Protein 5NRY (pdb70)

Radius of gyration: 21.82 Å; Cα contacts (8 Å, |Δi|>4): 778; chains: 1; bounding box: 48×77×54 Å

Foldseek 3Di:
DVLLVLLVVLLLVFAQEALEEAVLVVCCVPVVLPCVVVLVCQQPPPAFFDHQVLLVLQSHLAYAHELEDDQFDDPPLLVSLVVLQVSSVSSLVSLVVVCVVCVQAADEDQALVQSVVCSVSPYHHYAYAYEAPSNQSQFVPSVLVVVVSGHQEYEHHAQQDDQFAAFQNDDDTDCQAGHPVNLQVLVQCLQSLHAYADFRGFQRNLLSSLVRHPAQHEPSEEFDCVQPNDSRHHYPNSLVSNLVRLAAYAYEQQQNRQDVDSQQFALVSSLVRLVVSCVNSNLLRYAHRYHTVVDRATHHQPGHSSRNSVSLSSNVVVPQDSVSSSSHSPPSVNVRSNRSVVSNCVSVVVPPDHDHDDDDDPDDPVVVVVVVVVVVVVVVD

CATH classification: 3.20.20.140

Organism: Aspergillus fumigatus (strain ATCC MYA-4609 / CBS 101355 / FGSC A1100 / Af293) (NCBI:txid330879)

Secondary structure (DSSP, 8-state):
-HHHHHHHHHHHHS--EEEEE-HHHHHHHHTTT--TT-HHHHHS-SSSS--HHHHHHTT--EEEEE---PPP--SSHHHHHHHHHHHHHHHHHHHHHHHHH-TTTEEE--SHHHHHHHHHTT-EEEEEEEE-GGGGTT-HHHHHHHHHTTEEEEES-SSS--SSB-BSS-SS-SSSSB-HHHHHHHHHHHHHTPEEE-TTB-HHHHHHHHHH-SS--EESS--BTTTS--TTSBPHHHHHHHHHHT-EEEE---HHHH-SSGGG-BHHHHHHHHHHHHHHH-GGGEEE---BTSSSS--BT-SSGGGHHHHHHHHHHTT--HHHHHIIIIIHHHHHHHHHHHHHHHHHHHTPPPP---PPP-S-HHHHHHHHHHHHHHHH-

GO terms:
  GO:0043386 mycotoxin biosynthetic process (P, IEP)
  GO:2001310 gliotoxin biosynthetic process (P, TAS)
  GO:0052562 symbiont-mediated suppression of host immune response (P, TAS)

Solvent-accessible surface area: 16898 Å² total; per-residue (Å²): 84,111,46,108,130,51,1,52,108,0,3,134,75,13,0,0,0,0,0,0,0,10,0,0,65,43,0,58,62,127,23,207,20,78,8,113,84,50,68,82,85,0,64,105,14,77,54,33,9,1,2,0,88,46,1,82,136,0,51,10,1,0,0,0,1,0,0,26,0,55,29,59,203,68,132,77,176,124,62,5,23,98,65,3,41,148,49,0,83,74,0,3,71,0,2,44,52,2,9,118,132,6,79,86,19,1,61,66,0,42,24,6,79,25,1,55,60,0,33,186,54,63,74,10,0,0,0,0,1,0,5,0,3,13,0,0,17,81,26,8,51,16,0,51,105,2,37,203,74,2,0,25,0,0,0,3,0,30,64,22,40,17,33,6,0,0,2,19,71,54,99,116,113,117,63,28,0,11,17,218,108,2,77,75,2,3,108,1,0,2,27,13,3,1,0,2,0,1,1,15,1,11,61,79,0,4,18,47,0,9,161,87,15,88,4,6,0,0,1,0,0,1,0,0,82,62,80,57,63,54,40,13,0,1,30,72,93,2,3,100,13,0,77,175,16,128,0,0,0,1,0,0,0,27,37,89,4,7,13,94,112,25,90,111,0,37,31,52,55,0,6,50,3,0,38,25,0,3,94,143,13,24,35,69,11,0,2,0,0,0,7,1,11,39,31,178,153,4,1,78,33,0,108,13,0,26,11,1,33,44,0,0,12,9,0,21,137,114,67,11,58,51,98,34,0,33,88,1,0,1,60,3,3,7,52,0,0,73,14,1,55,128,24,6,67,109,28,90,66,90,62,47,143,53,31,88,35,180,152,132,139,132,130,98,121,83,66,73,93,85,82,95,146,78,119,81,128,65,158,158,162

B-factor: mean 40.63, std 13.82, range [22.54, 114.07]

Sequence (381 aa):
SPIEEQATRLLKEVPLIDGHNDFPYMIRGWFRNDINGQDAHLYDMPIGQTDLQRLQKGLLGGQFWSAFVPCPKNPDKEVGSLEALRQTLQQLDVIHRLIERHPTILQFADSAASIWSSFRAGRVASLIGIEGLHQIADSVSALRMLHRLGVRYVTLTHNCHNAFADAATVSPELHGGLSRKGERLIRELNRMGMMIDLSHTSHEAQTQALRLSRAPVIYSHSSIYSLRAHARNVTDENLHLLHRNRGVVMICFLRELLASEADQATLAHVIDHIIYAGTRIGYEHVGIGSDFDGMLRGPDDGLHDVSCYPALVAGLLERGVSEEDVKRVMGLNVIRVLEEVERVAAELQGAGEECLCDELDEVWNEDIKEQLTRERERVRKL

Structure (mmCIF, N/CA/C/O backbone):
data_5NRY
#
_entry.id   5NRY
#
_cell.length_a   98.990
_cell.length_b   98.990
_cell.length_c   106.300
_cell.angle_alpha   90.00
_cell.angle_beta   90.00
_cell.angle_gamma   120.00
#
_symmetry.space_group_name_H-M   'P 32 2 1'
#
loop_
_entity.id
_entity.type
_entity.pdbx_description
1 polymer 'Dipeptidase gliJ'
2 non-polymer 'FE (III) ION'
3 non-polymer 'CHLORIDE ION'
4 water water
#
loop_
_atom_site.group_PDB
_atom_site.id
_atom_site.type_symbol
_atom_site.label_atom_id
_atom_site.label_alt_id
_atom_site.label_comp_id
_atom_site.label_asym_id
_atom_site.label_entity_id
_atom_site.label_seq_id
_atom_site.pdbx_PDB_ins_code
_atom_site.Cartn_x
_atom_site.Cartn_y
_atom_site.Cartn_z
_atom_site.occupancy
_atom_site.B_iso_or_equiv
_atom_site.auth_seq_id
_atom_site.auth_comp_id
_atom_site.auth_asym_id
_atom_site.auth_atom_id
_atom_site.pdbx_PDB_model_num
ATOM 1 N N . SER A 1 17 ? 5.307 46.570 36.035 1.00 73.43 4 SER A N 1
ATOM 2 C CA . SER A 1 17 ? 5.020 45.777 34.795 1.00 76.79 4 SER A CA 1
ATOM 3 C C . SER A 1 17 ? 5.758 46.369 33.582 1.00 76.88 4 SER A C 1
ATOM 4 O O . SER A 1 17 ? 5.860 47.594 33.476 1.00 78.22 4 SER A O 1
ATOM 7 N N . PRO A 1 18 ? 6.271 45.512 32.666 1.00 77.15 5 PRO A N 1
ATOM 8 C CA . PRO A 1 18 ? 7.004 46.055 31.507 1.00 76.01 5 PRO A CA 1
ATOM 9 C C . PRO A 1 18 ? 6.121 46.798 30.496 1.00 75.08 5 PRO A C 1
ATOM 10 O O . PRO A 1 18 ? 6.546 47.818 29.948 1.00 72.90 5 PRO A O 1
ATOM 14 N N . ILE A 1 19 ? 4.919 46.278 30.251 1.00 72.97 6 ILE A N 1
ATOM 15 C CA . ILE A 1 19 ? 3.965 46.899 29.326 1.00 69.43 6 ILE A CA 1
ATOM 16 C C . ILE A 1 19 ? 3.427 48.248 29.829 1.00 62.22 6 ILE A C 1
ATOM 17 O O . ILE A 1 19 ? 3.191 49.156 29.029 1.00 60.37 6 ILE A O 1
ATOM 22 N N . GLU A 1 20 ? 3.231 48.365 31.143 1.00 58.74 7 GLU A N 1
ATOM 23 C CA . GLU A 1 20 ? 2.809 49.628 31.762 1.00 58.66 7 GLU A CA 1
ATOM 24 C C . GLU A 1 20 ? 3.933 50.668 31.737 1.00 58.77 7 GLU A C 1
ATOM 25 O O . GLU A 1 20 ? 3.667 51.859 31.562 1.00 56.05 7 GLU A O 1
ATOM 31 N N . GLU A 1 21 ? 5.175 50.214 31.920 1.00 60.57 8 GLU A N 1
ATOM 32 C CA . GLU A 1 21 ? 6.362 51.061 31.714 1.00 61.47 8 GLU A CA 1
ATOM 33 C C . GLU A 1 21 ? 6.487 51.521 30.259 1.00 53.34 8 GLU A C 1
ATOM 34 O O . GLU A 1 21 ? 6.839 52.674 29.999 1.00 51.16 8 GLU A O 1
ATOM 40 N N . GLN A 1 22 ? 6.211 50.610 29.325 1.00 48.69 9 GLN A N 1
ATOM 41 C CA . GLN A 1 22 ? 6.215 50.922 27.891 1.00 47.06 9 GLN A CA 1
ATOM 42 C C . GLN A 1 22 ? 5.135 51.950 27.543 1.00 43.87 9 GLN A C 1
ATOM 43 O O . GLN A 1 22 ? 5.398 52.899 26.805 1.00 41.83 9 GLN A O 1
ATOM 49 N N . ALA A 1 23 ? 3.931 51.755 28.083 1.00 41.59 10 ALA A N 1
ATOM 50 C CA . ALA A 1 23 ? 2.811 52.678 27.863 1.00 40.67 10 ALA A CA 1
ATOM 51 C C . ALA A 1 23 ? 3.087 54.078 28.416 1.00 41.07 10 ALA A C 1
ATOM 52 O O . ALA A 1 23 ? 2.792 55.075 27.755 1.00 39.08 10 ALA A O 1
ATOM 54 N N . THR A 1 24 ? 3.652 54.141 29.622 1.00 42.58 11 THR A N 1
ATOM 55 C CA . THR A 1 24 ? 4.031 55.413 30.249 1.00 44.34 11 THR A CA 1
ATOM 56 C C . THR A 1 24 ? 5.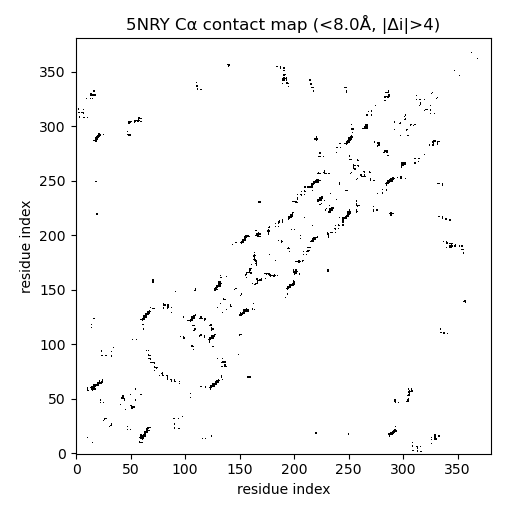102 56.155 29.438 1.00 44.39 11 THR A C 1
ATOM 57 O O . THR A 1 24 ? 5.044 57.380 29.315 1.00 44.35 11 THR A O 1
ATOM 61 N N . ARG A 1 25 ? 6.067 55.412 28.891 1.00 44.66 12 ARG A N 1
ATOM 62 C CA . ARG A 1 25 ? 7.118 55.988 28.041 1.00 45.41 12 ARG A CA 1
ATOM 63 C C . ARG A 1 25 ? 6.545 56.624 26.773 1.00 42.51 12 ARG A C 1
ATOM 64 O O . ARG A 1 25 ? 6.907 57.750 26.427 1.00 42.37 12 ARG A O 1
ATOM 72 N N . LEU A 1 26 ? 5.661 55.896 26.089 1.00 39.59 13 LEU A N 1
ATOM 73 C CA . LEU A 1 26 ? 4.999 56.402 24.873 1.00 38.09 13 LEU A CA 1
ATOM 74 C C . LEU A 1 26 ? 4.181 57.669 25.118 1.00 35.79 13 LEU A C 1
ATOM 75 O O . LEU A 1 26 ? 4.234 58.602 24.314 1.00 34.82 13 LEU A O 1
ATOM 80 N N . LEU A 1 27 ? 3.440 57.698 26.226 1.00 35.42 14 LEU A N 1
ATOM 81 C CA . LEU A 1 27 ? 2.639 58.874 26.607 1.00 36.01 14 LEU A CA 1
ATOM 82 C C . LEU A 1 27 ? 3.466 60.146 26.850 1.00 38.02 14 LEU A C 1
ATOM 83 O O . LEU A 1 27 ? 2.946 61.253 26.701 1.00 36.83 14 LEU A O 1
ATOM 88 N N . LYS A 1 28 ? 4.736 59.983 27.223 1.00 41.37 15 LYS A N 1
ATOM 89 C CA . LYS A 1 28 ? 5.667 61.108 27.377 1.00 45.01 15 LYS A CA 1
ATOM 90 C C . LYS A 1 28 ? 6.523 61.384 26.129 1.00 41.89 15 LYS A C 1
ATOM 91 O O . LYS A 1 28 ? 7.040 62.492 25.977 1.00 41.68 15 LYS A O 1
ATOM 97 N N . GLU A 1 29 ? 6.679 60.389 25.252 1.00 40.90 16 GLU A N 1
ATOM 98 C CA . GLU A 1 29 ? 7.358 60.582 23.958 1.00 41.81 16 GLU A CA 1
ATOM 99 C C . GLU A 1 29 ? 6.503 61.368 22.959 1.00 38.31 16 GLU A C 1
ATOM 100 O O . GLU A 1 29 ? 6.999 62.295 22.316 1.00 37.41 16 GLU A O 1
ATOM 106 N N . VAL A 1 30 ? 5.234 60.980 22.826 1.00 36.12 17 VAL A N 1
ATOM 107 C CA . VAL A 1 30 ? 4.295 61.631 21.898 1.00 35.65 17 VAL A CA 1
ATOM 108 C C . VAL A 1 30 ? 2.970 61.949 22.601 1.00 33.29 17 VAL A C 1
ATOM 109 O O . VAL A 1 30 ? 2.577 61.231 23.526 1.00 32.23 17 VAL A O 1
ATOM 113 N N . PRO A 1 31 ? 2.274 63.019 22.162 1.00 31.43 18 PRO A N 1
ATOM 114 C CA . PRO A 1 31 ? 1.012 63.383 22.803 1.00 30.59 18 PRO A CA 1
ATOM 115 C C . PRO A 1 31 ? -0.139 62.476 22.381 1.00 29.56 18 PRO A C 1
ATOM 116 O O . PRO A 1 31 ? -0.341 62.261 21.184 1.00 29.01 18 PRO A O 1
ATOM 120 N N . LEU A 1 32 ? -0.873 61.940 23.355 1.00 29.21 19 LEU A N 1
ATOM 121 C CA . LEU A 1 32 ? -2.167 61.324 23.076 1.00 28.34 19 LEU A CA 1
ATOM 122 C C . LEU A 1 32 ? -3.162 62.475 22.950 1.00 27.67 19 LEU A C 1
ATOM 123 O O . LEU A 1 32 ? -3.424 63.178 23.927 1.00 27.75 19 LEU A O 1
ATOM 128 N N . ILE A 1 33 ? -3.679 62.679 21.739 1.00 27.17 20 ILE A N 1
ATOM 129 C CA . ILE A 1 33 ? -4.628 63.755 21.455 1.00 26.84 20 ILE A CA 1
ATOM 130 C C . ILE A 1 33 ? -6.011 63.149 21.266 1.00 26.33 20 ILE A C 1
ATOM 131 O O . ILE A 1 33 ? -6.260 62.453 20.278 1.00 26.44 20 ILE A O 1
ATOM 136 N N . ASP A 1 34 ? -6.900 63.420 22.219 1.00 25.62 21 ASP A N 1
ATOM 137 C CA . ASP A 1 34 ? -8.268 62.925 22.163 1.00 25.36 21 ASP A CA 1
ATOM 138 C C . ASP A 1 34 ? -9.131 63.821 21.276 1.00 24.90 21 ASP A C 1
ATOM 139 O O . ASP A 1 34 ? -9.043 65.049 21.340 1.00 25.52 21 ASP A O 1
ATOM 144 N N . GLY A 1 35 ? -9.974 63.187 20.465 1.00 24.06 22 GLY A N 1
ATOM 145 C CA . GLY A 1 35 ? -10.798 63.881 19.478 1.00 24.17 22 GLY A CA 1
ATOM 146 C C . GLY A 1 35 ? -12.001 64.666 19.978 1.00 24.49 22 GLY A C 1
ATOM 147 O O . GLY A 1 35 ? -12.451 65.580 19.288 1.00 24.98 22 GLY A O 1
ATOM 148 N N . HIS A 1 36 ? -12.545 64.317 21.148 1.00 25.08 23 HIS A N 1
ATOM 149 C CA . HIS A 1 36 ? -13.789 64.946 21.627 1.00 25.45 23 HIS A CA 1
ATOM 150 C C . HIS A 1 36 ? -14.050 64.754 23.127 1.00 25.61 23 HIS A C 1
ATOM 151 O O . HIS A 1 36 ? -14.138 63.621 23.606 1.00 26.10 23 HIS A O 1
ATOM 158 N N . ASN A 1 37 ? -14.192 65.869 23.847 1.00 25.37 24 ASN A N 1
ATOM 159 C CA . ASN A 1 37 ? -14.540 65.871 25.274 1.00 25.54 24 ASN A CA 1
ATOM 160 C C . ASN A 1 37 ? -15.465 67.061 25.572 1.00 26.28 24 ASN A C 1
ATOM 161 O O . ASN A 1 37 ? -15.142 68.198 25.226 1.00 26.70 24 ASN A O 1
ATOM 166 N N . ASP A 1 38 ? -16.592 66.787 26.237 1.00 27.25 25 ASP A N 1
ATOM 167 C CA . ASP A 1 38 ? -17.625 67.800 26.535 1.00 27.89 25 ASP A CA 1
ATOM 168 C C . ASP A 1 38 ? -17.535 68.405 27.950 1.00 27.43 25 ASP A C 1
ATOM 169 O O . ASP A 1 38 ? -18.545 68.860 28.494 1.00 28.52 25 ASP A O 1
ATOM 174 N N . PHE A 1 39 ? -16.331 68.446 28.525 1.00 26.88 26 PHE A N 1
ATOM 175 C CA . PHE A 1 39 ? -16.099 69.068 29.840 1.00 27.18 26 PHE A CA 1
ATOM 176 C C . PHE A 1 39 ? -16.578 70.531 29.925 1.00 27.67 26 PHE A C 1
ATOM 177 O O . PHE A 1 39 ? -17.102 70.934 30.967 1.00 28.10 26 PHE A O 1
ATOM 185 N N . PRO A 1 40 ? -16.422 71.322 28.836 1.00 27.63 27 PRO A N 1
ATOM 186 C CA . PRO A 1 40 ? -16.994 72.679 28.837 1.00 27.86 27 PRO A CA 1
ATOM 187 C C . PRO A 1 40 ? -18.514 72.746 29.042 1.00 28.33 27 PRO A C 1
ATOM 188 O O . PRO A 1 40 ? -18.995 73.673 29.696 1.00 28.70 27 PRO A O 1
ATOM 192 N N . TYR A 1 41 ? -19.256 71.781 28.499 1.00 28.90 28 TYR A N 1
ATOM 193 C CA . TYR A 1 41 ? -20.708 71.727 28.713 1.00 30.61 28 TYR A CA 1
ATOM 194 C C . TYR A 1 41 ? -21.083 71.270 30.131 1.00 30.99 28 TYR A C 1
ATOM 195 O O . TYR A 1 41 ? -22.133 71.662 30.645 1.00 31.83 28 TYR A O 1
ATOM 204 N N . MET A 1 42 ? -20.229 70.456 30.755 1.00 30.30 29 MET A N 1
ATOM 205 C CA . MET A 1 42 ? -20.410 70.076 32.164 1.00 30.68 29 MET A CA 1
ATOM 206 C C . MET A 1 42 ? -20.212 71.285 33.081 1.00 30.67 29 MET A C 1
ATOM 207 O O . MET A 1 42 ? -20.903 71.418 34.092 1.00 31.03 29 MET A O 1
ATOM 212 N N . ILE A 1 43 ? -19.263 72.151 32.722 1.00 30.35 30 ILE A N 1
ATOM 213 C CA . ILE A 1 43 ? -19.047 73.423 33.423 1.00 31.36 30 ILE A CA 1
ATOM 214 C C . ILE A 1 43 ? -20.278 74.335 33.284 1.00 31.89 30 ILE A C 1
ATOM 215 O O . ILE A 1 43 ? -20.658 75.009 34.244 1.00 32.09 30 ILE A O 1
ATOM 220 N N . ARG A 1 44 ? -20.894 74.343 32.101 1.00 32.23 31 ARG A N 1
ATOM 221 C CA . ARG A 1 44 ? -22.160 75.061 31.888 1.00 33.77 31 ARG A CA 1
ATOM 222 C C . ARG A 1 44 ? -23.306 74.460 32.707 1.00 34.88 31 ARG A C 1
ATOM 223 O O . ARG A 1 44 ? -24.123 75.194 33.262 1.00 34.76 31 ARG A O 1
ATOM 231 N N . GLY A 1 45 ? -23.370 73.133 32.766 1.00 35.85 32 GLY A N 1
ATOM 232 C CA . GLY A 1 45 ? -24.394 72.442 33.549 1.00 36.61 32 GLY A CA 1
ATOM 233 C C . GLY A 1 45 ? -24.264 72.632 35.052 1.00 37.70 32 GLY A C 1
ATOM 234 O O . GLY A 1 45 ? -25.260 72.874 35.738 1.00 37.84 32 GLY A O 1
ATOM 235 N N . TRP A 1 46 ? -23.034 72.535 35.556 1.00 38.04 33 TRP A N 1
ATOM 236 C CA . TRP A 1 46 ? -22.771 72.544 36.998 1.00 39.02 33 TRP A CA 1
ATOM 237 C C . TRP A 1 46 ? -22.533 73.949 37.550 1.00 38.44 33 TRP A C 1
ATOM 238 O O . TRP A 1 46 ? -23.191 74.356 38.510 1.00 40.05 33 TRP A O 1
ATOM 249 N N . PHE A 1 47 ? -21.588 74.672 36.949 1.00 36.64 34 PHE A N 1
ATOM 250 C CA . PHE A 1 47 ? -21.204 76.018 37.405 1.00 36.28 34 PHE A CA 1
ATOM 251 C C . PHE A 1 47 ? -21.923 77.169 36.691 1.00 35.13 34 PHE A C 1
ATOM 252 O O . PHE A 1 47 ? -21.800 78.319 37.121 1.00 34.25 34 PHE A O 1
ATOM 260 N N . ARG A 1 48 ? -22.647 76.874 35.608 1.00 35.43 35 ARG A N 1
ATOM 261 C CA . ARG A 1 48 ? -23.176 77.902 34.693 1.00 36.94 35 ARG A CA 1
ATOM 262 C C . ARG A 1 48 ? -22.077 78.866 34.210 1.00 35.42 35 ARG A C 1
ATOM 263 O O . ARG A 1 48 ? -22.262 80.087 34.172 1.00 33.93 35 ARG A O 1
ATOM 271 N N . ASN A 1 49 ? -20.929 78.282 33.855 1.00 34.52 36 ASN A N 1
ATOM 272 C CA . ASN A 1 49 ? -19.745 79.004 33.357 1.00 34.49 36 ASN A CA 1
ATOM 273 C C . ASN A 1 49 ? -19.145 80.064 34.305 1.00 35.38 36 ASN A C 1
ATOM 274 O O . ASN A 1 49 ? -18.400 80.942 33.860 1.00 36.14 36 ASN A O 1
ATOM 279 N N . ASP A 1 50 ? -19.438 79.956 35.603 1.00 36.12 37 ASP A N 1
ATOM 280 C CA . ASP A 1 50 ? -18.845 80.817 36.623 1.00 37.75 37 ASP A CA 1
ATOM 281 C C . ASP A 1 50 ? -17.843 79.962 37.396 1.00 36.91 37 ASP A C 1
ATOM 282 O O . ASP A 1 50 ? -18.208 79.247 38.333 1.00 35.85 37 ASP A O 1
ATOM 287 N N . ILE A 1 51 ? -16.577 80.052 36.991 1.00 36.31 38 ILE A N 1
ATOM 288 C CA . ILE A 1 51 ? -15.488 79.274 37.604 1.00 36.76 38 ILE A CA 1
ATOM 289 C C . ILE A 1 51 ? -14.626 80.093 38.582 1.00 38.04 38 ILE A C 1
ATOM 290 O O . ILE A 1 51 ? -13.540 79.653 38.972 1.00 38.46 38 ILE A O 1
ATOM 295 N N . ASN A 1 52 ? -15.121 81.263 38.994 1.00 39.00 39 ASN A N 1
ATOM 296 C CA . ASN A 1 52 ? -14.411 82.122 39.945 1.00 40.49 39 ASN A CA 1
ATOM 297 C C . ASN A 1 52 ? -14.423 81.476 41.332 1.00 41.12 39 ASN A C 1
ATOM 298 O O . ASN A 1 52 ? -15.490 81.235 41.899 1.00 41.46 39 ASN A O 1
ATOM 303 N N . GLY A 1 53 ? -13.234 81.187 41.858 1.00 41.54 40 GLY A N 1
ATOM 304 C CA . GLY A 1 53 ? -13.088 80.538 43.162 1.00 42.50 40 GLY A CA 1
ATOM 305 C C . GLY A 1 53 ? -13.503 79.074 43.204 1.00 42.39 40 GLY A C 1
ATOM 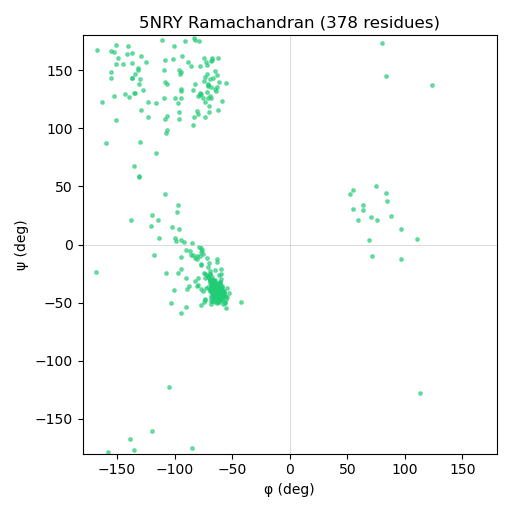306 O O . GLY A 1 53 ? -13.822 78.559 44.278 1.00 42.98 40 GLY A O 1
ATOM 307 N N . GLN A 1 54 ? -13.484 78.400 42.051 1.00 40.90 41 GLN A N 1
ATOM 308 C CA . GLN A 1 54 ? -13.944 77.007 41.934 1.00 41.00 41 GLN A CA 1
ATOM 309 C C . GLN A 1 54 ? -12.817 76.021 41.579 1.00 40.48 41 GLN A C 1
ATOM 310 O O . GLN A 1 54 ? -13.091 74.915 41.105 1.00 39.62 41 GLN A O 1
ATOM 316 N N . ASP A 1 55 ? -11.561 76.402 41.832 1.00 41.90 42 ASP A N 1
ATOM 317 C CA . ASP A 1 55 ? -10.404 75.556 41.483 1.00 43.75 42 ASP A CA 1
ATOM 318 C C . ASP A 1 55 ? -10.408 74.210 42.207 1.00 41.92 42 ASP A C 1
ATOM 319 O O . ASP A 1 55 ? -10.134 73.181 41.589 1.00 41.09 42 ASP A O 1
ATOM 324 N N . ALA A 1 56 ? -10.728 74.219 43.501 1.00 41.49 43 ALA A N 1
ATOM 325 C CA . ALA A 1 56 ? -10.853 72.980 44.285 1.00 42.36 43 ALA A CA 1
ATOM 326 C C . ALA A 1 56 ? -11.801 71.974 43.623 1.00 41.94 43 ALA A C 1
ATOM 327 O O . ALA A 1 56 ? -11.512 70.776 43.584 1.00 41.60 43 ALA A O 1
ATOM 329 N N . HIS A 1 57 ? -12.918 72.476 43.095 1.00 39.40 44 HIS A N 1
ATOM 330 C CA . HIS A 1 57 ? -13.881 71.648 42.367 1.00 38.43 44 HIS A CA 1
ATOM 331 C C . HIS A 1 57 ? -13.419 71.311 40.946 1.00 36.15 44 HIS A C 1
ATOM 332 O O . HIS A 1 57 ? -13.641 70.201 40.486 1.00 34.34 44 HIS A O 1
ATOM 339 N N . LEU A 1 58 ? -12.785 72.256 40.251 1.00 35.04 45 LEU A N 1
ATOM 340 C CA . LEU A 1 58 ? -12.272 71.992 38.892 1.00 34.29 45 LEU A CA 1
ATOM 341 C C . LEU A 1 58 ? -11.158 70.937 38.853 1.00 33.63 45 LEU A C 1
ATOM 342 O O . LEU A 1 58 ? -11.024 70.225 37.856 1.00 32.11 45 LEU A O 1
ATOM 347 N N . TYR A 1 59 ? -10.364 70.849 39.922 1.00 33.42 46 TYR A N 1
ATOM 348 C CA . TYR A 1 59 ? -9.353 69.790 40.057 1.00 34.23 46 TYR A CA 1
ATOM 349 C C . TYR A 1 59 ? -9.954 68.463 40.537 1.00 34.98 46 TYR A C 1
ATOM 350 O O . TYR A 1 59 ? -9.504 67.401 40.111 1.00 34.18 46 TYR A O 1
ATOM 359 N N . ASP A 1 60 ? -10.953 68.531 41.420 1.00 36.04 47 ASP A N 1
ATOM 360 C CA . ASP A 1 60 ? -11.663 67.345 41.920 1.00 37.44 47 ASP A CA 1
ATOM 361 C C . ASP A 1 60 ? -13.174 67.566 41.798 1.00 37.04 47 ASP A C 1
ATOM 362 O O . ASP A 1 60 ? -13.822 68.052 42.729 1.00 37.24 47 ASP A O 1
ATOM 367 N N . MET A 1 61 ? -13.725 67.216 40.636 1.00 36.34 48 MET A N 1
ATOM 368 C CA . MET A 1 61 ? -15.137 67.477 40.333 1.00 36.30 48 MET A CA 1
ATOM 369 C C . MET A 1 61 ? -16.071 66.522 41.079 1.00 37.47 48 MET A C 1
ATOM 370 O O . MET A 1 61 ? -15.764 65.336 41.205 1.00 36.08 48 MET A O 1
ATOM 375 N N . PRO A 1 62 ? -17.220 67.040 41.569 1.00 39.80 49 PRO A N 1
ATOM 376 C CA . PRO A 1 62 ? -18.244 66.183 42.169 1.00 40.37 49 PRO A CA 1
ATOM 377 C C . PRO A 1 62 ? -19.105 65.442 41.137 1.00 39.09 49 PRO A C 1
ATOM 378 O O . PRO A 1 62 ? -19.886 64.569 41.520 1.00 38.06 49 PRO A O 1
ATOM 382 N N . ILE A 1 63 ? -18.981 65.803 39.857 1.00 38.33 50 ILE A N 1
ATOM 383 C CA . ILE A 1 63 ? -19.675 65.124 38.761 1.00 37.89 50 ILE A CA 1
ATOM 384 C C . ILE A 1 63 ? -18.750 64.910 37.560 1.00 37.82 50 ILE A C 1
ATOM 385 O O . ILE A 1 63 ? -17.686 65.522 37.462 1.00 37.16 50 ILE A O 1
ATOM 390 N N . GLY A 1 64 ? -19.175 64.037 36.652 1.00 37.08 51 GLY A N 1
ATOM 391 C CA . GLY A 1 64 ? -18.551 63.907 35.339 1.00 36.26 51 GLY A CA 1
ATOM 392 C C . GLY A 1 64 ? -17.273 63.092 35.273 1.00 34.79 51 GLY A C 1
ATOM 393 O O . GLY A 1 64 ? -16.716 62.679 36.292 1.00 33.78 51 GLY A O 1
ATOM 394 N N . GLN A 1 65 ? -16.816 62.885 34.041 1.00 33.25 52 GLN A N 1
ATOM 395 C CA . GLN A 1 65 ? -15.663 62.040 33.728 1.00 32.52 52 GLN A CA 1
ATOM 396 C C . GLN A 1 65 ? -14.354 62.824 33.522 1.00 31.05 52 GLN A C 1
ATOM 397 O O . GLN A 1 65 ? -13.327 62.224 33.199 1.00 30.53 52 GLN A O 1
ATOM 403 N N . THR A 1 66 ? -14.385 64.146 33.711 1.00 29.40 53 THR A N 1
ATOM 404 C CA . THR A 1 66 ? -13.213 64.999 33.488 1.00 28.32 53 THR A CA 1
ATOM 405 C C . THR A 1 66 ? -13.023 65.994 34.632 1.00 28.79 53 THR A C 1
ATOM 406 O O . THR A 1 66 ? -13.965 66.679 35.037 1.00 28.81 53 THR A O 1
ATOM 410 N N . ASP A 1 67 ? -11.801 66.045 35.154 1.00 28.38 54 ASP A N 1
ATOM 411 C CA . ASP A 1 67 ? -11.335 67.162 35.978 1.00 28.65 54 ASP A CA 1
ATOM 412 C C . ASP A 1 67 ? -9.823 67.307 35.805 1.00 29.24 54 ASP A C 1
ATOM 413 O O . ASP A 1 67 ? -9.188 66.451 35.187 1.00 29.14 54 ASP A O 1
ATOM 418 N N . LEU A 1 68 ? -9.253 68.380 36.347 1.00 29.54 55 LEU A N 1
ATOM 419 C CA . LEU A 1 68 ? -7.851 68.718 36.077 1.00 30.23 55 LEU A CA 1
ATOM 420 C C . LEU A 1 68 ? -6.829 67.787 36.754 1.00 29.96 55 LEU A C 1
ATOM 421 O O . LEU A 1 68 ? -5.716 67.640 36.249 1.00 29.52 55 LEU A O 1
ATOM 426 N N . GLN A 1 69 ? -7.200 67.155 37.870 1.00 29.68 56 GLN A N 1
ATOM 427 C CA . GLN A 1 69 ? -6.328 66.162 38.518 1.00 30.08 56 GLN A CA 1
ATOM 428 C C . GLN A 1 69 ? -6.310 64.849 37.730 1.00 30.19 56 GLN A C 1
ATOM 429 O O . GLN A 1 69 ? -5.238 64.307 37.457 1.00 30.31 56 GLN A O 1
ATOM 435 N N . ARG A 1 70 ? -7.492 64.340 37.379 1.00 29.74 57 ARG A N 1
ATOM 436 C CA . ARG A 1 70 ? -7.597 63.110 36.576 1.00 29.43 57 ARG A CA 1
ATOM 437 C C . ARG A 1 70 ? -7.051 63.284 35.154 1.00 29.07 57 ARG A C 1
ATOM 438 O O . ARG A 1 70 ? -6.538 62.326 34.572 1.00 29.21 57 ARG A O 1
ATOM 446 N N . LEU A 1 71 ? -7.166 64.496 34.605 1.00 28.97 58 LEU A N 1
ATOM 447 C CA . LEU A 1 71 ? -6.589 64.824 33.294 1.00 29.85 58 LEU A CA 1
ATOM 448 C C . LEU A 1 71 ? -5.067 64.676 33.306 1.00 29.93 58 LEU A C 1
ATOM 449 O O . LEU A 1 71 ? -4.485 64.129 32.365 1.00 30.79 58 LEU A O 1
ATOM 454 N N . GLN A 1 72 ? -4.434 65.165 34.370 1.00 29.67 59 GLN A N 1
ATOM 455 C CA . GLN A 1 72 ? -2.998 64.957 34.587 1.00 29.79 59 GLN A CA 1
ATOM 456 C C . GLN A 1 72 ? -2.663 63.478 34.782 1.00 30.02 59 GLN A C 1
ATOM 457 O O . GLN A 1 72 ? -1.713 62.975 34.181 1.00 30.12 59 GLN A O 1
ATOM 463 N N . LYS A 1 73 ? -3.455 62.800 35.614 1.00 30.47 60 LYS A N 1
ATOM 464 C CA . LYS A 1 73 ? -3.225 61.392 35.984 1.00 31.70 60 LYS A CA 1
ATOM 465 C C . LYS A 1 73 ? -3.175 60.438 34.787 1.00 31.53 60 LYS A C 1
ATOM 466 O O . LYS A 1 73 ? -2.335 59.537 34.749 1.00 31.96 60 LYS A O 1
ATOM 472 N N . GLY A 1 74 ? -4.066 60.643 33.818 1.00 30.65 61 GLY A N 1
ATOM 473 C CA . GLY A 1 74 ? -4.106 59.821 32.603 1.00 30.28 61 GLY A CA 1
ATOM 474 C C . GLY A 1 74 ? -3.079 60.151 31.526 1.00 30.17 61 GLY A C 1
ATOM 475 O O . GLY A 1 74 ? -3.048 59.485 30.492 1.00 29.43 61 GLY A O 1
ATOM 476 N N . LEU A 1 75 ? -2.261 61.185 31.750 1.00 30.45 62 LEU A N 1
ATOM 477 C CA . LEU A 1 75 ? -1.128 61.540 30.880 1.00 31.16 62 LEU A CA 1
ATOM 478 C C . LEU A 1 75 ? -1.532 61.946 29.454 1.00 30.05 62 LEU A C 1
ATOM 479 O O . LEU A 1 75 ? -0.765 61.759 28.505 1.00 30.07 62 LEU A O 1
ATOM 484 N N . LEU A 1 76 ? -2.725 62.523 29.318 1.00 29.88 63 LEU A N 1
ATOM 485 C CA . LEU A 1 76 ? -3.220 62.984 28.023 1.00 29.77 63 LEU A CA 1
ATOM 486 C C . LEU A 1 76 ? -2.338 64.124 27.511 1.00 29.03 63 LEU A C 1
ATOM 487 O O . LEU A 1 76 ? -1.989 65.031 28.269 1.00 29.56 63 LEU A O 1
ATOM 492 N N . GLY A 1 77 ? -1.967 64.050 26.233 1.00 27.84 64 GLY A N 1
ATOM 493 C CA . GLY A 1 77 ? -1.090 65.037 25.601 1.00 27.49 64 GLY A CA 1
ATOM 494 C C . GLY A 1 77 ? -1.825 66.232 25.024 1.00 26.89 64 GLY A C 1
ATOM 495 O O . GLY A 1 77 ? -1.307 67.351 25.044 1.00 27.48 64 GLY A O 1
ATOM 496 N N . GLY A 1 78 ? -3.021 65.992 24.489 1.00 26.08 65 GLY A N 1
ATOM 497 C CA . GLY A 1 78 ? -3.851 67.053 23.925 1.00 25.05 65 GLY A CA 1
ATOM 498 C C . GLY A 1 78 ? -5.326 66.710 23.920 1.00 25.25 65 GLY A C 1
ATOM 499 O O . GLY A 1 78 ? -5.707 65.554 24.118 1.00 26.37 65 GLY A O 1
ATOM 500 N N . GLN A 1 79 ? -6.154 67.725 23.691 1.00 25.12 66 GLN A N 1
ATOM 501 C CA . GLN A 1 79 ? -7.605 67.569 23.727 1.00 24.98 66 GLN A CA 1
ATOM 502 C C . GLN A 1 79 ? -8.294 68.591 22.837 1.00 24.68 66 GLN A C 1
ATOM 503 O O . GLN A 1 79 ? -8.037 69.790 22.951 1.00 25.35 66 GLN A O 1
ATOM 509 N N . PHE A 1 80 ? -9.170 68.107 21.960 1.00 24.63 67 PHE A N 1
ATOM 510 C CA . PHE A 1 80 ? -10.144 68.964 21.293 1.00 25.20 67 PHE A CA 1
ATOM 511 C C . PHE A 1 80 ? -11.334 69.117 22.235 1.00 25.44 67 PHE A C 1
ATOM 512 O O . PHE A 1 80 ? -12.144 68.195 22.381 1.00 26.45 67 PHE A O 1
ATOM 520 N N . TRP A 1 81 ? -11.408 70.269 22.897 1.00 25.64 68 TRP A N 1
ATOM 521 C CA . TRP A 1 81 ? -12.503 70.577 23.813 1.00 26.06 68 TRP A CA 1
ATOM 522 C C . TRP A 1 81 ? -13.731 70.981 23.005 1.00 26.83 68 TRP A C 1
ATOM 523 O O . TRP A 1 81 ? -13.651 71.851 22.139 1.00 26.38 68 TRP A O 1
ATOM 534 N N . SER A 1 82 ? -14.861 70.342 23.288 1.00 27.56 69 SER A N 1
ATOM 535 C CA . SER A 1 82 ? -16.095 70.598 22.555 1.00 27.82 69 SER A CA 1
ATOM 536 C C . SER A 1 82 ? -16.781 71.873 23.039 1.00 27.45 69 SER A C 1
ATOM 537 O O . SER A 1 82 ? -17.033 72.030 24.235 1.00 27.51 69 SER A O 1
ATOM 540 N N . ALA A 1 83 ? -17.103 72.762 22.097 1.00 27.87 70 ALA A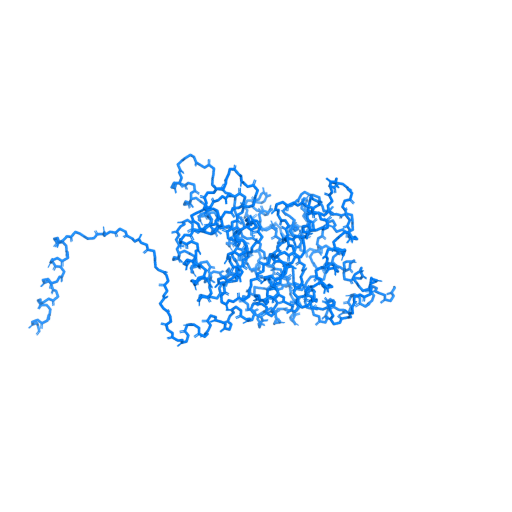 N 1
ATOM 541 C CA . ALA A 1 83 ? -17.909 73.960 22.364 1.00 28.60 70 ALA A CA 1
ATOM 542 C C . ALA A 1 83 ? -19.386 73.725 22.002 1.00 29.63 70 ALA A C 1
ATOM 543 O O . ALA A 1 83 ? -20.086 74.644 21.573 1.00 30.84 70 ALA A O 1
ATOM 545 N N . PHE A 1 84 ? -19.843 72.488 22.203 1.00 30.64 71 PHE A N 1
ATOM 546 C CA . PHE A 1 84 ? -21.212 72.058 21.913 1.00 31.41 71 PHE A CA 1
ATOM 547 C C . PHE A 1 84 ? -22.265 72.905 22.621 1.00 32.01 71 PHE A C 1
ATOM 548 O O . PHE A 1 84 ? -22.096 73.283 23.781 1.00 31.70 71 PHE A O 1
ATOM 556 N N . VAL A 1 85 ? -23.340 73.203 21.895 1.00 33.14 72 VAL A N 1
ATOM 557 C CA . VAL A 1 85 ? -24.598 73.658 22.485 1.00 34.52 72 VAL A CA 1
ATOM 558 C C . VAL A 1 85 ? -25.717 72.826 21.845 1.00 36.02 72 VAL A C 1
ATOM 559 O O . VAL A 1 85 ? -25.562 72.377 20.704 1.00 34.93 72 VAL A O 1
ATOM 563 N N . PRO A 1 86 ? -26.841 72.613 22.565 1.00 38.26 73 PRO A N 1
ATOM 564 C CA . PRO A 1 86 ? -27.905 71.760 22.008 1.00 40.17 73 PRO A CA 1
ATOM 565 C C . PRO A 1 86 ? -28.536 72.293 20.720 1.00 41.99 73 PRO A C 1
ATOM 566 O O . PRO A 1 86 ? -28.427 73.485 20.416 1.00 40.21 73 PRO A O 1
ATOM 570 N N . CYS A 1 87 ? -29.188 71.398 19.979 1.00 44.93 74 CYS A N 1
ATOM 571 C CA . CYS A 1 87 ? -29.967 71.780 18.802 1.00 47.24 74 CYS A CA 1
ATOM 572 C C . CYS A 1 87 ? -31.130 72.683 19.224 1.00 48.24 74 CYS A C 1
ATOM 573 O O . CYS A 1 87 ? -31.680 72.504 20.314 1.00 47.74 74 CYS A O 1
ATOM 576 N N . PRO A 1 88 ? -31.504 73.657 18.371 1.00 50.04 75 PRO A N 1
ATOM 577 C CA . PRO A 1 88 ? -32.529 74.629 18.760 1.00 52.39 75 PRO A CA 1
ATOM 578 C C . PRO A 1 88 ? -33.925 74.007 18.870 1.00 57.40 75 PRO A C 1
ATOM 579 O O . PRO A 1 88 ? -34.371 73.334 17.939 1.00 56.71 75 PRO A O 1
ATOM 583 N N . LYS A 1 89 ? -34.583 74.229 20.010 1.00 64.83 76 LYS A N 1
ATOM 584 C CA . LYS A 1 89 ? -35.925 73.693 20.290 1.00 75.62 76 LYS A CA 1
ATOM 585 C C . LYS A 1 89 ? -37.023 74.768 20.393 1.00 79.98 76 LYS A C 1
ATOM 586 O O . LYS A 1 89 ? -38.172 74.447 20.713 1.00 80.73 76 LYS A O 1
ATOM 592 N N . ASN A 1 90 ? -36.682 76.027 20.107 1.00 84.02 77 ASN A N 1
ATOM 593 C CA . ASN A 1 90 ? -37.660 77.118 20.107 1.00 87.17 77 ASN A CA 1
ATOM 594 C C . ASN A 1 90 ? -38.592 76.948 18.897 1.00 88.32 77 ASN A C 1
ATOM 595 O O . ASN A 1 90 ? -38.111 76.627 17.805 1.00 84.71 77 ASN A O 1
ATOM 600 N N . PRO A 1 91 ? -39.920 77.141 19.081 1.00 92.90 78 PRO A N 1
ATOM 601 C CA . PRO A 1 91 ? -40.833 77.051 17.927 1.00 94.32 78 PRO A CA 1
ATOM 602 C C . PRO A 1 91 ? -40.547 78.098 16.844 1.00 93.77 78 PRO A C 1
ATOM 603 O O . PRO A 1 91 ? -40.700 77.807 15.655 1.00 93.41 78 PRO A O 1
ATOM 607 N N . ASP A 1 92 ? -40.141 79.297 17.263 1.00 91.42 79 ASP A N 1
ATOM 608 C CA . ASP A 1 92 ? -39.598 80.301 16.350 1.00 90.44 79 ASP A CA 1
ATOM 609 C C . ASP A 1 92 ? -38.186 79.857 15.949 1.00 86.22 79 ASP A C 1
ATOM 610 O O . ASP A 1 92 ? -37.268 79.869 16.774 1.00 83.94 79 ASP A O 1
ATOM 615 N N . LYS A 1 93 ? -38.029 79.448 14.690 1.00 84.13 80 LYS A N 1
ATOM 616 C CA . LYS A 1 93 ? -36.750 78.926 14.184 1.00 84.52 80 LYS A CA 1
ATOM 617 C C . LYS A 1 93 ? 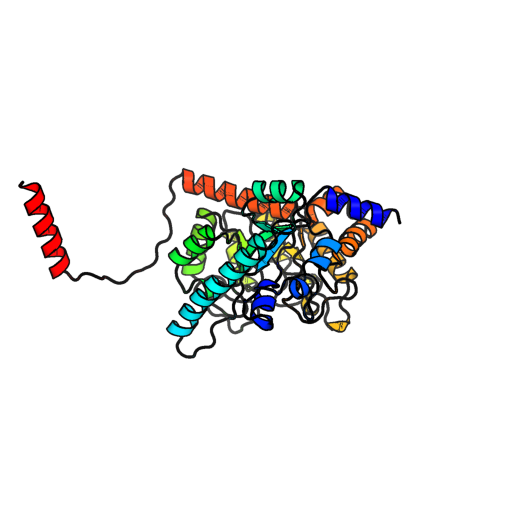-35.650 79.992 14.121 1.00 80.39 80 LYS A C 1
ATOM 618 O O . LYS A 1 93 ? -34.477 79.684 14.342 1.00 77.29 80 LYS A O 1
ATOM 624 N N . GLU A 1 94 ? -36.035 81.231 13.808 1.00 79.29 81 GLU A N 1
ATOM 625 C CA . GLU A 1 94 ? -35.107 82.376 13.813 1.00 77.63 81 GLU A CA 1
ATOM 626 C C . GLU A 1 94 ? -34.489 82.637 15.191 1.00 68.95 81 GLU A C 1
ATOM 627 O O . GLU A 1 94 ? -33.283 82.878 15.291 1.00 66.41 81 GLU A O 1
ATOM 633 N N . VAL A 1 95 ? -35.314 82.581 16.238 1.00 63.62 82 VAL A N 1
ATOM 634 C CA . VAL A 1 95 ? -34.859 82.844 17.610 1.00 60.20 82 VAL A CA 1
ATOM 635 C C . VAL A 1 95 ? -33.924 81.731 18.083 1.00 56.20 82 VAL A C 1
ATOM 636 O O . VAL A 1 95 ? -32.827 82.009 18.562 1.00 53.10 82 VAL A O 1
ATOM 640 N N . GLY A 1 96 ? -34.369 80.482 17.941 1.00 53.95 83 GLY A N 1
ATOM 641 C CA . GLY A 1 96 ? -33.584 79.310 18.342 1.00 51.37 83 GLY A CA 1
ATOM 642 C C . GLY A 1 96 ? -32.223 79.213 17.671 1.00 49.52 83 GLY A C 1
ATOM 643 O O . GLY A 1 96 ? -31.228 78.875 18.320 1.00 46.37 83 GLY A O 1
ATOM 644 N N . SER A 1 97 ? -32.185 79.516 16.375 1.00 48.87 84 SER A N 1
ATOM 645 C CA . SER A 1 97 ? -30.943 79.514 15.595 1.00 48.49 84 SER A CA 1
ATOM 646 C C . SER A 1 97 ? -29.969 80.598 16.070 1.00 44.96 84 SER A C 1
ATOM 647 O O . SER A 1 97 ? -28.778 80.332 16.253 1.00 42.30 84 SER A O 1
ATOM 650 N N . LEU A 1 98 ? -30.486 81.811 16.264 1.00 42.70 85 LEU A N 1
ATOM 651 C CA . LEU A 1 98 ? -29.698 82.929 16.801 1.00 41.76 85 LEU A CA 1
ATOM 652 C C . LEU A 1 98 ? -29.285 82.719 18.264 1.00 41.33 85 LEU A C 1
ATOM 653 O O . LEU A 1 98 ? -28.208 83.159 18.672 1.00 39.72 85 LEU A O 1
ATOM 658 N N . GLU A 1 99 ? -30.145 82.065 19.047 1.00 41.61 86 GLU A N 1
ATOM 659 C CA . GLU A 1 99 ? -29.821 81.698 20.434 1.00 42.50 86 GLU A CA 1
ATOM 660 C C . GLU A 1 99 ? -28.637 80.731 20.511 1.00 38.85 86 GLU A C 1
ATOM 661 O O . GLU A 1 99 ? -27.788 80.864 21.392 1.00 37.32 86 GLU A O 1
ATOM 667 N N . ALA A 1 100 ? -28.591 79.769 19.588 1.00 36.93 87 ALA A N 1
ATOM 668 C CA . ALA A 1 100 ? -27.472 78.823 19.493 1.00 36.64 87 ALA A CA 1
ATOM 669 C C . ALA A 1 100 ? -26.129 79.518 19.241 1.00 35.55 87 ALA A C 1
ATOM 670 O O . ALA A 1 100 ? -25.105 79.093 19.778 1.00 32.81 87 ALA A O 1
ATOM 672 N N . LEU A 1 101 ? -26.144 80.582 18.434 1.00 34.67 88 LEU A N 1
ATOM 673 C CA . LEU A 1 101 ? -24.944 81.389 18.175 1.00 33.95 88 LEU A CA 1
ATOM 674 C C . LEU A 1 101 ? -24.438 82.093 19.436 1.00 33.32 88 LEU A C 1
ATOM 675 O O . LEU A 1 101 ? -23.235 82.086 19.705 1.00 32.18 88 LEU A O 1
ATOM 680 N N . ARG A 1 102 ? -25.350 82.700 20.197 1.00 33.31 89 ARG A N 1
ATOM 681 C CA . ARG A 1 102 ? -24.988 83.363 21.457 1.00 33.93 89 ARG A CA 1
ATOM 682 C C . ARG A 1 102 ? -24.440 82.366 22.478 1.00 32.98 89 ARG A C 1
ATOM 683 O O . ARG A 1 102 ? -23.446 82.649 23.150 1.00 32.00 89 ARG A O 1
ATOM 691 N N . GLN A 1 103 ? -25.090 81.208 22.583 1.00 32.79 90 GLN A N 1
ATOM 692 C CA . GLN A 1 103 ? -24.629 80.129 23.463 1.00 33.43 90 GLN A CA 1
ATOM 693 C C . GLN A 1 103 ? -23.263 79.568 23.045 1.00 32.12 90 GLN A C 1
ATOM 694 O O . GLN A 1 103 ? -22.476 79.169 23.902 1.00 31.62 90 GLN A O 1
ATOM 700 N N . THR A 1 104 ? -22.990 79.530 21.740 1.00 31.06 91 THR A N 1
ATOM 701 C CA . THR A 1 104 ? -21.678 79.105 21.227 1.00 30.19 91 THR A CA 1
ATOM 702 C C . THR A 1 104 ? -20.559 80.033 21.705 1.00 29.12 91 THR A C 1
ATOM 703 O O . THR A 1 104 ? -19.504 79.559 22.125 1.00 28.62 91 THR A O 1
ATOM 707 N N . LEU A 1 105 ? -20.799 81.343 21.653 1.00 28.34 92 LEU A N 1
ATOM 708 C CA . LEU A 1 105 ? -19.833 82.329 22.157 1.00 28.31 92 LEU A CA 1
ATOM 709 C C . LEU A 1 105 ? -19.625 82.215 23.674 1.00 27.97 92 LEU A C 1
ATOM 710 O O . LEU A 1 105 ? -18.516 82.439 24.162 1.00 27.91 92 LEU A O 1
ATOM 715 N N . GLN A 1 106 ? -20.682 81.860 24.407 1.00 27.77 93 GLN A N 1
ATOM 716 C CA . GLN A 1 106 ? -20.576 81.559 25.843 1.00 27.88 93 GLN A CA 1
ATOM 717 C C . GLN A 1 106 ? -19.674 80.350 26.116 1.00 27.50 93 GLN A C 1
ATOM 718 O O . GLN A 1 106 ? -18.861 80.382 27.042 1.00 27.91 93 GLN A O 1
ATOM 724 N N . GLN A 1 107 ? -19.820 79.297 25.310 1.00 27.16 94 GLN A N 1
ATOM 725 C CA . GLN A 1 107 ? -19.007 78.083 25.463 1.00 27.73 94 GLN A CA 1
ATOM 726 C C . GLN A 1 107 ? -17.558 78.277 25.017 1.00 27.26 94 GLN A C 1
ATOM 727 O O . GLN A 1 107 ? -16.645 77.737 25.642 1.00 28.14 94 GLN A O 1
ATOM 733 N N . LEU A 1 108 ? -17.345 79.038 23.946 1.00 26.49 95 LEU A N 1
ATOM 734 C CA . LEU A 1 108 ? -15.987 79.421 23.541 1.00 26.46 95 LEU A CA 1
ATOM 735 C C . LEU A 1 108 ? -15.317 80.293 24.605 1.00 26.71 95 LEU A C 1
ATOM 736 O O . LEU A 1 108 ? -14.121 80.146 24.867 1.00 27.22 95 LEU A O 1
ATOM 741 N N . ASP A 1 109 ? -16.098 81.178 25.225 1.00 26.72 96 ASP A N 1
ATOM 742 C CA . ASP A 1 109 ? -15.608 82.048 26.294 1.00 27.01 96 ASP A CA 1
ATOM 743 C C . ASP A 1 109 ? -15.141 81.260 27.525 1.00 27.21 96 ASP A C 1
ATOM 744 O O . ASP A 1 109 ? -14.053 81.519 28.038 1.00 27.75 96 ASP A O 1
ATOM 749 N N . VAL A 1 110 ? -15.952 80.306 27.988 1.00 27.03 97 VAL A N 1
ATOM 750 C CA . VAL A 1 110 ? -15.594 79.508 29.174 1.00 27.34 97 VAL A CA 1
ATOM 751 C C . VAL A 1 110 ? -14.415 78.556 28.905 1.00 26.83 97 VAL A C 1
ATOM 752 O O . VAL A 1 110 ? -13.627 78.286 29.815 1.00 26.59 97 VAL A O 1
ATOM 756 N N . ILE A 1 111 ? -14.292 78.065 27.669 1.00 26.38 98 ILE A N 1
ATOM 757 C CA . ILE A 1 111 ? -13.130 77.256 27.264 1.00 25.87 98 ILE A CA 1
ATOM 758 C C . ILE A 1 111 ? -11.843 78.081 27.364 1.00 25.74 98 ILE A C 1
ATOM 759 O O . ILE A 1 111 ? -10.862 77.629 27.957 1.00 26.27 98 ILE A O 1
ATOM 764 N N . HIS A 1 112 ? -11.855 79.282 26.788 1.00 25.26 99 HIS A N 1
ATOM 765 C CA . HIS A 1 112 ? -10.695 80.181 26.853 1.00 25.48 99 HIS A CA 1
ATOM 766 C C . HIS A 1 112 ? -10.358 80.606 28.282 1.00 26.28 99 HIS A C 1
ATOM 767 O O . HIS A 1 112 ? -9.182 80.680 28.640 1.00 27.15 99 HIS A O 1
ATOM 774 N N . ARG A 1 113 ? -11.382 80.869 29.093 1.00 26.04 100 ARG A N 1
ATOM 775 C CA . ARG A 1 113 ? -11.175 81.211 30.504 1.00 26.67 100 ARG A CA 1
ATOM 776 C C . ARG A 1 113 ? -10.637 80.021 31.308 1.00 26.62 100 ARG A C 1
ATOM 777 O O . ARG A 1 113 ? -9.743 80.196 32.129 1.00 27.14 100 ARG A O 1
ATOM 785 N N . LEU A 1 114 ? -11.156 78.820 31.051 1.00 26.89 101 LEU A N 1
ATOM 786 C CA . LEU A 1 114 ? -10.630 77.589 31.667 1.00 27.61 101 LEU A CA 1
ATOM 787 C C . LEU A 1 114 ? -9.134 77.402 31.385 1.00 27.09 101 LEU A C 1
ATOM 788 O O . LEU A 1 114 ? -8.367 77.059 32.288 1.00 27.76 101 LEU A O 1
ATOM 793 N N . ILE A 1 115 ? -8.733 77.633 30.135 1.00 26.78 102 ILE A N 1
ATOM 794 C CA . ILE A 1 115 ? -7.329 77.515 29.722 1.00 27.11 102 ILE A CA 1
ATOM 795 C C . ILE A 1 115 ? -6.470 78.606 30.376 1.00 29.01 102 ILE A C 1
ATOM 796 O O . ILE A 1 115 ? -5.413 78.311 30.938 1.00 29.75 102 ILE A O 1
ATOM 801 N N . GLU A 1 116 ? -6.933 79.853 30.310 1.00 30.82 103 GLU A N 1
ATOM 802 C CA . GLU A 1 116 ? -6.157 80.998 30.808 1.00 33.14 103 GLU A CA 1
ATOM 803 C C . GLU A 1 116 ? -5.999 81.049 32.334 1.00 32.45 103 GLU A C 1
ATOM 804 O O . GLU A 1 116 ? -4.988 81.554 32.824 1.00 33.30 103 GLU A O 1
ATOM 810 N N . ARG A 1 117 ? -6.980 80.531 33.074 1.00 32.16 104 ARG A N 1
ATOM 811 C CA . ARG A 1 117 ? -6.892 80.468 34.540 1.00 34.16 104 ARG A CA 1
ATOM 812 C C . ARG A 1 117 ? -6.085 79.274 35.061 1.00 31.98 104 ARG A C 1
ATOM 813 O O . ARG A 1 117 ? -5.768 79.229 36.250 1.00 30.72 104 ARG A O 1
ATOM 821 N N . HIS A 1 118 ? -5.763 78.311 34.192 1.00 30.48 105 HIS A N 1
ATOM 822 C CA . HIS A 1 118 ? -4.986 77.128 34.585 1.00 30.19 105 HIS A CA 1
ATOM 823 C C . HIS A 1 118 ? -3.829 76.877 33.607 1.00 29.94 105 HIS A C 1
ATOM 824 O O . HIS A 1 118 ? -3.741 75.803 33.007 1.00 29.18 105 HIS A O 1
ATOM 831 N N . PRO A 1 119 ? -2.920 77.869 33.463 1.00 30.97 106 PRO A N 1
ATOM 832 C CA . PRO A 1 119 ? -1.860 77.783 32.452 1.00 31.52 106 PRO A CA 1
ATOM 833 C C . PRO A 1 119 ? -0.756 76.746 32.714 1.00 31.27 106 PRO A C 1
ATOM 834 O O . PRO A 1 119 ? -0.014 76.419 31.788 1.00 31.30 106 PRO A O 1
ATOM 838 N N . THR A 1 120 ? -0.637 76.246 33.944 1.00 30.53 107 THR A N 1
ATOM 839 C CA . THR A 1 120 ? 0.328 75.183 34.247 1.00 30.21 107 THR A CA 1
ATOM 840 C C . THR A 1 120 ? -0.114 73.818 33.695 1.00 30.45 107 THR A C 1
ATOM 841 O O . THR A 1 120 ? 0.729 72.956 33.446 1.00 31.61 107 THR A O 1
ATOM 845 N N . ILE A 1 121 ? -1.425 73.636 33.514 1.00 30.22 108 ILE A N 1
ATOM 846 C CA . ILE A 1 121 ? -2.012 72.381 33.019 1.00 31.30 108 ILE A CA 1
ATOM 847 C C . ILE A 1 121 ? -2.417 72.471 31.547 1.00 30.13 108 ILE A C 1
ATOM 848 O O . ILE A 1 121 ? -2.077 71.590 30.753 1.00 30.32 108 ILE A O 1
ATOM 853 N N . LEU A 1 122 ? -3.165 73.519 31.204 1.00 28.79 109 LEU A N 1
ATOM 854 C CA . LEU A 1 122 ? -3.736 73.692 29.866 1.00 28.24 109 LEU A CA 1
ATOM 855 C C . LEU A 1 122 ? -3.022 74.802 29.098 1.00 28.03 109 LEU A C 1
ATOM 856 O O . LEU A 1 122 ? -2.680 75.837 29.669 1.00 28.83 109 LEU A O 1
ATOM 861 N N . GLN A 1 123 ? -2.801 74.576 27.803 1.00 27.87 110 GLN A N 1
ATOM 862 C CA . GLN A 1 123 ? -2.250 75.596 26.909 1.00 28.19 110 GLN A CA 1
ATOM 863 C C . GLN A 1 123 ? -2.974 75.541 25.571 1.00 27.42 110 GLN A C 1
ATOM 864 O O . GLN A 1 123 ? -3.062 74.479 24.950 1.00 26.77 110 GLN A O 1
ATOM 870 N N . PHE A 1 124 ? -3.486 76.691 25.138 1.00 27.42 111 PHE A N 1
ATOM 871 C CA . PHE A 1 124 ? -4.247 76.788 23.897 1.00 27.64 111 PHE A CA 1
ATOM 872 C C . PHE A 1 124 ? -3.379 76.435 22.686 1.00 27.32 111 PHE A C 1
ATOM 873 O O . PHE A 1 124 ? -2.228 76.867 22.590 1.00 27.96 111 PHE A O 1
ATOM 881 N N . ALA A 1 125 ? -3.941 75.631 21.786 1.00 26.38 112 ALA A N 1
ATOM 882 C CA . ALA A 1 125 ? -3.287 75.257 20.534 1.00 26.52 112 ALA A CA 1
ATOM 883 C C . ALA A 1 125 ? -4.296 75.311 19.394 1.00 27.68 112 ALA A C 1
ATOM 884 O O . ALA A 1 125 ? -5.471 74.983 19.581 1.00 27.46 112 ALA A O 1
ATOM 886 N N . ASP A 1 126 ? -3.831 75.743 18.223 1.00 29.47 113 ASP A N 1
ATOM 887 C CA . ASP A 1 126 ? -4.664 75.822 17.016 1.00 30.89 113 ASP A CA 1
ATOM 888 C C . ASP A 1 126 ? -3.935 75.339 15.747 1.00 31.66 113 ASP A C 1
ATOM 889 O O . ASP A 1 126 ? -4.332 75.673 14.628 1.00 33.56 113 ASP A O 1
ATOM 894 N N . SER A 1 127 ? -2.888 74.534 15.932 1.00 31.83 114 SER A N 1
ATOM 895 C CA . SER A 1 127 ? -2.037 74.068 14.836 1.00 32.59 114 SER A CA 1
ATOM 896 C C . SER A 1 127 ? -1.143 72.931 15.317 1.00 32.90 114 SER A C 1
ATOM 897 O O . SER A 1 127 ? -1.024 72.696 16.520 1.00 32.81 114 SER A O 1
ATOM 900 N N . ALA A 1 128 ? -0.507 72.243 14.373 1.00 33.77 115 ALA A N 1
ATOM 901 C CA . ALA A 1 128 ? 0.429 71.164 14.698 1.00 34.59 115 ALA A CA 1
ATOM 902 C C . ALA A 1 128 ? 1.633 71.670 15.494 1.00 34.88 115 ALA A C 1
ATOM 903 O O . ALA A 1 128 ? 2.068 71.016 16.442 1.00 35.51 115 ALA A O 1
ATOM 905 N N . ALA A 1 129 ? 2.155 72.835 15.109 1.00 34.68 116 ALA A N 1
ATOM 906 C CA . ALA A 1 129 ? 3.279 73.463 15.811 1.00 34.20 116 ALA A CA 1
ATOM 907 C C . ALA A 1 129 ? 2.931 73.833 17.256 1.00 32.27 116 ALA A C 1
ATOM 908 O O . ALA A 1 129 ? 3.728 73.595 18.166 1.00 31.96 116 ALA A O 1
ATOM 910 N N . SER A 1 130 ? 1.745 74.408 17.456 1.00 30.36 117 SER A N 1
ATOM 911 C CA . SER A 1 130 ? 1.276 74.798 18.794 1.00 29.93 117 SER A CA 1
ATOM 912 C C . SER A 1 130 ? 0.911 73.599 19.684 1.00 29.51 117 SER A C 1
ATOM 913 O O . SER A 1 130 ? 0.989 73.697 20.912 1.00 29.55 117 SER A O 1
ATOM 916 N N . ILE A 1 131 ? 0.506 72.484 19.071 1.00 28.49 118 ILE A N 1
ATOM 917 C CA . ILE A 1 131 ? 0.318 71.216 19.793 1.00 28.13 118 ILE A CA 1
ATOM 918 C C . ILE A 1 131 ? 1.650 70.730 20.372 1.00 29.29 118 ILE A C 1
ATOM 919 O O . ILE A 1 131 ? 1.729 70.398 21.556 1.00 30.14 118 ILE A O 1
ATOM 924 N N . TRP A 1 132 ? 2.685 70.688 19.534 1.00 30.60 119 TRP A N 1
ATOM 925 C CA . TRP A 1 132 ? 4.007 70.210 19.960 1.00 32.21 119 TRP A CA 1
ATOM 926 C C . TRP A 1 132 ? 4.663 71.111 21.011 1.00 32.89 119 TRP A C 1
ATOM 927 O O . TRP A 1 132 ? 5.237 70.607 21.975 1.00 33.87 119 TRP A O 1
ATOM 938 N N . SER A 1 133 ? 4.569 72.429 20.832 1.00 33.79 120 SER A N 1
ATOM 939 C CA . SER A 1 133 ? 5.123 73.383 21.805 1.00 35.46 120 SER A CA 1
ATOM 940 C C . SER A 1 133 ? 4.441 73.256 23.173 1.00 33.60 120 SER A C 1
ATOM 941 O O . SER A 1 133 ? 5.100 73.339 24.211 1.00 33.63 120 SER A O 1
ATOM 944 N N . SER A 1 134 ? 3.125 73.047 23.160 1.00 31.41 121 SER A N 1
ATOM 945 C CA . SER A 1 134 ? 2.365 72.760 24.380 1.00 30.50 121 SER A CA 1
ATOM 946 C C . SER A 1 134 ? 2.837 71.463 25.047 1.00 30.76 121 SER A C 1
ATOM 947 O O . SER A 1 134 ? 3.086 71.437 26.256 1.00 30.88 121 SER A O 1
ATOM 950 N N . PHE A 1 135 ? 2.975 70.404 24.250 1.00 31.71 122 PHE A N 1
ATOM 951 C CA . PHE A 1 135 ? 3.396 69.093 24.756 1.00 33.31 122 PHE A CA 1
ATOM 952 C C . PHE A 1 135 ? 4.823 69.096 25.311 1.00 35.40 122 PHE A C 1
ATOM 953 O O . PHE A 1 135 ? 5.079 68.483 26.350 1.00 35.57 122 PHE A O 1
ATOM 961 N N . ARG A 1 136 ? 5.738 69.788 24.632 1.00 37.99 123 ARG A N 1
ATOM 962 C CA . ARG A 1 136 ? 7.125 69.916 25.106 1.00 41.48 123 ARG A CA 1
ATOM 963 C C . ARG A 1 136 ? 7.255 70.781 26.373 1.00 40.70 123 ARG A C 1
ATOM 964 O O . ARG A 1 136 ? 8.199 70.602 27.144 1.00 41.41 123 ARG A O 1
ATOM 972 N N . ALA A 1 137 ? 6.307 71.697 26.585 1.00 39.70 124 ALA A N 1
ATOM 973 C CA . ALA A 1 137 ? 6.215 72.477 27.832 1.00 39.57 124 ALA A CA 1
ATOM 974 C C . ALA A 1 137 ? 5.550 71.718 28.994 1.00 39.49 124 ALA A C 1
ATOM 975 O O . ALA A 1 137 ? 5.560 72.201 30.129 1.00 41.32 124 ALA A O 1
ATOM 977 N N . GLY A 1 138 ? 4.963 70.555 28.708 1.00 38.26 125 GLY A N 1
ATOM 978 C CA . GLY A 1 138 ? 4.314 69.718 29.715 1.00 39.19 125 GLY A CA 1
ATOM 979 C C . GLY A 1 138 ? 2.853 70.059 29.958 1.00 39.85 125 GLY A C 1
ATOM 980 O O . GLY A 1 138 ? 2.325 69.760 31.030 1.00 42.29 125 GLY A O 1
ATOM 981 N N . ARG A 1 139 ? 2.198 70.664 28.964 1.00 37.88 126 ARG A N 1
ATOM 982 C CA . ARG A 1 139 ? 0.790 71.065 29.060 1.00 36.57 126 ARG A CA 1
ATOM 983 C C . ARG A 1 139 ? -0.071 70.162 28.188 1.00 33.48 126 ARG A C 1
ATOM 984 O O . ARG A 1 139 ? 0.419 69.555 27.234 1.00 32.91 126 ARG A O 1
ATOM 992 N N . VAL A 1 140 ? -1.363 70.112 28.505 1.00 30.70 127 VAL A N 1
ATOM 993 C CA . VAL A 1 140 ? -2.347 69.470 27.643 1.00 29.07 127 VAL A CA 1
ATOM 994 C C . VAL A 1 140 ? -2.677 70.478 26.545 1.00 27.43 127 VAL A C 1
ATOM 995 O O . VAL A 1 140 ? -3.217 71.551 26.831 1.00 26.91 127 VAL A O 1
ATOM 999 N N . ALA A 1 141 ? -2.330 70.142 25.303 1.00 26.33 128 ALA A N 1
ATOM 1000 C CA . ALA A 1 141 ? -2.654 70.984 24.149 1.00 26.25 128 ALA A CA 1
ATOM 1001 C C . ALA A 1 141 ? -4.170 71.093 24.022 1.00 26.53 128 ALA A C 1
ATOM 1002 O O . ALA A 1 141 ? -4.850 70.092 23.801 1.00 28.81 128 ALA A O 1
ATOM 1004 N N . SER A 1 142 ? -4.686 72.310 24.183 1.00 25.88 129 SER A N 1
ATOM 1005 C CA . SER A 1 142 ? -6.122 72.549 24.282 1.00 25.46 129 SER A CA 1
ATOM 1006 C C . SER A 1 142 ? -6.657 73.187 23.008 1.00 25.47 129 SER A C 1
ATOM 1007 O O . SER A 1 142 ? -6.531 74.398 22.806 1.00 25.80 129 SER A O 1
ATOM 1010 N N . LEU A 1 143 ? -7.241 72.349 22.151 1.00 24.89 130 LEU A N 1
ATOM 1011 C CA . LEU A 1 143 ? -7.866 72.788 20.906 1.00 24.95 130 LEU A CA 1
ATOM 1012 C C . LEU A 1 143 ? -9.375 72.868 21.090 1.00 25.31 130 LEU A C 1
ATOM 1013 O O . LEU A 1 143 ? -9.907 72.433 22.118 1.00 25.36 130 LEU A O 1
ATOM 1018 N N . ILE A 1 144 ? -10.057 73.436 20.096 1.00 25.87 131 ILE A N 1
ATOM 1019 C CA . ILE A 1 144 ? -11.499 73.677 20.166 1.00 26.35 131 ILE A CA 1
ATOM 1020 C C . ILE A 1 144 ? -12.203 73.166 18.908 1.00 26.92 131 ILE A C 1
ATOM 1021 O O . ILE A 1 144 ? -11.709 73.339 17.791 1.00 27.31 131 ILE A O 1
ATOM 1026 N N . GLY A 1 145 ? -13.361 72.538 19.110 1.00 27.27 132 GLY A N 1
ATOM 1027 C CA . GLY A 1 145 ? -14.260 72.162 18.020 1.00 27.84 132 GLY A CA 1
ATOM 1028 C C . GLY A 1 145 ? -15.700 72.471 18.385 1.00 28.67 132 GLY A C 1
ATOM 1029 O O . GLY A 1 145 ? -16.085 72.338 19.548 1.00 29.41 132 GLY A O 1
ATOM 1030 N N . ILE A 1 146 ? -16.489 72.910 17.403 1.00 30.23 133 ILE A N 1
ATOM 1031 C CA . ILE A 1 146 ? -17.942 73.057 17.588 1.00 31.75 133 ILE A CA 1
ATOM 1032 C C . ILE A 1 146 ? -18.638 71.810 17.053 1.00 31.24 133 ILE A C 1
ATOM 1033 O O . ILE A 1 146 ? -18.144 71.164 16.121 1.00 30.41 133 ILE A O 1
ATOM 1038 N N . GLU A 1 147 ? -19.780 71.480 17.650 1.00 31.60 134 GLU A N 1
ATOM 1039 C CA . GLU A 1 147 ? -20.483 70.237 17.354 1.00 32.33 134 GLU A CA 1
ATOM 1040 C C . GLU A 1 147 ? -21.849 70.500 16.720 1.00 33.79 134 GLU A C 1
ATOM 1041 O O . GLU A 1 147 ? -22.879 70.425 17.388 1.00 35.53 134 GLU A O 1
ATOM 1047 N N . GLY A 1 148 ? -21.833 70.812 15.423 1.00 33.76 135 GLY A N 1
ATOM 1048 C CA . GLY A 1 148 ? -23.052 71.042 14.638 1.00 33.77 135 GLY A CA 1
ATOM 1049 C C . GLY A 1 148 ? -23.058 72.402 13.965 1.00 33.86 135 GLY A C 1
ATOM 1050 O O . GLY A 1 148 ? -22.693 73.402 14.585 1.00 34.09 135 GLY A O 1
ATOM 1051 N N . LEU A 1 149 ? -23.487 72.441 12.702 1.00 34.28 136 LEU A N 1
ATOM 1052 C CA . LEU A 1 149 ? -23.595 73.701 11.948 1.00 34.67 136 LEU A CA 1
ATOM 1053 C C . LEU A 1 149 ? -24.827 74.541 12.327 1.00 35.02 136 LEU A C 1
ATOM 1054 O O . LEU A 1 149 ? -24.970 75.667 11.854 1.00 35.92 136 LEU A O 1
ATOM 1059 N N . HIS A 1 150 ? -25.709 74.004 13.173 1.00 34.95 137 HIS A N 1
ATOM 1060 C CA . HIS A 1 150 ? -26.729 74.820 13.858 1.00 35.29 137 HIS A CA 1
ATOM 1061 C C . HIS A 1 150 ? -26.122 75.928 14.741 1.00 34.87 137 HIS A C 1
ATOM 1062 O O . HIS A 1 150 ? -26.769 76.946 14.994 1.00 35.18 137 HIS A O 1
ATOM 1069 N N . GLN A 1 151 ? -24.887 75.718 15.200 1.00 33.89 138 GLN A N 1
ATOM 1070 C CA . GLN A 1 151 ? -24.177 76.677 16.055 1.00 33.53 138 GLN A CA 1
ATOM 1071 C C . GLN A 1 151 ? -23.764 77.988 15.365 1.00 34.37 138 GLN A C 1
ATOM 1072 O O . GLN A 1 151 ? -23.564 78.993 16.049 1.00 34.88 138 GLN A O 1
ATOM 1078 N N . ILE A 1 152 ? -23.633 77.984 14.035 1.00 34.02 139 ILE A N 1
ATOM 1079 C CA . ILE A 1 152 ? -23.245 79.200 13.283 1.00 34.34 139 ILE A CA 1
ATOM 1080 C C . ILE A 1 152 ? -24.420 80.083 12.819 1.00 34.71 139 ILE A C 1
ATOM 1081 O O . ILE A 1 152 ? -24.194 81.157 12.262 1.00 34.17 139 ILE A O 1
ATOM 1086 N N . ALA A 1 153 ? -25.656 79.629 13.041 1.00 34.29 140 ALA A N 1
ATOM 1087 C CA . ALA A 1 153 ? -26.867 80.388 12.695 1.00 33.93 140 ALA A CA 1
ATOM 1088 C C . ALA A 1 153 ? -26.923 80.808 11.218 1.00 34.48 140 ALA A C 1
ATOM 1089 O O . ALA A 1 153 ? -27.207 81.966 10.896 1.00 35.03 140 ALA A O 1
ATOM 1091 N N . ASP A 1 154 ? -26.636 79.850 10.335 1.00 36.33 141 ASP A N 1
ATOM 1092 C CA . ASP A 1 154 ? -26.638 80.054 8.876 1.00 39.36 141 ASP A CA 1
ATOM 1093 C C . ASP A 1 154 ? -25.732 81.205 8.396 1.00 38.18 141 ASP A C 1
ATOM 1094 O O . ASP A 1 154 ? -26.014 81.836 7.374 1.00 38.26 141 ASP A O 1
ATOM 1099 N N . SER A 1 155 ? -24.643 81.457 9.126 1.00 36.10 142 SER A N 1
ATOM 1100 C CA . SER A 1 155 ? -23.732 82.566 8.834 1.00 34.62 142 SER A CA 1
ATOM 1101 C C . SER A 1 155 ? -22.313 82.046 8.614 1.00 32.86 142 SER A C 1
ATOM 1102 O O . SER A 1 155 ? -21.651 81.596 9.553 1.00 32.16 142 SER A O 1
ATOM 1105 N N . VAL A 1 156 ? -21.860 82.115 7.365 1.00 32.54 143 VAL A N 1
ATOM 1106 C CA . VAL A 1 156 ? -20.489 81.750 6.995 1.00 32.82 143 VAL A CA 1
ATOM 1107 C C . VAL A 1 156 ? -19.496 82.785 7.557 1.00 31.23 143 VAL A C 1
ATOM 1108 O O . VAL A 1 156 ? -18.353 82.444 7.871 1.00 30.71 143 VAL A O 1
ATOM 1112 N N . SER A 1 157 ? -19.937 84.038 7.680 1.00 30.36 144 SER A N 1
ATOM 1113 C CA . SER A 1 157 ? -19.162 85.080 8.360 1.00 30.37 144 SER A CA 1
ATOM 1114 C C . SER A 1 157 ? -18.899 84.716 9.820 1.00 30.27 144 SER A C 1
ATOM 1115 O O . SER A 1 157 ? -17.769 84.828 10.293 1.00 30.17 144 SER A O 1
ATOM 1118 N N . ALA A 1 158 ? -19.944 84.276 10.521 1.00 30.38 145 ALA A N 1
ATOM 1119 C CA . ALA A 1 158 ? -19.812 83.810 11.905 1.00 30.86 145 ALA A CA 1
ATOM 1120 C C . ALA A 1 158 ? -18.845 82.630 12.009 1.00 30.17 145 ALA A C 1
ATOM 1121 O O . ALA A 1 158 ? -18.007 82.600 12.908 1.00 29.87 145 ALA A O 1
ATOM 1123 N N . LEU A 1 159 ? -18.961 81.682 11.075 1.00 29.88 146 LEU A N 1
ATOM 1124 C CA . LEU A 1 159 ? -18.068 80.516 11.002 1.00 30.08 146 LEU A CA 1
ATOM 1125 C C . LEU A 1 159 ? -16.590 80.909 10.892 1.00 28.79 146 LEU A C 1
ATOM 1126 O O . LEU A 1 159 ? -15.743 80.328 11.575 1.00 28.36 146 LEU A O 1
ATOM 1131 N N . ARG A 1 160 ? -16.289 81.886 10.037 1.00 27.71 147 ARG A N 1
ATOM 1132 C CA . ARG A 1 160 ? -14.921 82.412 9.915 1.00 26.97 147 ARG A CA 1
ATOM 1133 C C . ARG A 1 160 ? -14.443 83.092 11.203 1.00 26.44 147 ARG A C 1
ATOM 1134 O O . ARG A 1 160 ? -13.271 82.980 11.564 1.00 26.36 147 ARG A O 1
ATOM 1142 N N . MET A 1 161 ? -15.347 83.788 11.892 1.00 26.06 148 MET A N 1
ATOM 1143 C CA . MET A 1 161 ? -15.021 84.383 13.190 1.00 26.01 148 MET A CA 1
ATOM 1144 C C . MET A 1 161 ? -14.821 83.330 14.281 1.00 26.25 148 MET A C 1
ATOM 1145 O O . MET A 1 161 ? -13.981 83.521 15.157 1.00 26.60 148 MET A O 1
ATOM 1150 N N . LEU A 1 162 ? -15.556 82.217 14.218 1.00 26.65 149 LEU A N 1
ATOM 1151 C CA . LEU A 1 162 ? -15.302 81.081 15.121 1.00 26.69 149 LEU A CA 1
ATOM 1152 C C . LEU A 1 162 ? -13.904 80.490 14.900 1.00 26.44 149 LEU A C 1
ATOM 1153 O O . LEU A 1 162 ? -13.235 80.111 15.863 1.00 26.82 149 LEU A O 1
ATOM 1158 N N . HIS A 1 163 ? -13.465 80.430 13.641 1.00 26.40 150 HIS A N 1
ATOM 1159 C CA . HIS A 1 163 ? -12.089 80.032 13.308 1.00 26.40 150 HIS A CA 1
ATOM 1160 C C . HIS A 1 163 ? -11.063 80.993 13.922 1.00 26.30 150 HIS A C 1
ATOM 1161 O O . HIS A 1 163 ? -10.037 80.556 14.451 1.00 26.53 150 HIS A O 1
ATOM 1168 N N . ARG A 1 164 ? -11.355 82.292 13.867 1.00 26.00 151 ARG A N 1
ATOM 1169 C CA . ARG A 1 164 ? -10.510 83.311 14.497 1.00 26.46 151 ARG A CA 1
ATOM 1170 C C . ARG A 1 164 ? -10.492 83.218 16.034 1.00 26.40 151 ARG A C 1
ATOM 1171 O O . ARG A 1 164 ? -9.489 83.563 16.664 1.00 27.10 151 ARG A O 1
ATOM 1179 N N . LEU A 1 165 ? -11.595 82.751 16.623 1.00 25.74 152 LEU A N 1
ATOM 1180 C CA . LEU A 1 165 ? -11.665 82.462 18.066 1.00 25.58 152 LEU A CA 1
ATOM 1181 C C . LEU A 1 165 ? -10.973 81.154 18.494 1.00 26.12 152 LEU A C 1
ATOM 1182 O O . LEU A 1 165 ? -10.914 80.859 19.688 1.00 27.64 152 LEU A O 1
ATOM 1187 N N . GLY A 1 166 ? -10.468 80.372 17.538 1.00 25.55 153 GLY A N 1
ATOM 1188 C CA . GLY A 1 166 ? -9.684 79.169 17.832 1.00 24.99 153 GLY A CA 1
ATOM 1189 C C . GLY A 1 166 ? -10.338 77.836 17.508 1.00 25.39 153 GLY A C 1
ATOM 1190 O O . GLY A 1 166 ? -9.761 76.788 17.808 1.00 27.31 153 GLY A O 1
ATOM 1191 N N . VAL A 1 167 ? -11.524 77.858 16.899 1.00 25.23 154 VAL A N 1
ATOM 1192 C CA . VAL A 1 167 ? -12.208 76.624 16.505 1.00 25.87 154 VAL A CA 1
ATOM 1193 C C . VAL A 1 167 ? -11.444 76.025 15.326 1.00 26.27 154 VAL A C 1
ATOM 1194 O O . VAL A 1 167 ? -11.201 76.714 14.331 1.00 26.65 154 VAL A O 1
ATOM 1198 N N . ARG A 1 168 ? -11.045 74.760 15.453 1.00 26.21 155 ARG A N 1
ATOM 1199 C CA . ARG A 1 168 ? -10.285 74.076 14.398 1.00 25.91 155 ARG A CA 1
ATOM 1200 C C . ARG A 1 168 ? -10.963 72.854 13.778 1.00 26.88 155 ARG A C 1
ATOM 1201 O O . ARG A 1 168 ? -10.463 72.338 12.778 1.00 27.70 155 ARG A O 1
ATOM 1209 N N . TYR A 1 169 ? -12.083 72.391 14.341 1.00 27.50 156 TYR A N 1
ATOM 1210 C CA . TYR A 1 169 ? -13.002 71.533 13.585 1.00 27.93 156 TYR A CA 1
ATOM 1211 C C . TYR A 1 169 ? -14.467 71.900 13.795 1.00 28.24 156 TYR A C 1
ATOM 1212 O O . TYR A 1 169 ? -14.838 72.502 14.804 1.00 28.63 156 TYR A O 1
ATOM 1221 N N . VAL A 1 170 ? -15.282 71.535 12.808 1.00 28.83 157 VAL A N 1
ATOM 1222 C CA . VAL A 1 170 ? -16.727 71.709 12.860 1.00 29.89 157 VAL A CA 1
ATOM 1223 C C . VAL A 1 170 ? -17.371 70.379 12.510 1.00 30.11 157 VAL A C 1
ATOM 1224 O O . VAL A 1 170 ? -17.208 69.879 11.392 1.00 29.99 157 VAL A O 1
ATOM 1228 N N . THR A 1 171 ? -18.083 69.805 13.475 1.00 30.80 158 THR A N 1
ATOM 1229 C CA . THR A 1 171 ? -18.981 68.691 13.207 1.00 31.50 158 THR A CA 1
ATOM 1230 C C . THR A 1 171 ? -20.128 69.258 12.379 1.00 32.38 158 THR A C 1
ATOM 1231 O O . THR A 1 171 ? -20.743 70.245 12.778 1.00 33.86 158 THR A O 1
ATOM 1235 N N . LEU A 1 172 ? -20.393 68.655 11.222 1.00 32.57 159 LEU A N 1
ATOM 1236 C CA . LEU A 1 172 ? -21.368 69.212 10.273 1.00 33.72 159 LEU A CA 1
ATOM 1237 C C . LEU A 1 172 ? -22.794 69.204 10.836 1.00 35.26 159 LEU A C 1
ATOM 1238 O O . LEU A 1 172 ? -23.590 70.085 10.511 1.00 36.70 159 LEU A O 1
ATOM 1243 N N . THR A 1 173 ? -23.104 68.212 11.674 1.00 36.06 160 THR A N 1
ATOM 1244 C CA . THR A 1 173 ? -24.375 68.154 12.407 1.00 37.05 160 THR A CA 1
ATOM 1245 C C . THR A 1 173 ? -24.162 67.624 13.823 1.00 37.56 160 THR A C 1
ATOM 1246 O O . THR A 1 173 ? -23.118 67.045 14.124 1.00 37.50 160 THR A O 1
ATOM 1250 N N . HIS A 1 174 ? -25.155 67.834 14.686 1.00 38.19 161 HIS A N 1
ATOM 1251 C CA . HIS A 1 174 ? -25.286 67.059 15.923 1.00 39.11 161 HIS A CA 1
ATOM 1252 C C . HIS A 1 174 ? -26.448 66.073 15.687 1.00 41.15 161 HIS A C 1
ATOM 1253 O O . HIS A 1 174 ? -26.394 65.324 14.711 1.00 40.84 161 HIS A O 1
ATOM 1260 N N . ASN A 1 175 ? -27.503 66.087 16.508 1.00 43.33 162 ASN A N 1
ATOM 1261 C CA . ASN A 1 175 ? -28.622 65.153 16.368 1.00 45.71 162 ASN A CA 1
ATOM 1262 C C . ASN A 1 175 ? -29.841 65.911 15.839 1.00 47.76 162 ASN A C 1
ATOM 1263 O O . ASN A 1 175 ? -30.968 65.732 16.309 1.00 47.24 162 ASN A O 1
ATOM 1268 N N . CYS A 1 176 ? -29.584 66.764 14.849 1.00 48.42 163 CYS A N 1
ATOM 1269 C CA . CYS A 1 176 ? -30.607 67.529 14.157 1.00 50.48 163 CYS A CA 1
ATOM 1270 C C . CYS A 1 176 ? -30.081 67.869 12.770 1.00 50.24 163 CYS A C 1
ATOM 1271 O O . CYS A 1 176 ? -28.884 68.133 12.602 1.00 48.14 163 CYS A O 1
ATOM 1274 N N . HIS A 1 177 ? -30.968 67.853 11.777 1.00 50.55 164 HIS A N 1
ATOM 1275 C CA . HIS A 1 177 ? -30.608 68.311 10.438 1.00 50.94 164 HIS A CA 1
ATOM 1276 C C . HIS A 1 177 ? -30.461 69.829 10.491 1.00 48.66 164 HIS A C 1
ATOM 1277 O O . HIS A 1 177 ? -31.058 70.493 11.344 1.00 49.27 164 HIS A O 1
ATOM 1284 N N . ASN A 1 178 ? -29.659 70.366 9.581 1.00 45.96 165 ASN A N 1
ATOM 1285 C CA . ASN A 1 178 ? -29.510 71.813 9.414 1.00 45.17 165 ASN A CA 1
ATOM 1286 C C . ASN A 1 178 ? -29.544 72.131 7.919 1.00 46.44 165 ASN A C 1
ATOM 1287 O O . ASN A 1 178 ? -29.746 71.231 7.101 1.00 46.91 165 ASN A O 1
ATOM 1292 N N . ALA A 1 179 ? -29.358 73.401 7.564 1.00 47.02 166 ALA A N 1
ATOM 1293 C CA . ALA A 1 179 ? -29.348 73.825 6.158 1.00 47.51 166 ALA A CA 1
ATOM 1294 C C . ALA A 1 179 ? -28.263 73.159 5.291 1.00 46.56 166 ALA A C 1
ATOM 1295 O O . ALA A 1 179 ? -28.402 73.123 4.068 1.00 45.47 166 ALA A O 1
ATOM 1297 N N . PHE A 1 180 ? -27.205 72.638 5.919 1.00 44.53 167 PHE A N 1
ATOM 1298 C CA . PHE A 1 180 ? -26.038 72.105 5.207 1.00 43.14 167 PHE A CA 1
ATOM 1299 C C . PHE A 1 180 ? -25.996 70.576 5.074 1.00 42.25 167 PHE A C 1
ATOM 1300 O O . PHE A 1 180 ? -25.606 70.068 4.022 1.00 42.71 167 PHE A O 1
ATOM 1308 N N . ALA A 1 181 ? -26.392 69.842 6.117 1.00 41.14 168 ALA A N 1
ATOM 1309 C CA . ALA A 1 181 ? -26.271 68.373 6.111 1.00 41.43 168 ALA A CA 1
ATOM 1310 C C . ALA A 1 181 ? -27.296 67.652 6.987 1.00 42.55 168 ALA A C 1
ATOM 1311 O O . ALA A 1 181 ? -27.954 68.266 7.831 1.00 41.47 168 ALA A O 1
ATOM 1313 N N . ASP A 1 182 ? -27.409 66.340 6.766 1.00 43.94 169 ASP A N 1
ATOM 1314 C CA . ASP A 1 182 ? -28.304 65.467 7.535 1.00 45.42 169 ASP A CA 1
ATOM 1315 C C . ASP A 1 182 ? -27.578 64.800 8.699 1.00 45.78 169 ASP A C 1
ATOM 1316 O O . ASP A 1 182 ? -26.483 64.261 8.523 1.00 44.22 169 ASP A O 1
ATOM 1321 N N . ALA A 1 183 ? -28.192 64.847 9.881 1.00 46.48 170 ALA A N 1
ATOM 1322 C CA . ALA A 1 183 ? -27.764 64.049 11.031 1.00 47.00 170 ALA A CA 1
ATOM 1323 C C . ALA A 1 183 ? -28.113 62.570 10.855 1.00 46.06 170 ALA A C 1
ATOM 1324 O O . ALA A 1 183 ? -29.031 62.218 10.108 1.00 46.48 170 ALA A O 1
ATOM 1326 N N . ALA A 1 184 ? -27.378 61.718 11.566 1.00 43.98 171 ALA A N 1
ATOM 1327 C CA . ALA A 1 184 ? -27.552 60.263 11.494 1.00 45.18 171 ALA A CA 1
ATOM 1328 C C . ALA A 1 184 ? -28.818 59.779 12.200 1.00 47.28 171 ALA A C 1
ATOM 1329 O O . ALA A 1 184 ? -29.573 58.974 11.651 1.00 47.80 171 ALA A O 1
ATOM 1331 N N . THR A 1 185 ? -29.036 60.272 13.417 1.00 49.54 172 THR A N 1
ATOM 1332 C CA . THR A 1 185 ? -30.091 59.760 14.301 1.00 52.13 172 THR A CA 1
ATOM 1333 C C . THR A 1 185 ? -31.518 60.214 13.960 1.00 55.28 172 THR A C 1
ATOM 1334 O O . THR A 1 185 ? -32.479 59.597 14.426 1.00 56.41 172 THR A O 1
ATOM 1338 N N . VAL A 1 186 ? -31.659 61.274 13.161 1.00 58.64 173 VAL A N 1
ATOM 1339 C CA . VAL A 1 186 ? -32.973 61.835 12.821 1.00 60.77 173 VAL A CA 1
ATOM 1340 C C . VAL A 1 186 ? -33.492 61.252 11.505 1.00 64.43 173 VAL A C 1
ATOM 1341 O O . VAL A 1 186 ? -32.752 61.168 10.522 1.00 64.25 173 VAL A O 1
ATOM 1345 N N . SER A 1 187 ? -34.766 60.851 11.506 1.00 68.30 174 SER A N 1
ATOM 1346 C CA . SER A 1 187 ? -35.472 60.403 10.302 1.00 71.91 174 SER A CA 1
ATOM 1347 C C . SER A 1 187 ? -36.866 61.054 10.253 1.00 71.85 174 SER A C 1
ATOM 1348 O O . SER A 1 187 ? -37.466 61.269 11.310 1.00 69.64 174 SER A O 1
ATOM 1351 N N . PRO A 1 188 ? -37.401 61.366 9.066 1.00 71.75 175 PRO A N 1
ATOM 1352 C CA . PRO A 1 188 ? -36.803 61.061 7.764 1.00 70.70 175 PRO A CA 1
ATOM 1353 C C . PRO A 1 188 ? -35.682 62.024 7.356 1.00 67.83 175 PRO A C 1
ATOM 1354 O O . PRO A 1 188 ? -35.415 63.005 8.055 1.00 63.50 175 PRO A O 1
ATOM 1358 N N . GLU A 1 189 ? -35.041 61.722 6.229 1.00 68.36 176 GLU A N 1
ATOM 1359 C CA . GLU A 1 189 ? -33.954 62.545 5.693 1.00 69.60 176 GLU A CA 1
ATOM 1360 C C . GLU A 1 189 ? -34.512 63.837 5.104 1.00 67.03 176 GLU A C 1
ATOM 1361 O O . GLU A 1 189 ? -35.595 63.835 4.513 1.00 68.63 176 GLU A O 1
ATOM 1367 N N . LEU A 1 190 ? -33.766 64.930 5.264 1.00 63.79 177 LEU A N 1
ATOM 1368 C CA . LEU A 1 190 ? -34.167 66.241 4.746 1.00 62.24 177 LEU A CA 1
ATOM 1369 C C . LEU A 1 190 ? -33.541 66.482 3.373 1.00 60.76 177 LEU A C 1
ATOM 1370 O O . LEU A 1 190 ? -34.252 66.685 2.386 1.00 61.31 177 LEU A O 1
ATOM 1375 N N . HIS A 1 191 ? -32.211 66.447 3.329 1.00 58.32 178 HIS A N 1
ATOM 1376 C CA . HIS A 1 191 ? -31.432 66.684 2.106 1.00 57.24 178 HIS A CA 1
ATOM 1377 C C . HIS A 1 191 ? -31.009 65.401 1.378 1.00 56.53 178 HIS A C 1
ATOM 1378 O O . HIS A 1 191 ? -30.756 65.435 0.171 1.00 57.58 178 HIS A O 1
ATOM 1385 N N . GLY A 1 192 ? -30.925 64.284 2.104 1.00 56.64 179 GLY A N 1
ATOM 1386 C CA . GLY A 1 192 ? -30.421 63.025 1.550 1.00 58.89 179 GLY A CA 1
ATOM 1387 C C . GLY A 1 192 ? -28.912 63.066 1.391 1.00 58.08 179 GLY A C 1
ATOM 1388 O O . GLY A 1 192 ? -28.383 62.743 0.324 1.00 57.42 179 GLY A O 1
ATOM 1389 N N . GLY A 1 193 ? -28.231 63.454 2.469 1.00 55.14 180 GLY A N 1
ATOM 1390 C CA . GLY A 1 193 ? -26.788 63.704 2.469 1.00 53.54 180 GLY A CA 1
ATOM 1391 C C . GLY A 1 193 ? -26.519 65.180 2.709 1.00 51.05 180 GLY A C 1
ATOM 1392 O O . GLY A 1 193 ? -27.021 65.753 3.679 1.00 48.77 180 GLY A O 1
ATOM 1393 N N . LEU A 1 194 ? -25.724 65.788 1.828 1.00 47.89 181 LEU A N 1
ATOM 1394 C CA . LEU A 1 194 ? -25.453 67.226 1.864 1.00 46.85 181 LEU A CA 1
ATOM 1395 C C . LEU A 1 194 ? -26.414 67.974 0.945 1.00 47.67 181 LEU A C 1
ATOM 1396 O O . LEU A 1 194 ? -26.834 67.447 -0.088 1.00 46.51 181 LEU A O 1
ATOM 1401 N N . SER A 1 195 ? -26.748 69.205 1.330 1.00 48.48 182 SER A N 1
ATOM 1402 C CA . SER A 1 195 ? -27.527 70.114 0.486 1.00 48.87 182 SER A CA 1
ATOM 1403 C C . SER A 1 195 ? -26.606 70.818 -0.511 1.00 49.78 182 SER A C 1
ATOM 1404 O O . SER A 1 195 ? -25.389 70.614 -0.492 1.00 47.71 182 SER A O 1
ATOM 1407 N N . ARG A 1 196 ? -27.192 71.648 -1.375 1.00 50.93 183 ARG A N 1
ATOM 1408 C CA . ARG A 1 196 ? -26.414 72.535 -2.256 1.00 52.98 183 ARG A CA 1
ATOM 1409 C C . ARG A 1 196 ? -25.539 73.500 -1.450 1.00 48.32 183 ARG A C 1
ATOM 1410 O O . ARG A 1 196 ? -24.372 73.712 -1.788 1.00 46.22 183 ARG A O 1
ATOM 1418 N N . LYS A 1 197 ? -26.115 74.075 -0.395 1.00 46.42 184 LYS A N 1
ATOM 1419 C CA . LYS A 1 197 ? -25.370 74.926 0.541 1.00 46.99 184 LYS A CA 1
ATOM 1420 C C . LYS A 1 197 ? -24.274 74.147 1.274 1.00 43.97 184 LYS A C 1
ATOM 1421 O O . LYS A 1 197 ? -23.186 74.677 1.508 1.00 42.45 184 LYS A O 1
ATOM 1427 N N . GLY A 1 198 ? -24.576 72.901 1.638 1.00 42.19 185 GLY A N 1
ATOM 1428 C CA . GLY A 1 198 ? -23.603 71.992 2.243 1.00 41.15 185 GLY A CA 1
ATOM 1429 C C . GLY A 1 198 ? -22.394 71.718 1.370 1.00 40.59 185 GLY A C 1
ATOM 1430 O O . GLY A 1 198 ? -21.260 71.801 1.841 1.00 38.15 185 GLY A O 1
ATOM 1431 N N . GLU A 1 199 ? -22.643 71.397 0.100 1.00 41.34 186 GLU A N 1
ATOM 1432 C CA . GLU A 1 199 ? -21.575 71.174 -0.886 1.00 42.74 186 GLU A CA 1
ATOM 1433 C C . GLU A 1 199 ? -20.679 72.404 -1.044 1.00 41.13 186 GLU A C 1
ATOM 1434 O O . GLU A 1 199 ? -19.454 72.283 -1.077 1.00 39.24 186 GLU A O 1
ATOM 1440 N N . ARG A 1 200 ? -21.302 73.578 -1.135 1.00 40.56 187 ARG A N 1
ATOM 1441 C CA . ARG A 1 200 ? -20.576 74.847 -1.240 1.00 41.24 187 ARG A CA 1
ATOM 1442 C C . ARG A 1 200 ? -19.789 75.176 0.037 1.00 38.71 187 ARG A C 1
ATOM 1443 O O . ARG A 1 200 ? -18.704 75.753 -0.043 1.00 37.41 187 ARG A O 1
ATOM 1451 N N . LEU A 1 201 ? -20.333 74.812 1.199 1.00 36.65 188 LEU A N 1
ATOM 1452 C CA . LEU A 1 201 ? -19.642 75.030 2.479 1.00 35.87 188 LEU A CA 1
ATOM 1453 C C . LEU A 1 201 ? -18.377 74.174 2.629 1.00 35.33 188 LEU A C 1
ATOM 1454 O O . LEU A 1 201 ? -17.419 74.610 3.271 1.00 34.37 188 LEU A O 1
ATOM 1459 N N . ILE A 1 202 ? -18.370 72.974 2.039 1.00 35.51 189 ILE A N 1
ATOM 1460 C CA . ILE A 1 202 ? -17.183 72.099 2.059 1.00 36.30 189 ILE A CA 1
ATOM 1461 C C . ILE A 1 202 ? -15.982 72.807 1.421 1.00 35.28 189 ILE A C 1
ATOM 1462 O O . ILE A 1 202 ? -14.874 72.743 1.956 1.00 33.47 189 ILE A O 1
ATOM 1467 N N . ARG A 1 203 ? -16.212 73.479 0.291 1.00 35.25 190 ARG A N 1
ATOM 1468 C CA . ARG A 1 203 ? -15.17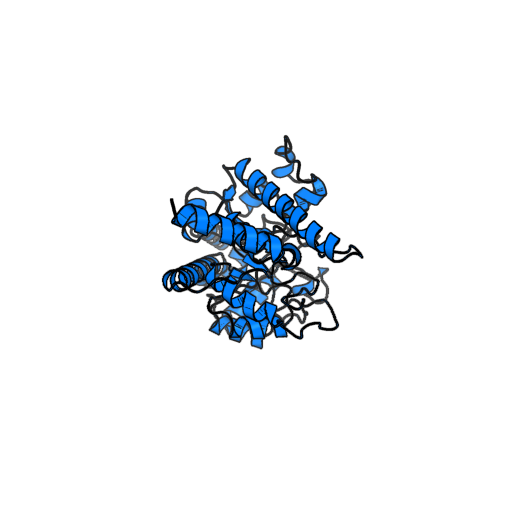3 74.283 -0.367 1.00 36.12 190 ARG A CA 1
ATOM 1469 C C . ARG A 1 203 ? -14.645 75.400 0.538 1.00 33.94 190 ARG A C 1
ATOM 1470 O O . ARG A 1 203 ? -13.435 75.621 0.608 1.00 32.43 190 ARG A O 1
ATOM 1478 N N . GLU A 1 204 ? -15.558 76.086 1.225 1.00 32.31 191 GLU A N 1
ATOM 1479 C CA . GLU A 1 204 ? -15.201 77.175 2.144 1.00 31.92 191 GLU A CA 1
ATOM 1480 C C . GLU A 1 204 ? -14.457 76.678 3.387 1.00 30.75 191 GLU A C 1
ATOM 1481 O O . GLU A 1 204 ? -13.515 77.329 3.842 1.00 30.42 191 GLU A O 1
ATOM 1487 N N . LEU A 1 205 ? -14.888 75.541 3.935 1.00 29.64 192 LEU A N 1
ATOM 1488 C CA . LEU A 1 205 ? -14.195 74.911 5.069 1.00 28.97 192 LEU A CA 1
ATOM 1489 C C . LEU A 1 205 ? -12.758 74.521 4.708 1.00 28.65 192 LEU A C 1
ATOM 1490 O O . LEU A 1 205 ? -11.837 74.745 5.497 1.00 28.21 192 LEU A O 1
ATOM 1495 N N . ASN A 1 206 ? -12.573 73.958 3.513 1.00 29.72 193 ASN A N 1
ATOM 1496 C CA . ASN A 1 206 ? -11.235 73.638 3.001 1.00 30.87 193 ASN A CA 1
ATOM 1497 C C . ASN A 1 206 ? -10.389 74.898 2.784 1.00 31.06 193 ASN A C 1
ATOM 1498 O O . ASN A 1 206 ? -9.199 74.910 3.103 1.00 31.15 193 ASN A O 1
ATOM 1503 N N . ARG A 1 207 ? -11.013 75.948 2.251 1.00 31.32 194 ARG A N 1
ATOM 1504 C CA . ARG A 1 207 ? -10.326 77.214 1.967 1.00 32.12 194 ARG A CA 1
ATOM 1505 C C . ARG A 1 207 ? -9.838 77.927 3.236 1.00 32.54 194 ARG A C 1
ATOM 1506 O O . ARG A 1 207 ? -8.700 78.400 3.278 1.00 32.68 194 ARG A O 1
ATOM 1514 N N . MET A 1 208 ? -10.693 78.004 4.257 1.00 32.43 195 MET A N 1
ATOM 1515 C CA . MET A 1 208 ? -10.342 78.690 5.513 1.00 32.51 195 MET A CA 1
ATOM 1516 C C . MET A 1 208 ? -9.410 77.883 6.431 1.00 31.62 195 MET A C 1
ATOM 1517 O O . MET A 1 208 ? -8.825 78.442 7.359 1.00 32.69 195 MET A O 1
ATOM 1522 N N . GLY A 1 209 ? -9.294 76.577 6.188 1.00 30.24 196 GLY A N 1
ATOM 1523 C CA . GLY A 1 209 ? -8.473 75.696 7.017 1.00 29.99 196 GLY A CA 1
ATOM 1524 C C . GLY A 1 209 ? -9.200 75.189 8.245 1.00 30.00 196 GLY A C 1
ATOM 1525 O O . GLY A 1 209 ? -8.600 75.055 9.315 1.00 30.04 196 GLY A O 1
ATOM 1526 N N . MET A 1 210 ? -10.491 74.901 8.083 1.00 29.69 197 MET A N 1
ATOM 1527 C CA . MET A 1 210 ? -11.302 74.300 9.131 1.00 29.64 197 MET A CA 1
ATOM 1528 C C . MET A 1 210 ? -11.410 72.807 8.843 1.00 28.98 197 MET A C 1
ATOM 1529 O O . MET A 1 210 ? -11.805 72.405 7.747 1.00 29.15 197 MET A O 1
ATOM 1534 N N . MET A 1 211 ? -11.056 71.995 9.834 1.00 29.24 198 MET A N 1
ATOM 1535 C CA . MET A 1 211 ? -11.111 70.540 9.715 1.00 29.80 198 MET A CA 1
ATOM 1536 C C . MET A 1 211 ? -12.574 70.092 9.732 1.00 29.19 198 MET A C 1
ATOM 1537 O O . MET A 1 211 ? -13.353 70.534 10.577 1.00 29.21 198 MET A O 1
ATOM 1542 N N . ILE A 1 212 ? -12.951 69.246 8.776 1.00 28.61 199 ILE A N 1
ATOM 1543 C CA . ILE A 1 212 ? -14.317 68.722 8.699 1.00 28.39 199 ILE A CA 1
ATOM 1544 C C . ILE A 1 212 ? -14.423 67.514 9.631 1.00 27.88 199 ILE A C 1
ATOM 1545 O O . ILE A 1 212 ? -13.549 66.646 9.625 1.00 28.19 199 ILE A O 1
ATOM 1550 N N . ASP A 1 213 ? -15.488 67.480 10.432 1.00 27.40 200 ASP A N 1
ATOM 1551 C CA . ASP A 1 213 ? -15.775 66.365 11.335 1.00 26.84 200 ASP A CA 1
ATOM 1552 C C . ASP A 1 213 ? -17.085 65.708 10.885 1.00 27.57 200 ASP A C 1
ATOM 1553 O O . ASP A 1 213 ? -18.123 66.367 10.814 1.00 27.40 200 ASP A O 1
ATOM 1558 N N . LEU A 1 214 ? -17.018 64.412 10.576 1.00 27.92 201 LEU A N 1
ATOM 1559 C CA . LEU A 1 214 ? -18.159 63.660 10.041 1.00 28.50 201 LEU A CA 1
ATOM 1560 C C . LEU A 1 214 ? -18.910 62.806 11.072 1.00 29.15 201 LEU A C 1
ATOM 1561 O O . LEU A 1 214 ? -19.830 62.070 10.704 1.00 30.18 201 LEU A O 1
ATOM 1566 N N . SER A 1 215 ? -18.539 62.904 12.350 1.00 29.03 202 SER A N 1
ATOM 1567 C CA . SER A 1 215 ? -19.313 62.266 13.423 1.00 29.04 202 SER A CA 1
ATOM 1568 C C . SER A 1 215 ? -20.697 62.912 13.513 1.00 30.58 202 SER A C 1
ATOM 1569 O O . SER A 1 215 ? -20.860 64.077 13.161 1.00 31.55 202 SER A O 1
ATOM 1572 N N . HIS A 1 216 ? -21.693 62.128 13.924 1.00 32.35 203 HIS A N 1
ATOM 1573 C CA . HIS A 1 216 ? -23.111 62.549 13.994 1.00 34.15 203 HIS A CA 1
ATOM 1574 C C . HIS A 1 216 ? -23.839 62.740 12.643 1.00 34.93 203 HIS A C 1
ATOM 1575 O O . HIS A 1 216 ? -25.063 62.881 12.639 1.00 35.66 203 HIS A O 1
ATOM 1582 N N . THR A 1 217 ? -23.120 62.723 11.517 1.00 34.91 204 THR A N 1
ATOM 1583 C CA . THR A 1 217 ? -23.731 62.916 10.193 1.00 35.12 204 THR A CA 1
ATOM 1584 C C . THR A 1 217 ? -24.191 61.575 9.625 1.00 35.94 204 THR A C 1
ATOM 1585 O O . THR A 1 217 ? -23.670 60.521 10.002 1.00 36.11 204 THR A O 1
ATOM 1589 N N . SER A 1 218 ? -25.154 61.625 8.705 1.00 36.84 205 SER A N 1
ATOM 1590 C CA . SER A 1 218 ? -25.700 60.414 8.080 1.00 37.75 205 SER A CA 1
ATOM 1591 C C . SER A 1 218 ? -24.674 59.737 7.171 1.00 36.95 205 SER A C 1
ATOM 1592 O O . SER A 1 218 ? -23.734 60.382 6.702 1.00 35.21 205 SER A O 1
ATOM 1595 N N . HIS A 1 219 ? -24.878 58.443 6.919 1.00 37.58 206 HIS A N 1
ATOM 1596 C CA . HIS A 1 219 ? -23.967 57.644 6.078 1.00 38.22 206 HIS A CA 1
ATOM 1597 C C . HIS A 1 219 ? -23.801 58.249 4.680 1.00 39.06 206 HIS A C 1
ATOM 1598 O O . HIS A 1 219 ? -22.694 58.276 4.138 1.00 36.90 206 HIS A O 1
ATOM 1605 N N . GLU A 1 220 ? -24.908 58.726 4.111 1.00 41.29 207 GLU A N 1
ATOM 1606 C CA . GLU A 1 220 ? -24.911 59.365 2.792 1.00 43.97 207 GLU A CA 1
ATOM 1607 C C . GLU A 1 220 ? -24.182 60.714 2.804 1.00 41.95 207 GLU A C 1
ATOM 1608 O O . GLU A 1 220 ? -23.470 61.039 1.853 1.00 41.90 207 GLU A O 1
ATOM 1614 N N . ALA A 1 221 ? -24.369 61.489 3.873 1.00 40.08 208 ALA A N 1
ATOM 1615 C CA . ALA A 1 221 ? -23.652 62.759 4.059 1.00 39.10 208 ALA A CA 1
ATOM 1616 C C . ALA A 1 221 ? -22.137 62.562 4.181 1.00 37.73 208 ALA A C 1
ATOM 1617 O O . ALA A 1 221 ? -21.363 63.391 3.695 1.00 38.35 208 ALA A O 1
ATOM 1619 N N . GLN A 1 222 ? -21.726 61.467 4.823 1.00 36.04 209 GLN A N 1
ATOM 1620 C CA . GLN A 1 222 ? -20.307 61.105 4.939 1.00 34.52 209 GLN A CA 1
ATOM 1621 C C . GLN A 1 222 ? -19.704 60.784 3.573 1.00 34.69 209 GLN A C 1
ATOM 1622 O O . GLN A 1 222 ? -18.643 61.298 3.223 1.00 33.12 209 GLN A O 1
ATOM 1628 N N . THR A 1 223 ? -20.394 59.930 2.817 1.00 35.62 210 THR A N 1
ATOM 1629 C CA . THR A 1 223 ? -19.971 59.523 1.472 1.00 36.63 210 THR A CA 1
ATOM 1630 C C . THR A 1 223 ? -19.760 60.720 0.540 1.00 37.45 210 THR A C 1
ATOM 1631 O O . THR A 1 223 ? -18.739 60.802 -0.146 1.00 36.56 210 THR A O 1
ATOM 1635 N N . GLN A 1 224 ? -20.721 61.641 0.533 1.00 37.94 211 GLN A N 1
ATOM 1636 C CA . GLN A 1 224 ? -20.646 62.847 -0.302 1.00 39.50 211 GLN A CA 1
ATOM 1637 C C . GLN A 1 224 ? -19.528 63.798 0.136 1.00 38.05 211 GLN A C 1
ATOM 1638 O O . GLN A 1 224 ? -18.829 64.361 -0.709 1.00 38.32 211 GLN A O 1
ATOM 1644 N N . ALA A 1 225 ? -19.363 63.966 1.447 1.00 35.73 212 ALA A N 1
ATOM 1645 C CA . ALA A 1 225 ? -18.299 64.814 2.002 1.00 34.02 212 ALA A CA 1
ATOM 1646 C C . ALA A 1 225 ? -16.901 64.251 1.730 1.00 32.87 212 ALA A C 1
ATOM 1647 O O . ALA A 1 225 ? -15.986 65.002 1.391 1.00 33.87 212 ALA A O 1
ATOM 1649 N N . LEU A 1 226 ? -16.747 62.935 1.883 1.00 32.78 213 LEU A N 1
ATOM 1650 C CA . LEU A 1 226 ? -15.462 62.259 1.645 1.00 33.62 213 LEU A CA 1
ATOM 1651 C C . LEU A 1 226 ? -14.994 62.319 0.185 1.00 36.13 213 LEU A C 1
ATOM 1652 O O . LEU A 1 226 ? -13.791 62.367 -0.074 1.00 37.44 213 LEU A O 1
ATOM 1657 N N . ARG A 1 227 ? -15.938 62.302 -0.754 1.00 38.81 214 ARG A N 1
ATOM 1658 C CA . ARG A 1 227 ? -15.619 62.473 -2.178 1.00 41.75 214 ARG A CA 1
ATOM 1659 C C . ARG A 1 227 ? -15.296 63.929 -2.536 1.00 41.71 214 ARG A C 1
ATOM 1660 O O . ARG A 1 227 ? -14.381 64.184 -3.324 1.00 41.85 214 ARG A O 1
ATOM 1668 N N . LEU A 1 228 ? -16.042 64.872 -1.958 1.00 39.72 215 LEU A N 1
ATOM 1669 C CA . LEU A 1 228 ? -15.932 66.297 -2.315 1.00 40.11 215 LEU A CA 1
ATOM 1670 C C . LEU A 1 228 ? -14.757 67.039 -1.673 1.00 36.91 215 LEU A C 1
ATOM 1671 O O . LEU A 1 228 ? -14.191 67.939 -2.297 1.00 36.56 215 LEU A O 1
ATOM 1676 N N . SER A 1 229 ? -14.404 66.682 -0.439 1.00 34.10 216 SER A N 1
ATOM 1677 C CA . SER A 1 229 ? -13.399 67.433 0.323 1.00 32.98 216 SER A CA 1
ATOM 1678 C C . SER A 1 229 ? -12.010 67.380 -0.318 1.00 32.85 216 SER A C 1
ATOM 1679 O O . SER A 1 229 ? -11.529 66.309 -0.690 1.00 33.20 216 SER A O 1
ATOM 1682 N N . ARG A 1 230 ? -11.384 68.550 -0.446 1.00 32.87 217 ARG A N 1
ATOM 1683 C CA . ARG A 1 230 ? -10.006 68.668 -0.937 1.00 34.04 217 ARG A CA 1
ATOM 1684 C C . ARG A 1 230 ? -8.957 68.516 0.176 1.00 33.00 217 ARG A C 1
ATOM 1685 O O . ARG A 1 230 ? -7.759 68.492 -0.111 1.00 32.97 217 ARG A O 1
ATOM 1693 N N . ALA A 1 231 ? -9.403 68.423 1.433 1.00 31.25 218 ALA A N 1
ATOM 1694 C CA . ALA A 1 231 ? -8.518 68.207 2.580 1.00 30.48 218 ALA A CA 1
ATOM 1695 C C . ALA A 1 231 ? -8.961 66.969 3.362 1.00 31.05 218 ALA A C 1
ATOM 1696 O O . ALA A 1 231 ? -10.131 66.577 3.285 1.00 30.36 218 ALA A O 1
ATOM 1698 N N . PRO A 1 232 ? -8.035 66.349 4.124 1.00 31.09 219 PRO A N 1
ATOM 1699 C CA . PRO A 1 232 ? -8.440 65.210 4.952 1.00 30.65 219 PRO A CA 1
ATOM 1700 C C . PRO A 1 232 ? -9.388 65.618 6.084 1.00 29.46 219 PRO A C 1
ATOM 1701 O O . PRO A 1 232 ? -9.243 66.703 6.652 1.00 29.45 219 PRO A O 1
ATOM 1705 N N . VAL A 1 233 ? -10.353 64.751 6.381 1.00 28.66 220 VAL A N 1
ATOM 1706 C CA . VAL A 1 233 ? -11.371 65.007 7.406 1.00 28.06 220 VAL A CA 1
ATOM 1707 C C . VAL A 1 233 ? -11.148 64.080 8.598 1.00 26.86 220 VAL A C 1
ATOM 1708 O O . VAL A 1 233 ? -10.265 63.222 8.569 1.00 27.43 220 VAL A O 1
ATOM 1712 N N . ILE A 1 234 ? -11.948 64.262 9.646 1.00 25.73 221 ILE A N 1
ATOM 1713 C CA . ILE A 1 234 ? -11.950 63.341 10.781 1.00 25.72 221 ILE A CA 1
ATOM 1714 C C . ILE A 1 234 ? -13.358 62.873 11.128 1.00 26.06 221 ILE A C 1
ATOM 1715 O O . ILE A 1 234 ? -14.347 63.463 10.693 1.00 26.58 221 ILE A O 1
ATOM 1720 N N . TYR A 1 235 ? -13.419 61.776 11.875 1.00 25.68 222 TYR A N 1
ATOM 1721 C CA . TYR A 1 235 ? -14.557 61.450 12.717 1.00 25.83 222 TYR A CA 1
ATOM 1722 C C . TYR A 1 235 ? -14.031 61.683 14.126 1.00 25.89 222 TYR A C 1
ATOM 1723 O O . TYR A 1 235 ? -13.199 60.912 14.598 1.00 25.51 222 TYR A O 1
ATOM 1732 N N . SER A 1 236 ? -14.486 62.750 14.781 1.00 26.24 223 SER A N 1
ATOM 1733 C CA . SER A 1 236 ? -13.977 63.130 16.108 1.00 26.22 223 SER A CA 1
ATOM 1734 C C . SER A 1 236 ? -14.383 62.142 17.202 1.00 27.05 223 SER A C 1
ATOM 1735 O O . SER A 1 236 ? -13.675 62.002 18.200 1.00 26.49 223 SER A O 1
ATOM 1738 N N . HIS A 1 237 ? -15.530 61.488 17.018 1.00 27.65 224 HIS A N 1
ATOM 1739 C CA . HIS A 1 237 ? -15.970 60.414 17.909 1.00 27.83 224 HIS A CA 1
ATOM 1740 C C . HIS A 1 237 ? -17.010 59.508 17.234 1.00 28.34 224 HIS A C 1
ATOM 1741 O O . HIS A 1 237 ? -18.217 59.737 17.323 1.00 28.97 224 HIS A O 1
ATOM 1748 N N . SER A 1 238 ? -16.509 58.495 16.531 1.00 28.14 225 SER A N 1
ATOM 1749 C CA . SER A 1 238 ? -17.340 57.465 15.904 1.00 28.56 225 SER A CA 1
ATOM 1750 C C . SER A 1 238 ? -16.619 56.131 15.964 1.00 29.24 225 SER A C 1
ATOM 1751 O O . SER A 1 238 ? -15.395 56.091 16.037 1.00 29.64 225 SER A O 1
ATOM 1754 N N . SER A 1 239 ? -17.384 55.045 15.924 1.00 29.31 226 SER A N 1
ATOM 1755 C CA . SER A 1 239 ? -16.822 53.695 15.934 1.00 29.50 226 SER A CA 1
ATOM 1756 C C . SER A 1 239 ? -17.235 52.939 14.650 1.00 29.84 226 SER A C 1
ATOM 1757 O O . SER A 1 239 ? -17.627 53.569 13.670 1.00 30.12 226 SER A O 1
ATOM 1760 N N . ILE A 1 240 ? -17.168 51.610 14.662 1.00 30.87 227 ILE A N 1
ATOM 1761 C CA . ILE A 1 240 ? -17.126 50.783 13.453 1.00 32.05 227 ILE A CA 1
ATOM 1762 C C . ILE A 1 240 ? -18.445 50.038 13.287 1.00 33.00 227 ILE A C 1
ATOM 1763 O O . ILE A 1 240 ? -18.875 49.316 14.191 1.00 32.63 227 ILE A O 1
ATOM 1768 N N . TYR A 1 241 ? -19.056 50.198 12.114 1.00 33.82 228 TYR A N 1
ATOM 1769 C CA . TYR A 1 241 ? -20.377 49.637 11.821 1.00 35.50 228 TYR A CA 1
ATOM 1770 C C . TYR A 1 241 ? -20.383 48.108 11.758 1.00 36.33 228 TYR A C 1
ATOM 1771 O O . TYR A 1 241 ? -21.318 47.476 12.251 1.00 36.58 228 TYR A O 1
ATOM 1780 N N . SER A 1 242 ? -19.358 47.523 11.139 1.00 36.85 229 SER A N 1
ATOM 1781 C CA . SER A 1 242 ? -19.276 46.063 10.971 1.00 38.73 229 SER A CA 1
ATOM 1782 C C . SER A 1 242 ? -19.213 45.287 12.293 1.00 38.13 229 SER A C 1
ATOM 1783 O O . SER A 1 242 ? -19.735 44.176 12.377 1.00 38.16 229 SER A O 1
ATOM 1786 N N . LEU A 1 243 ? -18.576 45.870 13.309 1.00 36.95 230 LEU A N 1
ATOM 1787 C CA . LEU A 1 243 ? -18.530 45.272 14.651 1.00 36.33 230 LEU A CA 1
ATOM 1788 C C . LEU A 1 243 ? -19.786 45.566 15.475 1.00 36.63 230 LEU A C 1
ATOM 1789 O O . LEU A 1 243 ? -20.180 44.749 16.309 1.00 36.81 230 LEU A O 1
ATOM 1794 N N . ARG A 1 244 ? -20.398 46.728 15.251 1.00 37.14 231 ARG A N 1
ATOM 1795 C CA . ARG A 1 244 ? -21.610 47.134 15.965 1.00 39.08 231 ARG A CA 1
ATOM 1796 C C . ARG A 1 244 ? -22.449 48.058 15.078 1.00 38.87 231 ARG A C 1
ATOM 1797 O O . ARG A 1 244 ? -22.089 49.218 14.863 1.00 37.54 231 ARG A O 1
ATOM 1805 N N . ALA A 1 245 ? -23.562 47.527 14.568 1.00 39.56 232 ALA A N 1
ATOM 1806 C CA . ALA A 1 245 ? -24.446 48.265 13.663 1.00 40.76 232 ALA A CA 1
ATOM 1807 C C . ALA A 1 245 ? -25.188 49.380 14.401 1.00 40.23 232 ALA A C 1
ATOM 1808 O O . ALA A 1 245 ? -26.003 49.117 15.285 1.00 40.30 232 ALA A O 1
ATOM 1810 N N . HIS A 1 246 ? -24.878 50.621 14.034 1.00 39.41 233 HIS A N 1
ATOM 1811 C CA . HIS A 1 246 ? -25.505 51.810 14.608 1.00 39.39 233 HIS A CA 1
ATOM 1812 C C . HIS A 1 246 ? -25.405 52.942 13.586 1.00 38.86 233 HIS A C 1
ATOM 1813 O O . HIS A 1 246 ? -24.437 53.002 12.823 1.00 37.66 233 HIS A O 1
ATOM 1820 N N . ALA A 1 247 ? -26.393 53.836 13.573 1.00 38.64 234 ALA A N 1
ATOM 1821 C CA . ALA A 1 247 ? -26.403 54.986 12.649 1.00 38.87 234 ALA A CA 1
ATOM 1822 C C . ALA A 1 247 ? -25.190 55.918 12.815 1.00 38.60 234 ALA A C 1
ATOM 1823 O O . ALA A 1 247 ? -24.759 56.561 11.859 1.00 38.90 234 ALA A O 1
ATOM 1825 N N . ARG A 1 248 ? -24.661 55.972 14.036 1.00 37.89 235 ARG A N 1
ATOM 1826 C CA . ARG A 1 248 ? -23.499 56.791 14.402 1.00 37.97 235 ARG A CA 1
ATOM 1827 C C . ARG A 1 248 ? -22.125 56.200 14.047 1.00 35.61 235 ARG A C 1
ATOM 1828 O O . ARG A 1 248 ? -21.123 56.914 14.118 1.00 35.69 235 ARG A O 1
ATOM 1836 N N . ASN A 1 249 ? -22.069 54.917 13.684 1.00 33.96 236 ASN A N 1
ATOM 1837 C CA . ASN A 1 249 ? -20.799 54.251 13.354 1.00 32.44 236 ASN A CA 1
ATOM 1838 C C . ASN A 1 249 ? -20.492 54.284 11.857 1.00 31.41 236 ASN A C 1
ATOM 1839 O O . ASN A 1 249 ? -21.378 54.508 11.035 1.00 32.24 236 ASN A O 1
ATOM 1844 N N . VAL A 1 250 ? -19.224 54.047 11.525 1.00 30.66 237 VAL A N 1
ATOM 1845 C CA . VAL A 1 250 ? -18.708 54.224 10.165 1.00 29.93 237 VAL A CA 1
ATOM 1846 C C . VAL A 1 250 ? -18.753 52.897 9.404 1.00 30.32 237 VAL A C 1
ATOM 1847 O O . VAL A 1 250 ? -18.206 51.893 9.866 1.00 30.32 237 VAL A O 1
ATOM 1851 N N . THR A 1 251 ? -19.396 52.908 8.237 1.00 31.06 238 THR A N 1
ATOM 1852 C CA . THR A 1 251 ? -19.498 51.723 7.380 1.00 32.01 238 THR A CA 1
ATOM 1853 C C . THR A 1 251 ? -18.175 51.439 6.673 1.00 32.27 238 THR A C 1
ATOM 1854 O O . THR A 1 251 ? -17.326 52.324 6.554 1.00 31.67 238 THR A O 1
ATOM 1858 N N . ASP A 1 252 ? -18.020 50.204 6.195 1.00 33.08 239 ASP A N 1
ATOM 1859 C CA . ASP A 1 252 ? -16.827 49.797 5.434 1.00 34.12 239 ASP A CA 1
ATOM 1860 C C . ASP A 1 252 ? -16.632 50.636 4.168 1.00 34.61 239 ASP A C 1
ATOM 1861 O O . ASP A 1 252 ? -15.496 50.941 3.797 1.00 34.01 239 ASP A O 1
ATOM 1866 N N . GLU A 1 253 ? -17.741 50.996 3.519 1.00 35.54 240 GLU A N 1
ATOM 1867 C CA . GLU A 1 253 ? -17.739 51.913 2.373 1.00 36.78 240 GLU A CA 1
ATOM 1868 C C . GLU A 1 253 ? -17.058 53.235 2.724 1.00 36.04 240 GLU A C 1
ATOM 1869 O O . GLU A 1 253 ? -16.117 53.654 2.046 1.00 35.54 240 GLU A O 1
ATOM 1875 N N . ASN A 1 254 ? -17.537 53.872 3.789 1.00 34.94 241 ASN A N 1
ATOM 1876 C CA . ASN A 1 254 ? -17.000 55.164 4.234 1.00 34.90 241 ASN A CA 1
ATOM 1877 C C . ASN A 1 254 ? -15.596 55.073 4.842 1.00 33.91 241 ASN A C 1
ATOM 1878 O O . ASN A 1 254 ? -14.839 56.042 4.768 1.00 33.86 241 ASN A O 1
ATOM 1883 N N . LEU A 1 255 ? -15.248 53.926 5.430 1.00 33.52 242 LEU A N 1
ATOM 1884 C CA . LEU A 1 255 ? -13.867 53.676 5.873 1.00 33.49 242 LEU A CA 1
ATOM 1885 C C . LEU A 1 255 ? -12.885 53.690 4.695 1.00 33.95 242 LEU A C 1
ATOM 1886 O O . LEU A 1 255 ? -11.804 54.272 4.799 1.00 32.06 242 LEU A O 1
ATOM 1891 N N . HIS A 1 256 ? -13.267 53.060 3.582 1.00 34.62 243 HIS A N 1
ATOM 1892 C CA . HIS A 1 256 ? -12.437 53.068 2.371 1.00 36.11 243 HIS A CA 1
ATOM 1893 C C . HIS A 1 256 ? -12.312 54.470 1.765 1.00 35.24 243 HIS A C 1
ATOM 1894 O O . HIS A 1 256 ? -11.223 54.871 1.354 1.00 35.26 243 HIS A O 1
ATOM 1901 N N . LEU A 1 257 ? -13.422 55.204 1.710 1.00 33.90 244 LEU A N 1
ATOM 1902 C CA . LEU A 1 257 ? -13.407 56.588 1.217 1.00 35.19 244 LEU A CA 1
ATOM 1903 C C . LEU A 1 257 ? -12.631 57.528 2.148 1.00 33.63 244 LEU A C 1
ATOM 1904 O O . LEU A 1 257 ? -12.042 58.507 1.685 1.00 32.29 244 LEU A O 1
ATOM 1909 N N . LEU A 1 258 ? -12.629 57.225 3.448 1.00 31.95 245 LEU A N 1
ATOM 1910 C CA . LEU A 1 258 ? -11.771 57.924 4.413 1.00 30.66 245 LEU A CA 1
ATOM 1911 C C . LEU A 1 258 ? -10.287 57.686 4.115 1.00 30.53 245 LEU A C 1
ATOM 1912 O O . LEU A 1 258 ? -9.483 58.614 4.212 1.00 30.47 245 LEU A O 1
ATOM 1917 N N . HIS A 1 259 ? -9.933 56.450 3.754 1.00 31.56 246 HIS A N 1
ATOM 1918 C CA . HIS A 1 259 ? -8.559 56.121 3.345 1.00 32.63 246 HIS A CA 1
ATOM 1919 C C . HIS A 1 259 ? -8.111 56.951 2.138 1.00 34.19 246 HIS A C 1
ATOM 1920 O O . HIS A 1 259 ? -7.014 57.517 2.151 1.00 32.20 246 HIS A O 1
ATOM 1927 N N . ARG A 1 260 ? -8.959 57.013 1.112 1.00 36.99 247 ARG A N 1
ATOM 1928 C CA . ARG A 1 260 ? -8.711 57.850 -0.075 1.00 39.80 247 ARG A CA 1
ATOM 1929 C C . ARG A 1 260 ? -8.599 59.334 0.286 1.00 37.49 247 ARG A C 1
ATOM 1930 O O . ARG A 1 260 ? -7.738 60.044 -0.229 1.00 36.64 247 ARG A O 1
ATOM 1938 N N . ASN A 1 261 ? -9.480 59.780 1.180 1.00 35.34 248 ASN A N 1
ATOM 1939 C CA . ASN A 1 261 ? -9.481 61.154 1.706 1.00 34.16 248 ASN A CA 1
ATOM 1940 C C . ASN A 1 261 ? -8.228 61.509 2.542 1.00 32.58 248 ASN A C 1
ATOM 1941 O O . ASN A 1 261 ? -7.902 62.687 2.695 1.00 31.51 248 ASN A O 1
ATOM 1946 N N . ARG A 1 262 ? -7.542 60.487 3.062 1.00 31.72 249 ARG A N 1
ATOM 1947 C CA . ARG A 1 262 ? -6.371 60.616 3.946 1.00 31.42 249 ARG A CA 1
ATOM 1948 C C . ARG A 1 262 ? -6.774 61.011 5.378 1.00 30.24 249 ARG A C 1
ATOM 1949 O O . ARG A 1 262 ? -5.943 61.488 6.153 1.00 30.30 249 ARG A O 1
ATOM 1957 N N . GLY A 1 263 ? -8.037 60.765 5.730 1.00 29.07 250 GLY A N 1
ATOM 1958 C CA . GLY A 1 263 ? -8.592 61.172 7.019 1.00 28.15 250 GLY A CA 1
ATOM 1959 C C . GLY A 1 263 ? -8.329 60.186 8.142 1.00 28.03 250 GLY A C 1
ATOM 1960 O O . GLY A 1 263 ? -7.618 59.195 7.961 1.00 28.42 250 GLY A O 1
ATOM 1961 N N . VAL A 1 264 ? -8.906 60.473 9.309 1.00 27.18 251 VAL A N 1
ATOM 1962 C CA . VAL A 1 264 ? -8.703 59.671 10.519 1.00 26.97 251 VAL A CA 1
ATOM 1963 C C . VAL A 1 264 ? -10.037 59.425 11.228 1.00 26.64 251 VAL A C 1
ATOM 1964 O O . VAL A 1 264 ? -10.792 60.366 11.476 1.00 26.40 251 VAL A O 1
ATOM 1968 N N . VAL A 1 265 ? -10.309 58.162 11.559 1.00 26.02 252 VAL A N 1
ATOM 1969 C CA . VAL A 1 265 ? -11.483 57.796 12.369 1.00 25.93 252 VAL A CA 1
ATOM 1970 C C . VAL A 1 265 ? -11.041 57.672 13.833 1.00 25.81 252 VAL A C 1
ATOM 1971 O O . VAL A 1 265 ? -10.238 56.806 14.178 1.00 26.27 252 VAL A O 1
ATOM 1975 N N . MET A 1 266 ? -11.547 58.565 14.682 1.00 25.29 253 MET A N 1
ATOM 1976 C CA . MET A 1 266 ? -11.153 58.606 16.091 1.00 24.58 253 MET A CA 1
ATOM 1977 C C . MET A 1 266 ? -12.181 57.825 16.913 1.00 25.58 253 MET A C 1
ATOM 1978 O O . MET A 1 266 ? -13.313 58.275 17.104 1.00 25.51 253 MET A O 1
ATOM 1983 N N . ILE A 1 267 ? -11.765 56.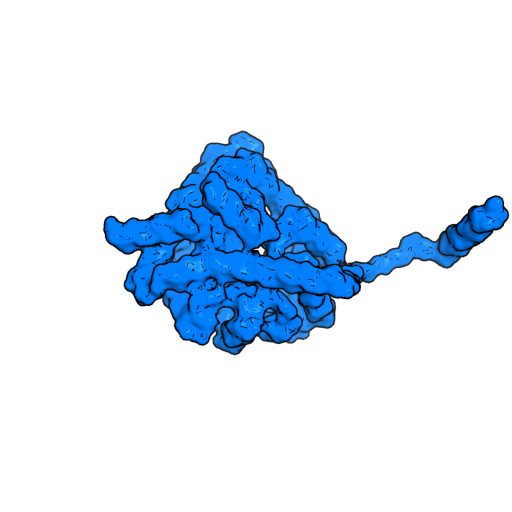652 17.393 1.00 25.97 254 ILE A N 1
ATOM 1984 C CA . ILE A 1 267 ? -12.680 55.636 17.928 1.00 26.96 254 ILE A CA 1
ATOM 1985 C C . ILE A 1 267 ? -13.318 56.101 19.240 1.00 27.69 254 ILE A C 1
ATOM 1986 O O . ILE A 1 267 ? -12.633 56.630 20.119 1.00 27.55 254 ILE A O 1
ATOM 1991 N N . CYS A 1 268 ? -14.629 55.883 19.344 1.00 29.07 255 CYS A N 1
ATOM 1992 C CA . CYS A 1 268 ? -15.463 56.417 20.422 1.00 30.15 255 CYS A CA 1
ATOM 1993 C C . CYS A 1 268 ? -15.638 55.421 21.565 1.00 30.03 255 CYS A C 1
ATOM 1994 O O . CYS A 1 268 ? -15.685 54.211 21.334 1.00 30.32 255 CYS A O 1
ATOM 1997 N N . PHE A 1 269 ? -15.742 55.940 22.792 1.00 29.52 256 PHE A N 1
ATOM 1998 C CA . PHE A 1 269 ? -15.976 55.110 23.984 1.00 29.73 256 PHE A CA 1
ATOM 1999 C C . PHE A 1 269 ? -17.465 55.004 24.357 1.00 31.47 256 PHE A C 1
ATOM 2000 O O . PHE A 1 269 ? -17.787 54.412 25.386 1.00 32.07 256 PHE A O 1
ATOM 2008 N N . LEU A 1 270 ? -18.368 55.573 23.553 1.00 33.52 257 LEU A N 1
ATOM 2009 C CA . LEU A 1 270 ? -19.811 55.457 23.815 1.00 35.31 257 LEU A CA 1
ATOM 2010 C C . LEU A 1 270 ? -20.231 53.988 23.843 1.00 35.05 257 LEU A C 1
ATOM 2011 O O . LEU A 1 270 ? -20.015 53.259 22.874 1.00 33.73 257 LEU A O 1
ATOM 2016 N N . ARG A 1 271 ? -20.834 53.570 24.955 1.00 35.09 258 ARG A N 1
ATOM 2017 C CA . ARG A 1 271 ? -21.177 52.161 25.178 1.00 36.19 258 ARG A CA 1
ATOM 2018 C C . ARG A 1 271 ? -22.190 51.620 24.164 1.00 36.25 258 ARG A C 1
ATOM 2019 O O . ARG A 1 271 ? -22.107 50.455 23.771 1.00 35.79 258 ARG A O 1
ATOM 2027 N N . GLU A 1 272 ? -23.112 52.476 23.721 1.00 37.48 259 GLU A N 1
ATOM 2028 C CA . GLU A 1 272 ? -24.116 52.105 22.710 1.00 41.21 259 GLU A CA 1
ATOM 2029 C C . GLU A 1 272 ? -23.491 51.841 21.329 1.00 38.64 259 GLU A C 1
ATOM 2030 O O . GLU A 1 272 ? -24.040 51.072 20.536 1.00 37.67 259 GLU A O 1
ATOM 2036 N N . LEU A 1 273 ? -22.355 52.485 21.054 1.00 36.78 260 LEU A N 1
ATOM 2037 C CA . LEU A 1 273 ? -21.609 52.289 19.805 1.00 36.71 260 LEU A CA 1
ATOM 2038 C C . LEU A 1 273 ? -20.631 51.104 19.831 1.00 35.98 260 LEU A C 1
ATOM 2039 O O . LEU A 1 273 ? -20.069 50.756 18.791 1.00 36.10 260 LEU A O 1
ATOM 2044 N N . LEU A 1 274 ? -20.425 50.501 21.006 1.00 35.31 261 LEU A N 1
ATOM 2045 C CA . LEU A 1 274 ? -19.513 49.360 21.177 1.00 36.57 261 LEU A CA 1
ATOM 2046 C C . LEU A 1 274 ? -20.206 48.007 21.405 1.00 39.68 261 LEU A C 1
ATOM 2047 O O . LEU A 1 274 ? -19.607 46.965 21.123 1.00 40.93 261 LEU A O 1
ATOM 2052 N N . ALA A 1 275 ? -21.440 48.013 21.915 1.00 42.13 262 ALA A N 1
ATOM 2053 C CA . ALA A 1 275 ? -22.158 46.771 22.234 1.00 46.16 262 ALA A CA 1
ATOM 2054 C C . ALA A 1 275 ? -23.676 46.917 22.119 1.00 49.64 262 ALA A C 1
ATOM 2055 O O . ALA A 1 275 ? -24.215 48.020 22.243 1.00 49.61 262 ALA A O 1
ATOM 2057 N N . SER A 1 276 ? -24.351 45.789 21.888 1.00 53.28 263 SER A N 1
ATOM 2058 C CA . SER A 1 276 ? -25.816 45.743 21.788 1.00 56.22 263 SER A CA 1
ATOM 2059 C C . SER A 1 276 ? -26.471 46.071 23.128 1.00 55.73 263 SER A C 1
ATOM 2060 O O . SER A 1 276 ? -27.427 46.849 23.182 1.00 57.30 263 SER A O 1
ATOM 2063 N N . GLU A 1 277 ? -25.955 45.462 24.195 1.00 56.21 264 GLU A N 1
ATOM 2064 C CA . GLU A 1 277 ? -26.283 45.853 25.565 1.00 59.08 264 GLU A CA 1
ATOM 2065 C C . GLU A 1 277 ? -25.177 46.781 26.063 1.00 56.65 264 GLU A C 1
ATOM 2066 O O . GLU A 1 277 ? -24.007 46.394 26.081 1.00 54.50 264 GLU A O 1
ATOM 2072 N N . ALA A 1 278 ? -25.552 47.999 26.459 1.00 55.53 265 ALA A N 1
ATOM 2073 C CA . ALA A 1 278 ? -24.588 49.038 26.849 1.00 54.91 265 ALA A CA 1
ATOM 2074 C C . ALA A 1 278 ? -23.722 48.635 28.044 1.00 53.63 265 ALA A C 1
ATOM 2075 O O . ALA A 1 278 ? -22.512 48.855 28.032 1.00 49.62 265 ALA A O 1
ATOM 2077 N N . ASP A 1 279 ? -24.338 48.020 29.054 1.00 53.96 266 ASP A N 1
ATOM 2078 C CA . ASP A 1 279 ? -23.614 47.571 30.259 1.00 54.71 266 ASP A CA 1
ATOM 2079 C C . ASP A 1 279 ? -22.535 46.492 30.021 1.00 49.53 266 ASP A C 1
ATOM 2080 O O . ASP A 1 279 ? -21.702 46.257 30.900 1.00 48.49 266 ASP A O 1
ATOM 2085 N N . GLN A 1 280 ? -22.560 45.845 28.853 1.00 46.59 267 GLN A N 1
ATOM 2086 C CA . GLN A 1 280 ? -21.524 44.883 28.452 1.00 47.93 267 GLN A CA 1
ATOM 2087 C C . GLN A 1 280 ? -20.268 45.516 27.821 1.00 43.40 267 GLN A C 1
ATOM 2088 O O . GLN A 1 280 ? -19.285 44.811 27.604 1.00 42.32 267 GLN A O 1
ATOM 2094 N N . ALA A 1 281 ? -20.293 46.820 27.528 1.00 38.83 268 ALA A N 1
ATOM 2095 C CA . ALA A 1 281 ? -19.175 47.491 26.839 1.00 36.18 268 ALA A CA 1
ATOM 2096 C C . ALA A 1 281 ? -17.916 47.592 27.710 1.00 35.12 268 ALA A C 1
ATOM 2097 O O . ALA A 1 281 ? -18.007 47.847 28.911 1.00 34.87 268 ALA A O 1
ATOM 2099 N N . THR A 1 282 ? -16.751 47.421 27.080 1.00 34.68 269 THR A N 1
ATOM 2100 C CA . THR A 1 282 ? -15.463 47.308 27.776 1.00 34.30 269 THR A CA 1
ATOM 2101 C C . THR A 1 282 ? -14.341 48.042 27.040 1.00 33.43 269 THR A C 1
ATOM 2102 O O . THR A 1 282 ? -14.509 48.485 25.901 1.00 34.02 269 THR A O 1
ATOM 2106 N N . LEU A 1 283 ? -13.197 48.148 27.713 1.00 33.49 270 LEU A N 1
ATOM 2107 C CA . LEU A 1 283 ? -11.939 48.598 27.106 1.00 33.96 270 LEU A CA 1
ATOM 2108 C C . LEU A 1 283 ? -11.520 47.707 25.928 1.00 33.81 270 LEU A C 1
ATOM 2109 O O . LEU A 1 283 ? -11.013 48.205 24.919 1.00 32.65 270 LEU A O 1
ATOM 2114 N N . ALA A 1 284 ? -11.726 46.397 26.072 1.00 33.97 271 ALA A N 1
ATOM 2115 C CA . ALA A 1 284 ? -11.433 45.426 25.010 1.00 34.06 271 ALA A CA 1
ATOM 2116 C C . ALA A 1 284 ? -12.185 45.721 23.709 1.00 33.49 271 ALA A C 1
ATOM 2117 O O . ALA A 1 284 ? -11.610 45.597 22.625 1.00 33.52 271 ALA A O 1
ATOM 2119 N N . HIS A 1 285 ? -13.455 46.114 23.825 1.00 33.50 272 HIS A N 1
ATOM 2120 C CA . HIS A 1 285 ? -14.276 46.484 22.661 1.00 33.76 272 HIS A CA 1
ATOM 2121 C C . HIS A 1 285 ? -13.724 47.698 21.909 1.00 32.29 272 HIS A C 1
ATOM 2122 O O . HIS A 1 285 ? -13.741 47.723 20.678 1.00 31.62 272 HIS A O 1
ATOM 2129 N N . VAL A 1 286 ? -13.239 48.695 22.648 1.00 30.99 273 VAL A N 1
ATOM 2130 C CA . VAL A 1 286 ? -12.594 49.867 22.038 1.00 30.19 273 VAL A CA 1
ATOM 2131 C C . VAL A 1 286 ? -11.346 49.442 21.253 1.00 29.86 273 VAL A C 1
ATOM 2132 O O . VAL A 1 286 ? -11.124 49.913 20.134 1.00 29.37 273 VAL A O 1
ATOM 2136 N N . ILE A 1 287 ? -10.558 48.542 21.838 1.00 30.14 274 ILE A N 1
ATOM 2137 C CA . ILE A 1 287 ? -9.350 48.017 21.191 1.00 30.63 274 ILE A CA 1
ATOM 2138 C C . ILE A 1 287 ? -9.700 47.180 19.947 1.00 30.51 274 ILE A C 1
ATOM 2139 O O . ILE A 1 287 ? -9.010 47.284 18.929 1.00 30.54 274 ILE A O 1
ATOM 2144 N N . ASP A 1 288 ? -10.764 46.373 20.028 1.00 30.96 275 ASP A N 1
ATOM 2145 C CA . ASP A 1 288 ? -11.279 45.622 18.862 1.00 31.26 275 ASP A CA 1
ATOM 2146 C C . ASP A 1 288 ? -11.561 46.555 17.683 1.00 31.16 275 ASP A C 1
ATOM 2147 O O . ASP A 1 288 ? -11.209 46.253 16.540 1.00 31.22 275 ASP A O 1
ATOM 2152 N N . HIS A 1 289 ? -12.201 47.682 17.982 1.00 30.26 276 HIS A N 1
ATOM 2153 C CA . HIS A 1 289 ? -12.560 48.682 16.974 1.00 30.16 276 HIS A CA 1
ATOM 2154 C C . HIS A 1 289 ? -11.352 49.384 16.350 1.00 29.82 276 HIS A C 1
ATOM 2155 O O . HIS A 1 289 ? -11.325 49.603 15.135 1.00 29.53 276 HIS A O 1
ATOM 2162 N N . ILE A 1 290 ? -10.367 49.732 17.179 1.00 29.53 277 ILE A N 1
ATOM 2163 C CA . ILE A 1 290 ? -9.118 50.344 16.703 1.00 29.20 277 ILE A CA 1
ATOM 2164 C C . ILE A 1 290 ? -8.354 49.378 15.788 1.00 30.00 277 ILE A C 1
ATOM 2165 O O . ILE A 1 290 ? -7.871 49.780 14.727 1.00 30.48 277 ILE A O 1
ATOM 2170 N N . ILE A 1 291 ? -8.257 48.114 16.204 1.00 30.67 278 ILE A N 1
ATOM 2171 C CA . ILE A 1 291 ? -7.552 47.080 15.433 1.00 31.85 278 ILE A CA 1
ATOM 2172 C C . ILE A 1 291 ? -8.270 46.757 14.114 1.00 31.71 278 ILE A C 1
ATOM 2173 O O . ILE A 1 291 ? -7.609 46.539 13.098 1.00 31.11 278 ILE A O 1
ATOM 2178 N N . TYR A 1 292 ? -9.606 46.729 14.129 1.00 31.95 279 TYR A N 1
ATOM 2179 C CA . TYR A 1 292 ? -10.397 46.515 12.906 1.00 32.70 279 TYR A CA 1
ATOM 2180 C C . TYR A 1 292 ? -10.081 47.572 11.849 1.00 32.28 279 TYR A C 1
ATOM 2181 O O . TYR A 1 292 ? -9.803 47.240 10.692 1.00 32.52 279 TYR A O 1
ATOM 2190 N N . ALA A 1 293 ? -10.146 48.839 12.255 1.00 31.62 280 ALA A N 1
ATOM 2191 C CA . ALA A 1 293 ? -9.856 49.965 11.365 1.00 31.44 280 ALA A CA 1
ATOM 2192 C C . ALA A 1 293 ? -8.390 49.977 10.933 1.00 31.12 280 ALA A C 1
ATOM 2193 O O . ALA A 1 293 ? -8.091 50.149 9.750 1.00 31.43 280 ALA A O 1
ATOM 2195 N N . GLY A 1 294 ? -7.488 49.783 11.895 1.00 30.63 281 GLY A N 1
ATOM 2196 C CA . GLY A 1 294 ? -6.049 49.732 11.629 1.00 30.85 281 GLY A CA 1
ATOM 2197 C C . GLY A 1 294 ? -5.633 48.620 10.680 1.00 31.29 281 GLY A C 1
ATOM 2198 O O . GLY A 1 294 ? -4.769 48.822 9.829 1.00 32.11 281 GLY A O 1
ATOM 2199 N N . THR A 1 295 ? -6.253 47.450 10.822 1.00 31.53 282 THR A N 1
ATOM 2200 C CA . THR A 1 295 ? -5.995 46.311 9.934 1.00 31.81 282 THR A CA 1
ATOM 2201 C C . THR A 1 295 ? -6.459 46.578 8.498 1.00 31.85 282 THR A C 1
ATOM 2202 O O . THR A 1 295 ? -5.746 46.254 7.544 1.00 32.28 282 THR A O 1
ATOM 2206 N N . ARG A 1 296 ? -7.641 47.175 8.354 1.00 31.68 283 ARG A N 1
ATOM 2207 C CA . ARG A 1 296 ? -8.302 47.299 7.049 1.00 33.12 283 ARG A CA 1
ATOM 2208 C C . ARG A 1 296 ? -7.936 48.552 6.257 1.00 32.94 283 ARG A C 1
ATOM 2209 O O . ARG A 1 296 ? -7.809 48.482 5.033 1.00 32.92 283 ARG A O 1
ATOM 2217 N N . ILE A 1 297 ? -7.772 49.687 6.940 1.00 32.78 284 ILE A N 1
ATOM 2218 C CA . ILE A 1 297 ? -7.359 50.937 6.279 1.00 32.38 284 ILE A CA 1
ATOM 2219 C C . ILE A 1 297 ? -6.042 51.516 6.818 1.00 31.85 284 ILE A C 1
ATOM 2220 O O . ILE A 1 297 ? -5.742 52.673 6.564 1.00 32.05 284 ILE A O 1
ATOM 2225 N N . GLY A 1 298 ? -5.254 50.720 7.541 1.00 31.36 285 GLY A N 1
ATOM 2226 C CA . GLY A 1 298 ? -3.947 51.165 8.036 1.00 30.62 285 GLY A CA 1
ATOM 2227 C C . GLY A 1 298 ? -4.028 51.958 9.331 1.00 30.66 285 GLY A C 1
ATOM 2228 O O . GLY A 1 298 ? -4.969 52.729 9.543 1.00 29.79 285 GLY A O 1
ATOM 2229 N N . TYR A 1 299 ? -3.021 51.781 10.188 1.00 30.84 286 TYR A N 1
ATOM 2230 C CA . TYR A 1 299 ? -2.974 52.450 11.498 1.00 31.18 286 TYR A CA 1
ATOM 2231 C C . TYR A 1 299 ? -2.687 53.954 11.432 1.00 31.25 286 TYR A C 1
ATOM 2232 O O . TYR A 1 299 ? -2.835 54.648 12.441 1.00 31.75 286 TYR A O 1
ATOM 2241 N N . GLU A 1 300 ? -2.287 54.457 10.261 1.00 30.95 287 GLU A N 1
ATOM 2242 C CA . GLU A 1 300 ? -2.158 55.904 10.043 1.00 31.06 287 GLU A CA 1
ATOM 2243 C C . GLU A 1 300 ? -3.497 56.648 9.815 1.00 29.91 287 GLU A C 1
ATOM 2244 O O . GLU A 1 300 ? -3.494 57.873 9.677 1.00 29.79 287 GLU A O 1
ATOM 2250 N N . HIS A 1 301 ? -4.622 55.923 9.775 1.00 28.94 288 HIS A N 1
ATOM 2251 C CA . HIS A 1 301 ? -5.957 56.526 9.617 1.00 28.32 288 HIS A CA 1
ATOM 2252 C C . HIS A 1 301 ? -6.909 56.227 10.791 1.00 27.88 288 HIS A C 1
ATOM 2253 O O . HIS A 1 301 ? -8.132 56.260 10.625 1.00 27.27 288 HIS A O 1
ATOM 2260 N N . VAL A 1 302 ? -6.351 55.954 11.973 1.00 27.64 289 VAL A N 1
ATOM 2261 C CA . VAL A 1 302 ? -7.145 55.650 13.172 1.00 27.54 289 VAL A CA 1
ATOM 2262 C C . VAL A 1 302 ? -6.663 56.519 14.333 1.00 27.37 289 VAL A C 1
ATOM 2263 O O . VAL A 1 302 ? -5.466 56.773 14.464 1.00 28.23 289 VAL A O 1
ATOM 2267 N N . GLY A 1 303 ? -7.604 56.967 15.163 1.00 26.56 290 GLY A N 1
ATOM 2268 C CA . GLY A 1 303 ? -7.312 57.804 16.331 1.00 26.06 290 GLY A CA 1
ATOM 2269 C C . GLY A 1 303 ? -8.137 57.407 17.542 1.00 25.98 290 GLY A C 1
ATOM 2270 O O . GLY A 1 303 ? -8.773 56.351 17.545 1.00 26.28 290 GLY A O 1
ATOM 2271 N N . ILE A 1 304 ? -8.135 58.271 18.558 1.00 26.04 291 ILE A N 1
ATOM 2272 C CA . ILE A 1 304 ? -8.890 58.065 19.800 1.00 26.14 291 ILE A CA 1
ATOM 2273 C C . ILE A 1 304 ? -9.821 59.265 20.003 1.00 26.25 291 ILE A C 1
ATOM 2274 O O . ILE A 1 304 ? -9.364 60.408 20.056 1.00 26.37 291 ILE A O 1
ATOM 2279 N N . GLY A 1 305 ? -11.121 58.988 20.116 1.00 26.12 292 GLY A N 1
ATOM 2280 C CA . GLY A 1 305 ? -12.164 60.013 20.202 1.00 26.21 292 GLY A CA 1
ATOM 2281 C C . GLY A 1 305 ? -13.177 59.694 21.283 1.00 26.88 292 GLY A C 1
ATOM 2282 O O . GLY A 1 305 ? -14.339 59.431 20.988 1.00 27.09 292 GLY A O 1
ATOM 2283 N N . SER A 1 306 ? -12.722 59.745 22.533 1.00 27.22 293 SER A N 1
ATOM 2284 C CA . SER A 1 306 ? -13.473 59.261 23.705 1.00 27.57 293 SER A CA 1
ATOM 2285 C C . SER A 1 306 ? -14.961 59.606 23.755 1.00 27.45 293 SER A C 1
ATOM 2286 O O . SER A 1 306 ? -15.793 58.728 23.984 1.00 28.55 293 SER A O 1
ATOM 2289 N N . ASP A 1 307 ? -15.271 60.882 23.539 1.00 27.17 294 ASP A N 1
ATOM 2290 C CA . ASP A 1 307 ? -16.579 61.464 23.858 1.00 27.92 294 ASP A CA 1
ATOM 2291 C C . ASP A 1 307 ? -16.846 61.426 25.377 1.00 27.99 294 ASP A C 1
ATOM 2292 O O . ASP A 1 307 ? -17.991 61.271 25.811 1.00 28.03 294 ASP A O 1
ATOM 2297 N N . PHE A 1 308 ? -15.789 61.580 26.180 1.00 28.04 295 PHE A N 1
ATOM 2298 C CA . PHE A 1 308 ? -15.941 61.705 27.634 1.00 28.53 295 PHE A CA 1
ATOM 2299 C C . PHE A 1 308 ? -16.767 62.954 27.931 1.00 29.16 295 PHE A C 1
ATOM 2300 O O . PHE A 1 308 ? -16.617 63.979 27.262 1.00 28.46 295 PHE A O 1
ATOM 2308 N N . ASP A 1 309 ? -17.665 62.832 28.907 1.00 30.19 296 ASP A N 1
ATOM 2309 C CA . ASP A 1 309 ? -18.663 63.857 29.256 1.00 31.16 296 ASP A CA 1
ATOM 2310 C C . ASP A 1 309 ? -19.775 64.101 28.212 1.00 31.55 296 ASP A C 1
ATOM 2311 O O . ASP A 1 309 ? -20.620 64.974 28.412 1.00 32.33 296 ASP A O 1
ATOM 2316 N N . GLY A 1 310 ? -19.793 63.318 27.130 1.00 31.67 297 GLY A N 1
ATOM 2317 C CA . GLY A 1 310 ? -20.973 63.181 26.271 1.00 33.22 297 GLY A CA 1
ATOM 2318 C C . GLY A 1 310 ? -21.800 61.955 26.644 1.00 34.70 297 GLY A C 1
ATOM 2319 O O . GLY A 1 310 ? -22.679 61.545 25.885 1.00 34.70 297 GLY A O 1
ATOM 2320 N N . MET A 1 311 ? -21.507 61.371 27.809 1.00 36.05 298 MET A N 1
ATOM 2321 C CA . MET A 1 311 ? -22.187 60.187 28.325 1.00 37.43 298 MET A CA 1
ATOM 2322 C C . MET A 1 311 ? -22.188 60.240 29.852 1.00 37.76 298 MET A C 1
ATOM 2323 O O . MET A 1 311 ? -21.374 60.949 30.453 1.00 36.49 298 MET A O 1
ATOM 2328 N N . LEU A 1 312 ? -23.087 59.479 30.470 1.00 37.67 299 LEU A N 1
ATOM 2329 C CA . LEU A 1 312 ? -23.103 59.330 31.928 1.00 38.59 299 LEU A CA 1
ATOM 2330 C C . LEU A 1 312 ? -21.999 58.373 32.377 1.00 37.56 299 LEU A C 1
ATOM 2331 O O . LEU A 1 312 ? -21.194 58.714 33.246 1.00 36.63 299 LEU A O 1
ATOM 2336 N N . ARG A 1 313 ? -21.970 57.184 31.774 1.00 36.74 300 ARG A N 1
ATOM 2337 C CA . ARG A 1 313 ? -21.066 56.103 32.177 1.00 37.00 300 ARG A CA 1
ATOM 2338 C C . ARG A 1 313 ? -20.271 55.559 30.989 1.00 35.50 300 ARG A C 1
ATOM 2339 O O . ARG A 1 313 ? -20.840 55.274 29.932 1.00 34.70 300 ARG A O 1
ATOM 2347 N N . GLY A 1 314 ? -18.960 55.403 31.183 1.00 34.32 301 GLY A N 1
ATOM 2348 C CA . GLY A 1 314 ? -18.069 54.849 30.162 1.00 33.61 301 GLY A CA 1
ATOM 2349 C C . GLY A 1 314 ? -17.926 53.339 30.264 1.00 33.23 301 GLY A C 1
ATOM 2350 O O . GLY A 1 314 ? -18.452 52.730 31.200 1.00 33.35 301 GLY A O 1
ATOM 2351 N N . PRO A 1 315 ? -17.204 52.718 29.306 1.00 32.90 302 PRO A N 1
ATOM 2352 C CA . PRO A 1 315 ? -17.004 51.264 29.337 1.00 33.60 302 PRO A CA 1
ATOM 2353 C C . PRO A 1 315 ? -16.143 50.802 30.511 1.00 34.71 302 PRO A C 1
ATOM 2354 O O . PRO A 1 315 ? -15.407 51.611 31.090 1.00 33.86 302 PRO A O 1
ATOM 2358 N N . ASP A 1 316 ? -16.244 49.514 30.846 1.00 36.77 303 ASP A N 1
ATOM 2359 C CA A ASP A 1 316 ? -15.419 48.916 31.901 0.50 38.66 303 ASP A CA 1
ATOM 2360 C CA B ASP A 1 316 ? -15.422 48.918 31.902 0.50 38.63 303 ASP A CA 1
ATOM 2361 C C . ASP A 1 316 ? -13.939 49.071 31.544 1.00 37.10 303 ASP A C 1
ATOM 2362 O O . ASP A 1 316 ? -13.494 48.564 30.511 1.00 37.14 303 ASP A O 1
ATOM 2371 N N . GLY A 1 317 ? -13.192 49.787 32.387 1.00 35.66 304 GLY A N 1
ATOM 2372 C CA . GLY A 1 317 ? -11.782 50.092 32.129 1.00 34.86 304 GLY A CA 1
ATOM 2373 C C . GLY A 1 317 ? -11.518 51.454 31.496 1.00 33.28 304 GLY A C 1
ATOM 2374 O O . GLY A 1 317 ? -10.367 51.884 31.449 1.00 32.59 304 GLY A O 1
ATOM 2375 N N . LEU A 1 318 ? -12.565 52.119 31.000 1.00 32.16 305 LEU A N 1
ATOM 2376 C CA . LEU A 1 318 ? -12.474 53.481 30.450 1.00 31.83 305 LEU A CA 1
ATOM 2377 C C . LEU A 1 318 ? -13.577 54.350 31.060 1.00 31.69 305 LEU A C 1
ATOM 2378 O O . LEU A 1 318 ? -14.413 54.923 30.359 1.00 31.49 305 LEU A O 1
ATOM 2383 N N . HIS A 1 319 ? -13.550 54.440 32.385 1.00 31.76 306 HIS A N 1
ATOM 2384 C CA . HIS A 1 319 ? -14.576 55.168 33.154 1.00 32.19 306 HIS A CA 1
ATOM 2385 C C . HIS A 1 319 ? -14.377 56.689 33.159 1.00 31.94 306 HIS A C 1
ATOM 2386 O O . HIS A 1 319 ? -15.353 57.430 33.284 1.00 32.22 306 HIS A O 1
ATOM 2393 N N . ASP A 1 320 ? -13.132 57.148 33.033 1.00 30.84 307 ASP A N 1
ATOM 2394 C CA . ASP A 1 320 ? -12.837 58.587 33.002 1.00 30.83 307 ASP A CA 1
ATOM 2395 C C . ASP A 1 320 ? -11.492 58.897 32.326 1.00 29.96 307 ASP A C 1
ATOM 2396 O O . ASP A 1 320 ? -10.802 57.986 31.860 1.00 29.34 307 ASP A O 1
ATOM 2401 N N . VAL A 1 321 ? -11.134 60.181 32.280 1.00 28.94 308 VAL A N 1
ATOM 2402 C CA . VAL A 1 321 ? -9.885 60.637 31.638 1.00 28.86 308 VAL A CA 1
ATOM 2403 C C . VAL A 1 321 ? -8.572 60.131 32.267 1.00 29.75 308 VAL A C 1
ATOM 2404 O O . VAL A 1 321 ? -7.516 60.281 31.658 1.00 29.86 308 VAL A O 1
ATOM 2408 N N . SER A 1 322 ? -8.623 59.544 33.465 1.00 30.71 309 SER A N 1
ATOM 2409 C CA . SER A 1 322 ? -7.435 58.907 34.060 1.00 31.56 309 SER A CA 1
ATOM 2410 C C . SER A 1 322 ? -7.070 57.539 33.448 1.00 31.52 309 SER A C 1
ATOM 2411 O O . SER A 1 322 ? -6.004 57.003 33.762 1.00 31.51 309 SER A O 1
ATOM 2414 N N . CYS A 1 323 ? -7.932 56.990 32.585 1.00 30.41 310 CYS A N 1
ATOM 2415 C CA . CYS A 1 323 ? -7.796 55.612 32.077 1.00 30.70 310 CYS A CA 1
ATOM 2416 C C . CYS A 1 323 ? -7.012 55.433 30.763 1.00 30.19 310 CYS A C 1
ATOM 2417 O O . CYS A 1 323 ? -6.898 54.306 30.273 1.00 30.23 310 CYS A O 1
ATOM 2420 N N . TYR A 1 324 ? -6.467 56.512 30.198 1.00 29.70 311 TYR A N 1
ATOM 2421 C CA . TYR A 1 324 ? -5.745 56.425 28.915 1.00 29.50 311 TYR A CA 1
ATOM 2422 C C . TYR A 1 324 ? -4.508 55.504 28.910 1.00 30.45 311 TYR A C 1
ATOM 2423 O O . TYR A 1 324 ? -4.241 54.865 27.891 1.00 30.64 311 TYR A O 1
ATOM 2432 N N . PRO A 1 325 ? -3.753 55.431 30.031 1.00 32.07 312 PRO A N 1
ATOM 2433 C CA . PRO A 1 325 ? -2.629 54.481 30.073 1.00 32.72 312 PRO A CA 1
ATOM 2434 C C . PRO A 1 325 ? -3.033 53.008 29.906 1.00 32.61 312 PRO A C 1
ATOM 2435 O O . PRO A 1 325 ? -2.262 52.229 29.341 1.00 33.11 312 PRO A O 1
ATOM 2439 N N . ALA A 1 326 ? -4.224 52.645 30.386 1.00 32.50 313 ALA A N 1
ATOM 2440 C CA . ALA A 1 326 ? -4.775 51.299 30.186 1.00 32.79 313 ALA A CA 1
ATOM 2441 C C . ALA A 1 326 ? -5.076 51.003 28.713 1.00 32.01 313 ALA A C 1
ATOM 2442 O O . ALA A 1 326 ? -4.897 49.871 28.262 1.00 32.11 313 ALA A O 1
ATOM 2444 N N . LEU A 1 327 ? -5.535 52.017 27.976 1.00 30.26 314 LEU A N 1
ATOM 2445 C CA . LEU A 1 327 ? -5.791 51.888 26.535 1.00 29.61 314 LEU A CA 1
ATOM 2446 C C . LEU A 1 327 ? -4.500 51.709 25.735 1.00 29.42 314 LEU A C 1
ATOM 2447 O O . LEU A 1 327 ? -4.434 50.852 24.851 1.00 28.82 314 LEU A O 1
ATOM 2452 N N . VAL A 1 328 ? -3.483 52.510 26.054 1.00 29.99 315 VAL A N 1
ATOM 2453 C CA . VAL A 1 328 ? -2.178 52.428 25.381 1.00 31.04 315 VAL A CA 1
ATOM 2454 C C . VAL A 1 328 ? -1.523 51.069 25.656 1.00 32.84 315 VAL A C 1
ATOM 2455 O O . VAL A 1 328 ? -1.011 50.426 24.736 1.00 33.41 315 VAL A O 1
ATOM 2459 N N . ALA A 1 329 ? -1.552 50.645 26.919 1.00 33.69 316 ALA A N 1
ATOM 2460 C CA . ALA A 1 329 ? -1.069 49.317 27.316 1.00 34.55 316 ALA A CA 1
ATOM 2461 C C . ALA A 1 329 ? -1.863 48.190 26.649 1.00 35.12 316 ALA A C 1
ATOM 2462 O O . ALA A 1 329 ? -1.281 47.200 26.208 1.00 36.12 316 ALA A O 1
ATOM 2464 N N . GLY A 1 330 ? -3.184 48.352 26.577 1.00 34.91 317 GLY A N 1
ATOM 2465 C CA . GLY A 1 330 ? -4.068 47.377 25.932 1.00 34.68 317 GLY A CA 1
ATOM 2466 C C . GLY A 1 330 ? -3.783 47.157 24.454 1.00 34.54 317 GLY A C 1
ATOM 2467 O O . GLY A 1 330 ? -3.848 46.024 23.972 1.00 34.75 317 GLY A O 1
ATOM 2468 N N . LEU A 1 331 ? -3.472 48.239 23.740 1.00 33.38 318 LEU A N 1
ATOM 2469 C CA . LEU A 1 331 ? -3.103 48.167 22.319 1.00 33.65 318 LEU A CA 1
ATOM 2470 C C . LEU A 1 331 ? -1.769 47.448 22.107 1.00 34.92 318 LEU A C 1
ATOM 2471 O O . LEU A 1 331 ? -1.643 46.625 21.196 1.00 35.37 318 LEU A O 1
ATOM 2476 N N . LEU A 1 332 ? -0.784 47.768 22.946 1.00 36.02 319 LEU A N 1
ATOM 2477 C CA . LEU A 1 332 ? 0.521 47.091 22.927 1.00 37.00 319 LEU A CA 1
ATOM 2478 C C . LEU A 1 332 ? 0.410 45.602 23.273 1.00 38.77 319 LEU A C 1
ATOM 2479 O O . LEU A 1 332 ? 1.125 44.777 22.698 1.00 38.24 319 LEU A O 1
ATOM 2484 N N . GLU A 1 333 ? -0.491 45.270 24.200 1.00 40.85 320 GLU A N 1
ATOM 2485 C CA . GLU A 1 333 ? -0.718 43.881 24.624 1.00 44.39 320 GLU A CA 1
ATOM 2486 C C . GLU A 1 333 ? -1.289 43.013 23.498 1.00 43.48 320 GLU A C 1
ATOM 2487 O O . GLU A 1 333 ? -0.988 41.821 23.416 1.00 42.55 320 GLU A O 1
ATOM 2493 N N . ARG A 1 334 ? -2.102 43.625 22.637 1.00 43.15 321 ARG A N 1
ATOM 2494 C CA . ARG A 1 334 ? -2.747 42.933 21.515 1.00 44.22 321 ARG A CA 1
ATOM 2495 C C . ARG A 1 334 ? -1.878 42.827 20.249 1.00 43.97 321 ARG A C 1
ATOM 2496 O O . ARG A 1 334 ? -2.335 42.298 19.233 1.00 45.35 321 ARG A O 1
ATOM 2504 N N . GLY A 1 335 ? -0.642 43.331 20.304 1.00 42.60 322 GLY A N 1
ATOM 2505 C CA . GLY A 1 335 ? 0.327 43.172 19.218 1.00 42.37 322 GLY A CA 1
ATOM 2506 C C . GLY A 1 335 ? 0.423 44.331 18.239 1.00 40.41 322 GLY A C 1
ATOM 2507 O O . GLY A 1 335 ? 1.030 44.183 17.176 1.00 40.94 322 GLY A O 1
ATOM 2508 N N . VAL A 1 336 ? -0.153 45.483 18.588 1.00 37.24 323 VAL A N 1
ATOM 2509 C CA . VAL A 1 336 ? -0.024 46.687 17.762 1.00 36.54 323 VAL A CA 1
ATOM 2510 C C . VAL A 1 336 ? 1.366 47.258 18.032 1.00 36.72 323 VAL A C 1
ATOM 2511 O O . VAL A 1 336 ? 1.759 47.413 19.193 1.00 36.32 323 VAL A O 1
ATOM 2515 N N . SER A 1 337 ? 2.105 47.555 16.964 1.00 37.28 324 SER A N 1
ATOM 2516 C CA . SER A 1 337 ? 3.504 47.978 17.081 1.00 38.87 324 SER A CA 1
ATOM 2517 C C . SER A 1 337 ? 3.632 49.341 17.751 1.00 40.02 324 SER A C 1
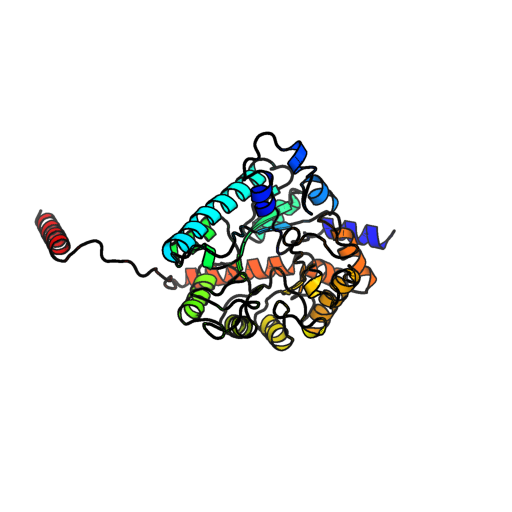ATOM 2518 O O . SER A 1 337 ? 2.686 50.132 17.768 1.00 38.12 324 SER A O 1
ATOM 2521 N N . GLU A 1 338 ? 4.821 49.603 18.286 1.00 41.61 325 GLU A N 1
ATOM 2522 C CA . GLU A 1 338 ? 5.090 50.833 19.034 1.00 42.13 325 GLU A CA 1
ATOM 2523 C C . GLU A 1 338 ? 4.845 52.077 18.177 1.00 40.97 325 GLU A C 1
ATOM 2524 O O . GLU A 1 338 ? 4.218 53.032 18.635 1.00 39.32 325 GLU A O 1
ATOM 2530 N N . GLU A 1 339 ? 5.318 52.042 16.931 1.00 41.83 326 GLU A N 1
ATOM 2531 C CA . GLU A 1 339 ? 5.111 53.143 15.983 1.00 43.24 326 GLU A CA 1
ATOM 2532 C C . GLU A 1 339 ? 3.632 53.338 15.634 1.00 38.39 326 GLU A C 1
ATOM 2533 O O . GLU A 1 339 ? 3.171 54.475 15.531 1.00 37.03 326 GLU A O 1
ATOM 2539 N N . ASP A 1 340 ? 2.900 52.238 15.457 1.00 35.60 327 ASP A N 1
ATOM 2540 C CA . ASP A 1 340 ? 1.461 52.301 15.160 1.00 34.61 327 ASP A CA 1
ATOM 2541 C C . ASP A 1 340 ? 0.625 52.810 16.341 1.00 32.88 327 ASP A C 1
ATOM 2542 O O . ASP A 1 340 ? -0.361 53.516 16.129 1.00 31.34 327 ASP A O 1
ATOM 2547 N N . VAL A 1 341 ? 1.014 52.463 17.570 1.00 32.06 328 VAL A N 1
ATOM 2548 C CA . VAL A 1 341 ? 0.341 52.991 18.767 1.00 31.99 328 VAL A CA 1
ATOM 2549 C C . VAL A 1 341 ? 0.548 54.510 18.870 1.00 31.45 328 VAL A C 1
ATOM 2550 O O . VAL A 1 341 ? -0.398 55.237 19.170 1.00 31.08 328 VAL A O 1
ATOM 2554 N N . LYS A 1 342 ? 1.772 54.979 18.611 1.00 31.58 329 LYS A N 1
ATOM 2555 C CA . LYS A 1 342 ? 2.070 56.423 18.568 1.00 33.22 329 LYS A CA 1
ATOM 2556 C C . LYS A 1 342 ? 1.214 57.163 17.534 1.00 31.73 329 LYS A C 1
ATOM 2557 O O . LYS A 1 342 ? 0.768 58.287 17.781 1.00 30.10 329 LYS A O 1
ATOM 2563 N N . ARG A 1 343 ? 1.004 56.529 16.379 1.00 30.55 330 ARG A N 1
ATOM 2564 C CA . ARG A 1 343 ? 0.121 57.062 15.334 1.00 30.42 330 ARG A CA 1
ATOM 2565 C C . ARG A 1 343 ? -1.323 57.196 15.824 1.00 29.33 330 ARG A C 1
ATOM 2566 O O . ARG A 1 34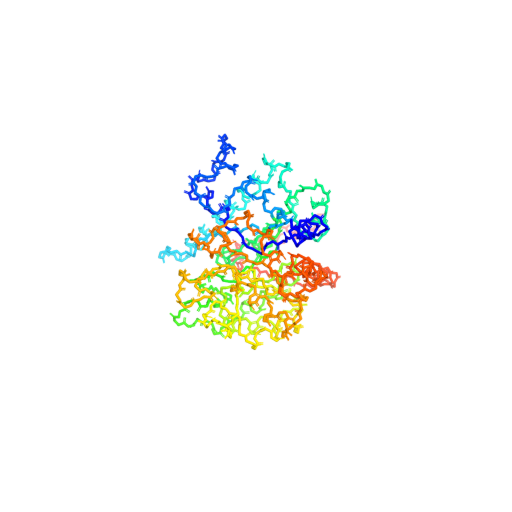3 ? -1.936 58.257 15.678 1.00 28.70 330 ARG A O 1
ATOM 2574 N N . VAL A 1 344 ? -1.842 56.126 16.425 1.00 28.45 331 VAL A N 1
ATOM 2575 C CA . VAL A 1 344 ? -3.207 56.109 16.967 1.00 27.95 331 VAL A CA 1
ATOM 2576 C C . VAL A 1 344 ? -3.378 57.131 18.100 1.00 27.58 331 VAL A C 1
ATOM 2577 O O . VAL A 1 344 ? -4.402 57.812 18.172 1.00 27.27 331 VAL A O 1
ATOM 2581 N N . MET A 1 345 ? -2.374 57.237 18.968 1.00 27.22 332 MET A N 1
ATOM 2582 C CA . MET A 1 345 ? -2.404 58.187 20.088 1.00 27.45 332 MET A CA 1
ATOM 2583 C C . MET A 1 345 ? -2.618 59.636 19.649 1.00 26.57 332 MET A C 1
ATOM 2584 O O . MET A 1 345 ? -3.486 60.321 20.190 1.00 27.01 332 MET A O 1
ATOM 2589 N N . GLY A 1 346 ? -1.844 60.093 18.666 1.00 25.98 333 GLY A N 1
ATOM 2590 C CA . GLY A 1 346 ? -1.913 61.500 18.245 1.00 25.93 333 GLY A CA 1
ATOM 2591 C C . GLY A 1 346 ? -1.246 61.968 16.962 1.00 26.57 333 GLY A C 1
ATOM 2592 O O . GLY A 1 346 ? -1.652 62.992 16.418 1.00 26.98 333 GLY A O 1
ATOM 2593 N N . LEU A 1 347 ? -0.232 61.257 16.467 1.00 27.67 334 LEU A N 1
ATOM 2594 C CA . LEU A 1 347 ? 0.480 61.692 15.252 1.00 28.85 334 LEU A CA 1
ATOM 2595 C C . LEU A 1 347 ? -0.431 61.789 14.019 1.00 28.39 334 LEU A C 1
ATOM 2596 O O . LEU A 1 347 ? -0.213 62.644 13.161 1.00 29.02 334 LEU A O 1
ATOM 2601 N N . ASN A 1 348 ? -1.453 60.932 13.948 1.00 27.99 335 ASN A N 1
ATOM 2602 C CA . ASN A 1 348 ? -2.396 60.937 12.821 1.00 28.01 335 ASN A CA 1
ATOM 2603 C C . ASN A 1 348 ? -3.273 62.187 12.786 1.00 27.32 335 ASN A C 1
ATOM 2604 O O . ASN A 1 348 ? -3.406 62.815 11.735 1.00 27.35 335 ASN A O 1
ATOM 2609 N N . VAL A 1 349 ? -3.873 62.543 13.921 1.00 26.73 336 VAL A N 1
ATOM 2610 C CA . VAL A 1 349 ? -4.704 63.755 13.997 1.00 26.85 336 VAL A CA 1
ATOM 2611 C C . VAL A 1 349 ? -3.865 65.034 13.812 1.00 27.42 336 VAL A C 1
ATOM 2612 O O . VAL A 1 349 ? -4.352 66.013 13.242 1.00 27.33 336 VAL A O 1
ATOM 2616 N N . ILE A 1 350 ? -2.611 65.012 14.275 1.00 28.10 337 ILE A N 1
ATOM 2617 C CA . ILE A 1 350 ? -1.653 66.097 13.999 1.00 28.92 337 ILE A CA 1
ATOM 2618 C C . ILE A 1 350 ? -1.413 66.224 12.490 1.00 29.33 337 ILE A C 1
ATOM 2619 O O . ILE A 1 350 ? -1.395 67.337 11.960 1.00 29.80 337 ILE A O 1
ATOM 2624 N N . ARG A 1 351 ? -1.226 65.086 11.818 1.00 29.50 338 ARG A N 1
ATOM 2625 C CA . ARG A 1 351 ? -1.035 65.052 10.358 1.00 30.08 338 ARG A CA 1
ATOM 2626 C C . ARG A 1 351 ? -2.227 65.652 9.607 1.00 29.12 338 ARG A C 1
ATOM 2627 O O . ARG A 1 351 ? -2.034 66.427 8.670 1.00 29.13 338 ARG A O 1
ATOM 2635 N N . VAL A 1 352 ? -3.446 65.298 10.019 1.00 28.42 339 VAL A N 1
ATOM 2636 C CA . VAL A 1 352 ? -4.662 65.816 9.372 1.00 28.42 339 VAL A CA 1
ATOM 2637 C C . VAL A 1 352 ? -4.751 67.336 9.544 1.00 28.49 339 VAL A C 1
ATOM 2638 O O . VAL A 1 352 ? -5.033 68.049 8.580 1.00 28.87 339 VAL A O 1
ATOM 2642 N N . LEU A 1 353 ? -4.502 67.820 10.761 1.00 28.68 340 LEU A N 1
ATOM 2643 C CA . LEU A 1 353 ? -4.488 69.263 11.038 1.00 29.76 340 LEU A CA 1
ATOM 2644 C C . LEU A 1 353 ? -3.416 69.987 10.213 1.00 30.37 340 LEU A C 1
ATOM 2645 O O . LEU A 1 353 ? -3.668 71.073 9.691 1.00 30.18 340 LEU A O 1
ATOM 2650 N N . GLU A 1 354 ? -2.235 69.377 10.100 1.00 32.39 341 GLU A N 1
ATOM 2651 C CA . GLU A 1 354 ? -1.164 69.872 9.211 1.00 34.89 341 GLU A CA 1
ATOM 2652 C C . GLU A 1 354 ? -1.627 70.013 7.761 1.00 33.74 341 GLU A C 1
ATOM 2653 O O . GLU A 1 354 ? -1.429 71.060 7.140 1.00 33.91 341 GLU A O 1
ATOM 2659 N N . GLU A 1 355 ? -2.237 68.952 7.238 1.00 32.43 342 GLU A N 1
ATOM 2660 C CA . GLU A 1 355 ? -2.690 68.916 5.842 1.00 32.54 342 GLU A CA 1
ATOM 2661 C C . GLU A 1 355 ? -3.863 69.863 5.573 1.00 31.73 342 GLU A C 1
ATOM 2662 O O . GLU A 1 355 ? -3.917 70.488 4.514 1.00 31.85 342 GLU A O 1
ATOM 2668 N N . VAL A 1 356 ? -4.789 69.963 6.529 1.00 30.70 343 VAL A N 1
ATOM 2669 C CA . VAL A 1 356 ? -5.888 70.942 6.472 1.00 30.67 343 VAL A CA 1
ATOM 2670 C C . VAL A 1 356 ? -5.343 72.374 6.373 1.00 31.51 343 VAL A C 1
ATOM 2671 O O . VAL A 1 356 ? -5.824 73.171 5.563 1.00 31.38 343 VAL A O 1
ATOM 2675 N N . GLU A 1 357 ? -4.342 72.686 7.193 1.00 33.56 344 GLU A N 1
ATOM 2676 C CA . GLU A 1 357 ? -3.683 73.996 7.157 1.00 36.09 344 GLU A CA 1
ATOM 2677 C C . GLU A 1 357 ? -2.864 74.204 5.876 1.00 36.24 344 GLU A C 1
ATOM 2678 O O . GLU A 1 357 ? -2.849 75.309 5.328 1.00 35.98 344 GLU A O 1
ATOM 2684 N N . ARG A 1 358 ? -2.202 73.146 5.403 1.00 37.10 345 ARG A N 1
ATOM 2685 C CA . ARG A 1 358 ? -1.432 73.198 4.152 1.00 40.17 345 ARG A CA 1
ATOM 2686 C C . ARG A 1 358 ? -2.330 73.433 2.929 1.00 37.23 345 ARG A C 1
ATOM 2687 O O . ARG A 1 358 ? -1.996 74.246 2.065 1.00 36.68 345 ARG A O 1
ATOM 2695 N N . VAL A 1 359 ? -3.461 72.726 2.868 1.00 34.53 346 VAL A N 1
ATOM 2696 C CA . VAL A 1 359 ? -4.451 72.915 1.794 1.00 34.62 346 VAL A CA 1
ATOM 2697 C C . VAL A 1 359 ? -5.022 74.340 1.818 1.00 34.33 346 VAL A C 1
ATOM 2698 O O . VAL A 1 359 ? -5.176 74.962 0.766 1.00 34.92 346 VAL A O 1
ATOM 2702 N N . ALA A 1 360 ? -5.321 74.846 3.014 1.00 33.94 347 ALA A N 1
ATOM 2703 C CA . ALA A 1 360 ? -5.818 76.219 3.183 1.00 34.69 347 ALA A CA 1
ATOM 2704 C C . ALA A 1 360 ? -4.823 77.267 2.681 1.00 36.38 347 ALA A C 1
ATOM 2705 O O . ALA A 1 360 ? -5.209 78.204 1.983 1.00 35.34 347 ALA A O 1
ATOM 2707 N N . ALA A 1 361 ? -3.550 77.098 3.039 1.00 38.54 348 ALA A N 1
ATOM 2708 C CA . ALA A 1 361 ? -2.478 77.996 2.585 1.00 41.42 348 ALA A CA 1
ATOM 2709 C C . ALA A 1 361 ? -2.290 77.974 1.062 1.00 43.77 348 ALA A C 1
ATOM 2710 O O . ALA A 1 361 ? -1.989 79.008 0.461 1.00 44.86 348 ALA A O 1
ATOM 2712 N N . GLU A 1 362 ? -2.463 76.801 0.451 1.00 46.70 349 GLU A N 1
ATOM 2713 C CA . GLU A 1 362 ? -2.412 76.659 -1.012 1.00 51.19 349 GLU A CA 1
ATOM 2714 C C . GLU A 1 362 ? -3.564 77.394 -1.702 1.00 47.93 349 GLU A C 1
ATOM 2715 O O . GLU A 1 362 ? -3.339 78.144 -2.654 1.00 46.96 349 GLU A O 1
ATOM 2721 N N . LEU A 1 363 ? -4.787 77.175 -1.217 1.00 44.28 350 LEU A N 1
ATOM 2722 C CA . LEU A 1 363 ? -5.983 77.808 -1.790 1.00 43.13 350 LEU A CA 1
ATOM 2723 C C . LEU A 1 363 ? -6.027 79.319 -1.535 1.00 41.85 350 LEU A C 1
ATOM 2724 O O . LEU A 1 363 ? -6.413 80.084 -2.423 1.00 42.76 350 LEU A O 1
ATOM 2729 N N . GLN A 1 364 ? -5.635 79.740 -0.332 1.00 41.01 351 GLN A N 1
ATOM 2730 C CA . GLN A 1 364 ? -5.509 81.169 -0.002 1.00 41.87 351 GLN A CA 1
ATOM 2731 C C . GLN A 1 364 ? -4.358 81.846 -0.755 1.00 46.59 351 GLN A C 1
ATOM 2732 O O . GLN A 1 364 ? -4.447 83.033 -1.080 1.00 47.33 351 GLN A O 1
ATOM 2738 N N . GLY A 1 365 ? -3.289 81.096 -1.023 1.00 50.56 352 GLY A N 1
ATOM 2739 C CA . GLY A 1 365 ? -2.170 81.579 -1.839 1.00 53.82 352 GLY A CA 1
ATOM 2740 C C . GLY A 1 365 ? -2.550 81.831 -3.290 1.00 54.59 352 GLY A C 1
ATOM 2741 O O . GLY A 1 365 ? -2.106 82.813 -3.890 1.00 55.26 352 GLY A O 1
ATOM 2742 N N . ALA A 1 366 ? -3.373 80.942 -3.847 1.00 54.00 353 ALA A N 1
ATOM 2743 C CA . ALA A 1 366 ? -3.913 81.101 -5.205 1.00 52.93 353 ALA A CA 1
ATOM 2744 C C . ALA A 1 366 ? -4.954 82.225 -5.320 1.00 52.36 353 ALA A C 1
ATOM 2745 O O . ALA A 1 366 ? -5.242 82.687 -6.426 1.00 54.77 353 ALA A O 1
ATOM 2747 N N . GLY A 1 367 ? -5.527 82.642 -4.191 1.00 51.40 354 GLY A N 1
ATOM 2748 C CA . GLY A 1 367 ? -6.488 83.742 -4.149 1.00 50.96 354 GLY A CA 1
ATOM 2749 C C . GLY A 1 367 ? -7.891 83.282 -4.490 1.00 51.32 354 GLY A C 1
ATOM 2750 O O . GLY A 1 367 ? -8.599 83.948 -5.249 1.00 53.77 354 GLY A O 1
ATOM 2751 N N . GLU A 1 368 ? -8.292 82.144 -3.923 1.00 49.74 355 GLU A N 1
ATOM 2752 C CA . GLU A 1 368 ? -9.625 81.585 -4.150 1.00 49.60 355 GLU A CA 1
ATOM 2753 C C . GLU A 1 368 ? -10.668 82.441 -3.436 1.00 46.43 355 GLU A C 1
ATOM 2754 O O . GLU A 1 368 ? -10.455 82.858 -2.294 1.00 43.76 355 GLU A O 1
ATOM 2760 N N . GLU A 1 369 ? -11.786 82.697 -4.115 1.00 46.60 356 GLU A N 1
ATOM 2761 C CA . GLU A 1 369 ? -12.841 83.556 -3.572 1.00 48.78 356 GLU A CA 1
ATOM 2762 C C . GLU A 1 369 ? -13.569 82.867 -2.415 1.00 46.04 356 GLU A C 1
ATOM 2763 O O . GLU A 1 369 ? -13.853 81.667 -2.476 1.00 43.92 356 GLU A O 1
ATOM 2769 N N . CYS A 1 370 ? -13.848 83.632 -1.362 1.00 43.58 357 CYS A N 1
ATOM 2770 C CA . CYS A 1 370 ? -14.511 83.104 -0.172 1.00 42.25 357 CYS A CA 1
ATOM 2771 C C . CYS A 1 370 ? -16.028 83.119 -0.339 1.00 39.74 357 CYS A C 1
ATOM 2772 O O . CYS A 1 370 ? -16.577 83.926 -1.095 1.00 39.23 357 CYS A O 1
ATOM 2775 N N . LEU A 1 371 ? -16.689 82.212 0.374 1.00 37.36 358 LEU A N 1
ATOM 2776 C CA . LEU A 1 371 ? -18.146 82.137 0.409 1.00 36.78 358 LEU A CA 1
ATOM 2777 C C . LEU A 1 371 ? -18.693 83.269 1.276 1.00 36.14 358 LEU A C 1
ATOM 2778 O O . LEU A 1 371 ? -18.289 83.413 2.432 1.00 35.63 358 LEU A O 1
ATOM 2783 N N . CYS A 1 372 ? -19.605 84.064 0.715 1.00 37.18 359 CYS A N 1
ATOM 2784 C CA . CYS A 1 372 ? -20.210 85.195 1.422 1.00 38.31 359 CYS A CA 1
ATOM 2785 C C . CYS A 1 372 ? -21.674 84.925 1.755 1.00 38.78 359 CYS A C 1
ATOM 2786 O O . CYS A 1 372 ? -22.363 84.209 1.024 1.00 40.06 359 CYS A O 1
ATOM 2789 N N . ASP A 1 373 ? -22.139 85.511 2.859 1.00 39.06 360 ASP A N 1
ATOM 2790 C CA . ASP A 1 373 ? -23.550 85.440 3.248 1.00 40.50 360 ASP A CA 1
ATOM 2791 C C . ASP A 1 373 ? -24.405 86.306 2.329 1.00 42.13 360 ASP A C 1
ATOM 2792 O O . ASP A 1 373 ? -23.952 87.352 1.855 1.00 38.82 360 ASP A O 1
ATOM 2797 N N . GLU A 1 374 ? -25.638 85.862 2.090 1.00 46.61 361 GLU A N 1
ATOM 2798 C CA . GLU A 1 374 ? -26.619 86.638 1.331 1.00 51.85 361 GLU A CA 1
ATOM 2799 C C . GLU A 1 374 ? -27.295 87.631 2.275 1.00 48.90 361 GLU A C 1
ATOM 2800 O O . GLU A 1 374 ? -28.067 87.231 3.149 1.00 49.90 361 GLU A O 1
ATOM 2806 N N . LEU A 1 375 ? -26.987 88.916 2.098 1.00 45.73 362 LEU A N 1
ATOM 2807 C CA . LEU A 1 375 ? -27.483 89.983 2.973 1.00 46.01 362 LEU A CA 1
ATOM 2808 C C . LEU A 1 375 ? -28.644 90.743 2.336 1.00 47.75 362 LEU A C 1
ATOM 2809 O O . LEU A 1 375 ? -28.816 90.728 1.115 1.00 46.33 362 LEU A O 1
ATOM 2814 N N . ASP A 1 376 ? -29.426 91.414 3.180 1.00 50.60 363 ASP A N 1
ATOM 2815 C CA . ASP A 1 376 ? -30.494 92.305 2.721 1.00 53.81 363 ASP A CA 1
ATOM 2816 C C . ASP A 1 376 ? -29.903 93.635 2.265 1.00 52.93 363 ASP A C 1
ATOM 2817 O O . ASP A 1 376 ? -28.833 94.040 2.730 1.00 50.21 363 ASP A O 1
ATOM 2822 N N . GLU A 1 377 ? -30.608 94.304 1.354 1.00 52.55 364 GLU A N 1
ATOM 2823 C CA . GLU A 1 377 ? -30.255 95.659 0.934 1.00 53.10 364 GLU A CA 1
ATOM 2824 C C . GLU A 1 377 ? -30.618 96.628 2.057 1.00 53.22 364 GLU A C 1
ATOM 2825 O O . GLU A 1 377 ? -31.773 96.669 2.486 1.00 56.68 364 GLU A O 1
ATOM 2831 N N . VAL A 1 378 ? -29.633 97.388 2.533 1.00 52.15 365 VAL A N 1
ATOM 2832 C CA . VAL A 1 378 ? -29.855 98.397 3.586 1.00 53.09 365 VAL A CA 1
ATOM 2833 C C . VAL A 1 378 ? -30.220 99.773 3.019 1.00 51.28 365 VAL A C 1
ATOM 2834 O O . VAL A 1 378 ? -30.914 100.544 3.685 1.00 50.65 365 VAL A O 1
ATOM 2838 N N . TRP A 1 379 ? -29.745 100.076 1.808 1.00 49.91 366 TRP A N 1
ATOM 2839 C CA . TRP A 1 379 ? -30.072 101.324 1.113 1.00 50.02 366 TRP A CA 1
ATOM 2840 C C . TRP A 1 379 ? -31.047 101.087 -0.038 1.00 53.85 366 TRP A C 1
ATOM 2841 O O . TRP A 1 379 ? -30.903 100.121 -0.790 1.00 51.25 366 TRP A O 1
ATOM 2852 N N . ASN A 1 380 ? -32.029 101.980 -0.169 1.00 57.05 367 ASN A N 1
ATOM 2853 C CA . ASN A 1 380 ? -32.897 102.033 -1.357 1.00 60.49 367 ASN A CA 1
ATOM 2854 C C . ASN A 1 380 ? -32.201 102.816 -2.482 1.00 60.67 367 ASN A C 1
ATOM 2855 O O . ASN A 1 380 ? -31.104 103.346 -2.284 1.00 55.37 367 ASN A O 1
ATOM 2860 N N . GLU A 1 381 ? -32.837 102.884 -3.652 1.00 62.74 368 GLU A N 1
ATOM 2861 C CA . GLU A 1 381 ? -32.279 103.613 -4.806 1.00 64.36 368 GLU A CA 1
ATOM 2862 C C . GLU A 1 381 ? -32.055 105.111 -4.558 1.00 61.41 368 GLU A C 1
ATOM 2863 O O . GLU A 1 381 ? -31.108 105.684 -5.097 1.00 60.31 368 GLU A O 1
ATOM 2869 N N . ASP A 1 382 ? -32.917 105.733 -3.752 1.00 61.33 369 ASP A N 1
ATOM 2870 C CA . ASP A 1 382 ? -32.789 107.160 -3.424 1.00 62.33 369 ASP A CA 1
ATOM 2871 C C . ASP A 1 382 ? -31.503 107.463 -2.645 1.00 59.09 369 ASP A C 1
ATOM 2872 O O . ASP A 1 382 ? -30.818 108.443 -2.941 1.00 56.05 369 ASP A O 1
ATOM 2877 N N . ILE A 1 383 ? -31.184 106.620 -1.663 1.00 56.39 370 ILE A N 1
ATOM 2878 C CA . ILE A 1 383 ? -29.956 106.769 -0.866 1.00 54.63 370 ILE A CA 1
ATOM 2879 C C . ILE A 1 383 ? -28.708 106.534 -1.728 1.00 50.51 370 ILE A C 1
ATOM 2880 O O . ILE A 1 383 ? -27.728 107.272 -1.608 1.00 48.48 370 ILE A O 1
ATOM 2885 N N . LYS A 1 384 ? -28.752 105.519 -2.592 1.00 48.09 371 LYS A N 1
ATOM 2886 C CA . LYS A 1 384 ? -27.640 105.224 -3.509 1.00 48.18 371 LYS A CA 1
ATOM 2887 C C . LYS A 1 384 ? -27.391 106.352 -4.519 1.00 49.67 371 LYS A C 1
ATOM 2888 O O . LYS A 1 384 ? -26.239 106.635 -4.855 1.00 45.30 371 LYS A O 1
ATOM 2894 N N . GLU A 1 385 ? -28.467 106.983 -4.994 1.00 51.60 372 GLU A N 1
ATOM 2895 C CA . GLU A 1 385 ? -28.362 108.151 -5.882 1.00 53.90 372 GLU A CA 1
ATOM 2896 C C . GLU A 1 385 ? -27.732 109.359 -5.184 1.00 49.70 372 GLU A C 1
ATOM 2897 O O . GLU A 1 385 ? -26.906 110.050 -5.780 1.00 47.23 372 GLU A O 1
ATOM 2903 N N . GLN A 1 386 ? -28.129 109.609 -3.934 1.00 48.22 373 GLN A N 1
ATOM 2904 C CA . GLN A 1 386 ? -27.520 110.671 -3.114 1.00 50.02 373 GLN A CA 1
ATOM 2905 C C . GLN A 1 386 ? -26.013 110.467 -2.917 1.00 47.32 373 GLN A C 1
ATOM 2906 O O . GLN A 1 386 ? -25.246 111.432 -2.961 1.00 46.27 373 GLN A O 1
ATOM 2912 N N . LEU A 1 387 ? -25.606 109.216 -2.702 1.00 44.88 374 LEU A N 1
ATOM 2913 C CA . LEU A 1 387 ? -24.193 108.870 -2.501 1.00 42.86 374 LEU A CA 1
ATOM 2914 C C . LEU A 1 387 ? -23.352 109.054 -3.769 1.00 42.40 374 LEU A C 1
ATOM 2915 O O . LEU A 1 387 ? -22.265 109.632 -3.711 1.00 38.98 374 LEU A O 1
ATOM 2920 N N . THR A 1 388 ? -23.853 108.568 -4.905 1.00 43.56 375 THR A N 1
ATOM 2921 C CA . THR A 1 388 ? -23.165 108.744 -6.193 1.00 44.90 375 THR A CA 1
ATOM 2922 C C . THR A 1 388 ? -23.111 110.218 -6.611 1.00 46.20 375 THR A C 1
ATOM 2923 O O . THR A 1 388 ? -22.096 110.677 -7.140 1.00 45.24 375 THR A O 1
ATOM 2927 N N . ARG A 1 389 ? -24.202 110.943 -6.364 1.00 48.50 376 ARG A N 1
ATOM 2928 C CA . ARG A 1 389 ? -24.269 112.391 -6.603 1.00 52.11 376 ARG A CA 1
ATOM 2929 C C . ARG A 1 389 ? -23.271 113.162 -5.728 1.00 47.97 376 ARG A C 1
ATOM 2930 O O . ARG A 1 389 ? -22.655 114.125 -6.189 1.00 46.25 376 ARG A O 1
ATOM 2938 N N . GLU A 1 390 ? -23.119 112.728 -4.477 1.00 45.33 377 GLU A N 1
ATOM 2939 C CA . GLU A 1 390 ? -22.124 113.295 -3.554 1.00 44.58 377 GLU A CA 1
ATOM 2940 C C . GLU A 1 390 ? -20.685 113.008 -4.004 1.00 42.45 377 GLU A C 1
ATOM 2941 O O . GLU A 1 390 ? -19.834 113.896 -3.943 1.00 41.05 377 GLU A O 1
ATOM 2947 N N . ARG A 1 391 ? -20.420 111.776 -4.442 1.00 42.23 378 ARG A N 1
ATOM 2948 C CA . ARG A 1 391 ? -19.087 111.387 -4.930 1.00 43.98 378 ARG A CA 1
ATOM 2949 C C . ARG A 1 391 ? -18.656 112.223 -6.137 1.00 46.71 378 ARG A C 1
ATOM 2950 O O . ARG A 1 391 ? -17.501 112.647 -6.216 1.00 44.65 378 ARG A O 1
ATOM 2958 N N . GLU A 1 392 ? -19.584 112.445 -7.068 1.00 49.99 379 GLU A N 1
ATOM 2959 C CA . GLU A 1 392 ? -19.325 113.262 -8.258 1.00 53.00 379 GLU A CA 1
ATOM 2960 C C . GLU A 1 392 ? -18.991 114.712 -7.896 1.00 51.09 379 GLU A C 1
ATOM 2961 O O . GLU A 1 392 ? -18.107 115.309 -8.509 1.00 50.11 379 GLU A O 1
ATOM 2967 N N . ARG A 1 393 ? -19.693 115.264 -6.906 1.00 50.75 380 ARG A N 1
ATOM 2968 C CA . ARG A 1 393 ? -19.398 116.608 -6.382 1.00 51.93 380 ARG A CA 1
ATOM 2969 C C . ARG A 1 393 ? -17.959 116.707 -5.862 1.00 51.04 380 ARG A C 1
ATOM 2970 O O . ARG A 1 393 ? -17.277 117.700 -6.114 1.00 49.39 380 ARG A O 1
ATOM 2978 N N . VAL A 1 394 ? -17.513 115.674 -5.144 1.00 49.82 381 VAL A N 1
ATOM 2979 C CA . VAL A 1 394 ? -16.141 115.604 -4.616 1.00 48.71 381 VAL A CA 1
ATOM 2980 C C . VAL A 1 394 ? -15.099 115.471 -5.740 1.00 49.85 381 VAL A C 1
ATOM 2981 O O . VAL A 1 394 ? -14.019 116.061 -5.649 1.00 48.53 381 VAL A O 1
ATOM 2985 N N . ARG A 1 395 ? -15.420 114.709 -6.787 1.00 51.37 382 ARG A N 1
ATOM 2986 C CA . ARG A 1 395 ? -14.546 114.600 -7.969 1.00 54.63 382 ARG A CA 1
ATOM 2987 C C . ARG A 1 395 ? -14.324 115.944 -8.684 1.00 58.34 382 ARG A C 1
ATOM 2988 O O . ARG A 1 395 ? -13.238 116.187 -9.213 1.00 58.46 382 ARG A O 1
ATOM 2996 N N . LYS A 1 396 ? -15.348 116.800 -8.694 1.00 63.21 383 LYS A N 1
ATOM 2997 C CA . LYS A 1 396 ? -15.251 118.140 -9.298 1.00 70.12 383 LYS A CA 1
ATOM 2998 C C . LYS A 1 396 ? -14.330 119.102 -8.529 1.00 69.32 383 LYS A C 1
ATOM 2999 O O . LYS A 1 396 ? -13.807 120.050 -9.120 1.00 69.36 383 LYS A O 1
ATOM 3005 N N . LEU A 1 397 ? -14.145 118.870 -7.227 1.00 67.51 384 LEU A N 1
ATOM 3006 C CA . LEU A 1 397 ? -13.297 119.727 -6.386 1.00 65.70 384 LEU A CA 1
ATOM 3007 C C . LEU A 1 397 ? -11.826 119.609 -6.779 1.00 66.37 384 LEU A C 1
ATOM 3008 O O . LEU A 1 397 ? -11.151 120.614 -7.003 1.00 68.06 384 LEU A O 1
#

InterPro domains:
  IPR008257 Peptidase M19 [PF01244] (13-342)
  IPR008257 Peptidase M19 [PS51365] (4-367)
  IPR008257 Peptidase M19 [PTHR10443] (5-356)
  IPR008257 Peptidase M19 [cd01301] (18-339)
  IPR032466 Metal-dependent hydrolase [SSF51556] (7-357)

Nearest PDB structures (foldseek):
  5lx7-assembly1_A-2  TM=1.002E+00  e=5.773E-76  Aspergillus fumigatus
  5lwz-assembly1_A  TM=1.002E+00  e=7.250E-76  Aspergillus fumigatus Af293
  5lx4-assembly1_A-2  TM=1.002E+00  e=8.125E-76  Aspergillus fumigatus
  5lx1-assembly1_A-2  TM=1.002E+00  e=1.972E-74  Aspergillus fumigatus
  3b40-assembly1_A  TM=9.091E-01  e=1.326E-25  Pseudomonas aeruginosa